Protein AF-A0A0M0JCE3-F1 (afdb_monomer)

Structure (mmCIF, N/CA/C/O backbone):
data_AF-A0A0M0JCE3-F1
#
_entry.id   AF-A0A0M0JCE3-F1
#
loop_
_atom_site.group_PDB
_atom_site.id
_atom_site.type_symbol
_atom_site.label_atom_id
_atom_site.label_alt_id
_atom_site.label_comp_id
_atom_site.label_asym_id
_atom_site.label_entity_id
_atom_site.label_seq_id
_atom_site.pdbx_PDB_ins_code
_atom_site.Cartn_x
_atom_site.Cartn_y
_atom_site.Cartn_z
_atom_site.occupancy
_atom_site.B_iso_or_equiv
_atom_site.auth_seq_id
_atom_site.auth_comp_id
_atom_site.auth_asym_id
_atom_site.auth_atom_id
_atom_site.pdbx_PDB_model_num
ATOM 1 N N . MET A 1 1 ? 21.397 -36.512 -17.623 1.00 28.77 1 MET A N 1
ATOM 2 C CA . MET A 1 1 ? 19.977 -36.115 -17.574 1.00 28.77 1 MET A CA 1
ATOM 3 C C . MET A 1 1 ? 19.980 -34.627 -17.292 1.00 28.77 1 MET A C 1
ATOM 5 O O . MET A 1 1 ? 20.543 -34.244 -16.276 1.00 28.77 1 MET A O 1
ATOM 9 N N . ALA A 1 2 ? 19.547 -33.811 -18.252 1.00 23.64 2 ALA A N 1
ATOM 10 C CA . ALA A 1 2 ? 19.568 -32.355 -18.125 1.00 23.64 2 ALA A CA 1
ATOM 11 C C . ALA A 1 2 ? 18.527 -31.911 -17.087 1.00 23.64 2 ALA A C 1
ATOM 13 O O . ALA A 1 2 ? 17.417 -32.443 -17.077 1.00 23.64 2 ALA A O 1
ATOM 14 N N . ALA A 1 3 ? 18.916 -30.991 -16.204 1.00 23.19 3 ALA A N 1
ATOM 15 C CA . ALA A 1 3 ? 18.011 -30.349 -15.260 1.00 23.19 3 ALA A CA 1
ATOM 16 C C . ALA A 1 3 ? 16.994 -29.477 -16.025 1.00 23.19 3 ALA A C 1
ATOM 18 O O . ALA A 1 3 ? 17.353 -28.925 -17.069 1.00 23.19 3 ALA A O 1
ATOM 19 N N . PRO A 1 4 ? 15.743 -29.346 -15.555 1.00 26.88 4 PRO A N 1
ATOM 20 C CA . PRO A 1 4 ? 14.784 -28.433 -16.165 1.00 26.88 4 PRO A CA 1
ATOM 21 C C . PRO A 1 4 ? 15.264 -26.989 -15.947 1.00 26.88 4 PRO A C 1
ATOM 23 O O . PRO A 1 4 ? 15.555 -26.608 -14.816 1.00 26.88 4 PRO A O 1
ATOM 26 N N . HIS A 1 5 ? 15.374 -26.202 -17.021 1.00 30.86 5 HIS A N 1
ATOM 27 C CA . HIS A 1 5 ? 15.649 -24.764 -16.952 1.00 30.86 5 HIS A CA 1
ATOM 28 C C . HIS A 1 5 ? 14.502 -24.047 -16.221 1.00 30.86 5 HIS A C 1
ATOM 30 O O . HIS A 1 5 ? 13.341 -24.229 -16.578 1.00 30.86 5 HIS A O 1
ATOM 36 N N . ALA A 1 6 ? 14.837 -23.235 -15.218 1.00 35.03 6 ALA A N 1
ATOM 37 C CA . ALA A 1 6 ? 13.895 -22.518 -14.356 1.00 35.03 6 ALA A CA 1
ATOM 38 C C . ALA A 1 6 ? 13.444 -21.138 -14.901 1.00 35.03 6 ALA A C 1
ATOM 40 O O . ALA A 1 6 ? 12.765 -20.408 -14.192 1.00 35.03 6 ALA A O 1
ATOM 41 N N . ASP A 1 7 ? 13.761 -20.780 -16.151 1.00 41.75 7 ASP A N 1
ATOM 42 C CA . ASP A 1 7 ? 13.670 -19.389 -16.647 1.00 41.75 7 ASP A CA 1
ATOM 43 C C . ASP A 1 7 ? 12.561 -19.104 -17.683 1.00 41.75 7 ASP A C 1
ATOM 45 O O . ASP A 1 7 ? 12.574 -18.077 -18.354 1.00 41.75 7 ASP A O 1
ATOM 49 N N . THR A 1 8 ? 11.536 -19.951 -17.819 1.00 34.91 8 THR A N 1
ATOM 50 C CA . THR A 1 8 ? 10.457 -19.715 -18.808 1.00 34.91 8 THR A CA 1
ATOM 51 C C . THR A 1 8 ? 9.361 -18.728 -18.357 1.00 34.91 8 THR A C 1
ATOM 53 O O . THR A 1 8 ? 8.366 -18.561 -19.063 1.00 34.91 8 THR A O 1
ATOM 56 N N . HIS A 1 9 ? 9.510 -18.069 -17.200 1.00 42.47 9 HIS A N 1
ATOM 57 C CA . HIS A 1 9 ? 8.484 -17.209 -16.577 1.00 42.47 9 HIS A CA 1
ATOM 58 C C . HIS A 1 9 ? 8.283 -15.830 -17.233 1.00 42.47 9 HIS A C 1
ATOM 60 O O . HIS A 1 9 ? 7.337 -15.124 -16.885 1.00 42.47 9 HIS A O 1
ATOM 66 N N . TRP A 1 10 ? 9.126 -15.415 -18.186 1.00 41.94 10 TRP A N 1
ATOM 67 C CA . TRP A 1 10 ? 8.944 -14.131 -18.879 1.00 41.94 10 TRP A CA 1
ATOM 68 C C . TRP A 1 10 ? 7.731 -14.127 -19.828 1.00 41.94 10 TRP A C 1
ATOM 70 O O . TRP A 1 10 ? 7.225 -13.051 -20.139 1.00 41.94 10 TRP A O 1
ATOM 80 N N . LYS A 1 11 ? 7.242 -15.304 -20.263 1.00 42.50 11 LYS A N 1
ATOM 81 C CA . LYS A 1 11 ? 6.072 -15.433 -21.159 1.00 42.50 11 LYS A CA 1
ATOM 82 C C . LYS A 1 11 ? 4.812 -14.820 -20.581 1.00 42.50 11 LYS A C 1
ATOM 84 O O . LYS A 1 11 ? 3.985 -14.324 -21.337 1.00 42.50 11 LYS A O 1
ATOM 89 N N . ASP A 1 12 ? 4.709 -14.824 -19.260 1.00 39.06 12 ASP A N 1
ATOM 90 C CA . ASP A 1 12 ? 3.643 -14.116 -18.590 1.00 39.06 12 ASP A CA 1
ATOM 91 C C . ASP A 1 12 ? 3.997 -12.613 -18.564 1.00 39.06 12 ASP A C 1
ATOM 93 O O . ASP A 1 12 ? 3.174 -11.813 -18.991 1.00 39.06 12 ASP A O 1
ATOM 97 N N . LYS A 1 13 ? 5.232 -12.220 -18.173 1.00 39.06 13 LYS A N 1
ATOM 98 C CA . LYS A 1 13 ? 5.713 -10.829 -17.908 1.00 39.06 13 LYS A CA 1
ATOM 99 C C . LYS A 1 13 ? 5.614 -9.827 -19.070 1.00 39.06 13 LYS A C 1
ATOM 101 O O . LYS A 1 13 ? 5.573 -8.623 -18.820 1.00 39.06 13 LYS A O 1
ATOM 106 N N . ALA A 1 14 ? 5.628 -10.278 -20.321 1.00 45.69 14 ALA A N 1
ATOM 107 C CA . ALA A 1 14 ? 5.734 -9.398 -21.484 1.00 45.69 14 ALA A CA 1
ATOM 108 C C . ALA A 1 14 ? 4.363 -9.074 -22.103 1.00 45.69 14 ALA A C 1
ATOM 110 O O . ALA A 1 14 ? 3.628 -9.971 -22.506 1.00 45.69 14 ALA A O 1
ATOM 111 N N . GLY A 1 15 ? 4.064 -7.787 -22.315 1.00 51.97 15 GLY A N 1
ATOM 112 C CA . GLY A 1 15 ? 2.958 -7.324 -23.174 1.00 51.97 15 GLY A CA 1
ATOM 113 C C . GLY A 1 15 ? 3.240 -7.529 -24.670 1.00 51.97 15 GLY A C 1
ATOM 114 O O . GLY A 1 15 ? 2.950 -6.651 -25.482 1.00 51.97 15 GLY A O 1
ATOM 115 N N . ALA A 1 16 ? 3.888 -8.642 -25.022 1.00 62.53 16 ALA A N 1
ATOM 116 C CA . ALA A 1 16 ? 4.363 -8.941 -26.360 1.00 62.53 16 ALA A CA 1
ATOM 117 C C . ALA A 1 16 ? 3.182 -9.197 -27.300 1.00 62.53 16 ALA A C 1
ATOM 119 O O . ALA A 1 16 ? 2.509 -10.223 -27.226 1.00 62.53 16 ALA A O 1
ATOM 120 N N . ALA A 1 17 ? 2.932 -8.254 -28.199 1.00 76.25 17 ALA A N 1
ATOM 121 C CA . ALA A 1 17 ? 1.827 -8.325 -29.143 1.00 76.25 17 ALA A CA 1
ATOM 122 C C . ALA A 1 17 ? 2.242 -7.727 -30.485 1.00 76.25 17 ALA A C 1
ATOM 124 O O . ALA A 1 17 ? 2.926 -6.705 -30.528 1.00 76.25 17 ALA A O 1
ATOM 125 N N . ALA A 1 18 ? 1.811 -8.341 -31.587 1.00 84.31 18 ALA A N 1
ATOM 126 C CA . ALA A 1 18 ? 1.958 -7.743 -32.909 1.00 84.31 18 ALA A CA 1
ATOM 127 C C . ALA A 1 18 ? 1.197 -6.409 -32.980 1.00 84.31 18 ALA A C 1
ATOM 129 O O . ALA A 1 18 ? 0.135 -6.268 -32.371 1.00 84.31 18 ALA A O 1
ATOM 130 N N . ILE A 1 19 ? 1.716 -5.446 -33.743 1.00 84.75 19 ILE A N 1
ATOM 131 C CA . ILE A 1 19 ? 1.043 -4.161 -33.963 1.00 84.75 19 ILE A CA 1
ATOM 132 C C . ILE A 1 19 ? 0.161 -4.271 -35.219 1.00 84.75 19 ILE A C 1
ATOM 134 O O . ILE A 1 19 ? 0.690 -4.467 -36.319 1.00 84.75 19 ILE A O 1
ATOM 138 N N . PRO A 1 20 ? -1.179 -4.163 -35.102 1.00 84.75 20 PRO A N 1
ATOM 139 C CA . PRO A 1 20 ? -2.066 -4.172 -36.261 1.00 84.75 20 PRO A CA 1
ATOM 140 C C . PRO A 1 20 ? -1.670 -3.091 -37.271 1.00 84.75 20 PRO A C 1
ATOM 142 O O . PRO A 1 20 ? -1.328 -1.977 -36.896 1.00 84.75 20 PRO A O 1
ATOM 145 N N . GLY A 1 21 ? -1.683 -3.423 -38.562 1.00 85.56 21 GLY A N 1
ATOM 146 C CA . GLY A 1 21 ? -1.302 -2.480 -39.619 1.00 85.56 21 GLY A CA 1
ATOM 147 C C . GLY A 1 21 ? 0.208 -2.275 -39.805 1.00 85.56 21 GLY A C 1
ATOM 148 O O . GLY A 1 21 ? 0.596 -1.674 -40.808 1.00 85.56 21 GLY A O 1
ATOM 149 N N . PHE A 1 22 ? 1.053 -2.842 -38.932 1.00 91.00 22 PHE A N 1
ATOM 150 C CA . PHE A 1 22 ? 2.510 -2.845 -39.069 1.00 91.00 22 PHE A CA 1
ATOM 151 C C . PHE A 1 22 ? 3.081 -4.277 -38.959 1.00 91.00 22 PHE A C 1
ATOM 153 O O . PHE A 1 22 ? 3.499 -4.713 -37.886 1.00 91.00 22 PHE A O 1
ATOM 160 N N . PRO A 1 23 ? 3.135 -5.035 -40.076 1.00 89.62 23 PRO A N 1
ATOM 161 C CA . PRO A 1 23 ? 3.391 -6.482 -40.057 1.00 89.62 23 PRO A CA 1
ATOM 162 C C . PRO A 1 23 ? 4.722 -6.921 -39.435 1.00 89.62 23 PRO A C 1
ATOM 164 O O . PRO A 1 23 ? 4.812 -8.030 -38.909 1.00 89.62 23 PRO A O 1
ATOM 167 N N . THR A 1 24 ? 5.744 -6.066 -39.506 1.00 92.00 24 THR A N 1
ATOM 168 C CA . THR A 1 24 ? 7.101 -6.327 -39.009 1.00 92.00 24 THR A CA 1
ATOM 169 C C . THR A 1 24 ? 7.359 -5.705 -37.634 1.00 92.00 24 THR A C 1
ATOM 171 O O . THR A 1 24 ? 8.517 -5.601 -37.236 1.00 92.00 24 THR A O 1
ATOM 174 N N . ALA A 1 25 ? 6.319 -5.291 -36.902 1.00 92.69 25 ALA A N 1
ATOM 175 C CA . ALA A 1 25 ? 6.451 -4.679 -35.585 1.00 92.69 25 ALA A CA 1
ATOM 176 C C . ALA A 1 25 ? 5.669 -5.419 -34.496 1.00 92.69 25 ALA A C 1
ATOM 178 O O . ALA A 1 25 ? 4.580 -5.957 -34.716 1.00 92.69 25 ALA A O 1
ATOM 179 N N . ASN A 1 26 ? 6.232 -5.408 -33.293 1.00 91.69 26 ASN A N 1
ATOM 180 C CA . ASN A 1 26 ? 5.601 -5.903 -32.081 1.00 91.69 26 ASN A CA 1
ATOM 181 C C . ASN A 1 26 ? 5.928 -4.988 -30.899 1.00 91.69 26 ASN A C 1
ATOM 183 O O . ASN A 1 26 ? 6.988 -4.362 -30.836 1.00 91.69 26 ASN A O 1
ATOM 187 N N . TRP A 1 27 ? 5.032 -4.973 -29.924 1.00 86.06 27 TRP A N 1
ATOM 188 C CA . TRP A 1 27 ? 5.349 -4.529 -28.580 1.00 86.06 27 TRP A CA 1
ATOM 189 C C . TRP A 1 27 ? 6.320 -5.515 -27.934 1.00 86.06 27 TRP A C 1
ATOM 191 O O . TRP A 1 27 ? 6.177 -6.729 -28.084 1.00 86.06 27 TRP A O 1
ATOM 201 N N . LEU A 1 28 ? 7.314 -4.991 -27.227 1.00 84.12 28 LEU A N 1
ATOM 202 C CA . LEU A 1 28 ? 8.063 -5.738 -26.215 1.00 84.12 28 LEU A CA 1
ATOM 203 C C . LEU A 1 28 ? 7.522 -5.423 -24.821 1.00 84.12 28 LEU A C 1
ATOM 205 O O . LEU A 1 28 ? 7.372 -6.312 -23.990 1.00 84.12 28 LEU A O 1
ATOM 209 N N . ILE A 1 29 ? 7.176 -4.152 -24.609 1.00 81.38 29 ILE A N 1
ATOM 210 C CA . ILE A 1 29 ? 6.469 -3.644 -23.435 1.00 81.38 29 ILE A CA 1
ATOM 211 C C . ILE A 1 29 ? 5.364 -2.733 -23.973 1.00 81.38 29 ILE A C 1
ATOM 213 O O . ILE A 1 29 ? 5.661 -1.732 -24.632 1.00 81.38 29 ILE A O 1
ATOM 217 N N . GLY A 1 30 ? 4.103 -3.119 -23.764 1.00 79.25 30 GLY A N 1
ATOM 218 C CA . GLY A 1 30 ? 2.940 -2.424 -24.322 1.00 79.25 30 GLY A CA 1
ATOM 219 C C . GLY A 1 30 ? 2.884 -0.959 -23.890 1.00 79.25 30 GLY A C 1
ATOM 220 O O . GLY A 1 30 ? 3.016 -0.662 -22.709 1.00 79.25 30 GLY A O 1
ATOM 221 N N . GLY A 1 31 ? 2.717 -0.045 -24.850 1.00 77.62 31 GLY A N 1
ATOM 222 C CA . GLY A 1 31 ? 2.701 1.397 -24.583 1.00 77.62 31 GLY A CA 1
ATOM 223 C C . GLY A 1 31 ? 4.067 1.995 -24.225 1.00 77.62 31 GLY A C 1
ATOM 224 O O . GLY A 1 31 ? 4.122 3.127 -23.763 1.00 77.62 31 GLY A O 1
ATOM 225 N N . THR A 1 32 ? 5.171 1.263 -24.410 1.00 81.62 32 THR A N 1
ATOM 226 C CA . THR A 1 32 ? 6.511 1.735 -24.024 1.00 81.62 32 THR A CA 1
ATOM 227 C C . THR A 1 32 ? 7.570 1.474 -25.088 1.00 81.62 32 THR A C 1
ATOM 229 O O . THR A 1 32 ? 8.239 2.408 -25.527 1.00 81.62 32 THR A O 1
ATOM 232 N N . LEU A 1 33 ? 7.737 0.219 -25.519 1.00 91.75 33 LEU A N 1
ATOM 233 C CA . LEU A 1 33 ? 8.837 -0.186 -26.397 1.00 91.75 33 LEU A CA 1
ATOM 234 C C . LEU A 1 33 ? 8.337 -1.040 -27.561 1.00 91.75 33 LEU A C 1
ATOM 236 O O . LEU A 1 33 ? 7.857 -2.161 -27.370 1.00 91.75 33 LEU A O 1
ATOM 240 N N . VAL A 1 34 ? 8.519 -0.514 -28.770 1.00 94.44 34 VAL A N 1
ATOM 241 C CA . VAL A 1 34 ? 8.221 -1.169 -30.042 1.00 94.44 34 VAL A CA 1
ATOM 242 C C . VAL A 1 34 ? 9.515 -1.667 -30.677 1.00 94.44 34 VAL A C 1
ATOM 244 O O . VAL A 1 34 ? 10.451 -0.902 -30.919 1.00 94.44 34 VAL A O 1
ATOM 247 N N . HIS A 1 35 ? 9.539 -2.955 -31.006 1.00 95.56 35 HIS A N 1
ATOM 248 C CA . HIS A 1 35 ? 10.580 -3.576 -31.817 1.00 95.56 35 HIS A CA 1
ATOM 249 C C . HIS A 1 35 ? 10.035 -3.780 -33.225 1.00 95.56 35 HIS A C 1
ATOM 251 O O . HIS A 1 35 ? 9.015 -4.448 -33.399 1.00 95.56 35 HIS A O 1
ATOM 257 N N . ALA A 1 36 ? 10.692 -3.188 -34.222 1.00 94.25 36 ALA A N 1
ATOM 258 C CA . ALA A 1 36 ? 10.169 -3.142 -35.581 1.00 94.25 36 ALA A CA 1
ATOM 259 C C . ALA A 1 36 ? 11.219 -3.423 -36.665 1.00 94.25 36 ALA A C 1
ATOM 261 O O . ALA A 1 36 ? 12.421 -3.211 -36.486 1.00 94.25 36 ALA A O 1
ATOM 262 N N . GLY A 1 37 ? 10.744 -3.885 -37.822 1.00 92.25 37 GLY A N 1
ATOM 263 C CA . GLY A 1 37 ? 11.434 -3.730 -39.102 1.00 92.25 37 GLY A CA 1
ATOM 264 C C . GLY A 1 37 ? 11.263 -2.323 -39.672 1.00 92.25 37 GLY A C 1
ATOM 265 O O . GLY A 1 37 ? 10.736 -1.431 -39.006 1.00 92.25 37 GLY A O 1
ATOM 266 N N . TYR A 1 38 ? 11.716 -2.120 -40.909 1.00 90.88 38 TYR A N 1
ATOM 267 C CA . TYR A 1 38 ? 11.704 -0.808 -41.541 1.00 90.88 38 TYR A CA 1
ATOM 268 C C . TYR A 1 38 ? 10.279 -0.231 -41.569 1.00 90.88 38 TYR A C 1
ATOM 270 O O . TYR A 1 38 ? 9.388 -0.857 -42.145 1.00 90.88 38 TYR A O 1
ATOM 278 N N . PRO A 1 39 ? 10.042 0.956 -40.982 1.00 88.19 39 PRO A N 1
ATOM 279 C CA . PRO A 1 39 ? 8.704 1.534 -40.884 1.00 88.19 39 PRO A CA 1
ATOM 280 C C . PRO A 1 39 ? 8.165 2.120 -42.196 1.00 88.19 39 PRO A C 1
ATOM 282 O O . PRO A 1 39 ? 7.158 2.812 -42.179 1.00 88.19 39 PRO A O 1
ATOM 285 N N . GLY A 1 40 ? 8.786 1.847 -43.346 1.00 83.88 40 GLY A N 1
ATOM 286 C CA . GLY A 1 40 ? 8.308 2.269 -44.665 1.00 83.88 40 GLY A CA 1
ATOM 287 C C . GLY A 1 40 ? 8.005 1.090 -45.586 1.00 83.88 40 GLY A C 1
ATOM 288 O O . GLY A 1 40 ? 8.488 -0.022 -45.386 1.00 83.88 40 GLY A O 1
ATOM 289 N N . ALA A 1 41 ? 7.232 1.338 -46.642 1.00 82.81 41 ALA A N 1
ATOM 290 C CA . ALA A 1 41 ? 6.912 0.327 -47.645 1.00 82.81 41 ALA A CA 1
ATOM 291 C C . ALA A 1 41 ? 6.888 0.924 -49.052 1.00 82.81 41 ALA A C 1
ATOM 293 O O . ALA A 1 41 ? 6.492 2.072 -49.253 1.00 82.81 41 ALA A O 1
ATOM 294 N N . SER A 1 42 ? 7.315 0.136 -50.044 1.00 81.31 42 SER A N 1
ATOM 295 C CA . SER A 1 42 ? 7.208 0.529 -51.456 1.00 81.31 42 SER A CA 1
ATOM 296 C C . SER A 1 42 ? 5.760 0.515 -51.941 1.00 81.31 42 SER A C 1
ATOM 298 O O . SER A 1 42 ? 5.422 1.267 -52.851 1.00 81.31 42 SER A O 1
ATOM 300 N N . ASP A 1 43 ? 4.916 -0.330 -51.337 1.00 82.38 43 ASP A N 1
ATOM 301 C CA . ASP A 1 43 ? 3.471 -0.285 -51.534 1.00 82.38 43 ASP A CA 1
ATOM 302 C C . ASP A 1 43 ? 2.870 0.898 -50.750 1.00 82.38 43 ASP A C 1
ATOM 304 O O . ASP A 1 43 ? 2.982 0.930 -49.520 1.00 82.38 43 ASP A O 1
ATOM 308 N N . PRO A 1 44 ? 2.218 1.868 -51.418 1.00 79.69 44 PRO A N 1
ATOM 309 C CA . PRO A 1 44 ? 1.701 3.057 -50.745 1.00 79.69 44 PRO A CA 1
ATOM 310 C C . PRO A 1 44 ? 0.607 2.765 -49.712 1.00 79.69 44 PRO A C 1
ATOM 312 O O . PRO A 1 44 ? 0.501 3.490 -48.727 1.00 79.69 44 PRO A O 1
ATOM 315 N N . SER A 1 45 ? -0.211 1.726 -49.920 1.00 79.94 45 SER A N 1
ATOM 316 C CA . SER A 1 45 ? -1.307 1.398 -49.000 1.00 79.94 45 SER A CA 1
ATOM 317 C C . SER A 1 45 ? -0.780 0.821 -47.688 1.00 79.94 45 SER A C 1
ATOM 319 O O . SER A 1 45 ? -1.191 1.252 -46.611 1.00 79.94 45 SER A O 1
ATOM 321 N N . LEU A 1 46 ? 0.215 -0.064 -47.775 1.00 82.25 46 LEU A N 1
ATOM 322 C CA . LEU A 1 46 ? 0.942 -0.570 -46.621 1.00 82.25 46 LEU A CA 1
ATOM 323 C C . LEU A 1 46 ? 1.737 0.544 -45.931 1.00 82.25 46 LEU A C 1
ATOM 325 O O . LEU A 1 46 ? 1.751 0.605 -44.708 1.00 82.25 46 LEU A O 1
ATOM 329 N N . GLY A 1 47 ? 2.347 1.459 -46.692 1.00 82.38 47 GLY A N 1
ATOM 330 C CA . GLY A 1 47 ? 3.056 2.611 -46.131 1.00 82.38 47 GLY A CA 1
ATOM 331 C C . GLY A 1 47 ? 2.152 3.517 -45.285 1.00 82.38 47 GLY A C 1
ATOM 332 O O . GLY A 1 47 ? 2.547 3.936 -44.200 1.00 82.38 47 GLY A O 1
ATOM 333 N N . LEU A 1 48 ? 0.918 3.772 -45.737 1.00 81.25 48 LEU A N 1
ATOM 334 C CA . LEU A 1 48 ? -0.082 4.514 -44.957 1.00 81.25 48 LEU A CA 1
ATOM 335 C C . LEU A 1 48 ? -0.530 3.739 -43.714 1.00 81.25 48 LEU A C 1
ATOM 337 O O . LEU A 1 48 ? -0.593 4.321 -42.638 1.00 81.25 48 LEU A O 1
ATOM 341 N N . SER A 1 49 ? -0.767 2.432 -43.848 1.00 83.19 49 SER A N 1
ATOM 342 C CA . SER A 1 49 ? -1.122 1.559 -42.722 1.00 83.19 49 SER A CA 1
ATOM 343 C C . SER A 1 49 ? -0.043 1.551 -41.633 1.00 83.19 49 SER A C 1
ATOM 345 O O . SER A 1 49 ? -0.363 1.672 -40.455 1.00 83.19 49 SER A O 1
ATOM 347 N N . ILE A 1 50 ? 1.236 1.456 -42.013 1.00 86.62 50 ILE A N 1
ATOM 348 C CA . ILE A 1 50 ? 2.352 1.492 -41.059 1.00 86.62 50 ILE A CA 1
ATOM 349 C C . ILE A 1 50 ? 2.433 2.861 -40.382 1.00 86.62 50 ILE A C 1
ATOM 351 O O . ILE A 1 50 ? 2.586 2.932 -39.165 1.00 86.62 50 ILE A O 1
ATOM 355 N N . ARG A 1 51 ? 2.297 3.952 -41.146 1.00 84.00 51 ARG A N 1
ATOM 356 C CA . ARG A 1 51 ? 2.273 5.309 -40.587 1.00 84.00 51 ARG A CA 1
ATOM 357 C C . ARG A 1 51 ? 1.170 5.450 -39.540 1.00 84.00 51 ARG A C 1
ATOM 359 O O . ARG A 1 51 ? 1.441 5.936 -38.448 1.00 84.00 51 ARG A O 1
ATOM 366 N N . ASP A 1 52 ? -0.050 5.041 -39.874 1.00 80.44 52 ASP A N 1
ATOM 367 C CA . ASP A 1 52 ? -1.200 5.175 -38.980 1.00 80.44 52 ASP A CA 1
ATOM 368 C C . ASP A 1 52 ? -1.002 4.316 -37.723 1.00 80.44 52 ASP A C 1
ATOM 370 O O . ASP A 1 52 ? -1.167 4.824 -36.619 1.00 80.44 52 ASP A O 1
ATOM 374 N N . ALA A 1 53 ? -0.480 3.093 -37.863 1.00 84.69 53 ALA A N 1
ATOM 375 C CA . ALA A 1 53 ? -0.117 2.240 -36.731 1.00 84.69 53 ALA A CA 1
ATOM 376 C C . ALA A 1 53 ? 0.951 2.865 -35.810 1.00 84.69 53 ALA A C 1
ATOM 378 O O . ALA A 1 53 ? 0.846 2.766 -34.590 1.00 84.69 53 ALA A O 1
ATOM 379 N N . VAL A 1 54 ? 1.971 3.534 -36.364 1.00 84.31 54 VAL A N 1
ATOM 380 C CA . VAL A 1 54 ? 3.000 4.243 -35.577 1.00 84.31 54 VAL A CA 1
ATOM 381 C C . VAL A 1 54 ? 2.391 5.414 -34.796 1.00 84.31 54 VAL A C 1
ATOM 383 O O . VAL A 1 54 ? 2.745 5.628 -33.635 1.00 84.31 54 VAL A O 1
ATOM 386 N N . LEU A 1 55 ? 1.460 6.155 -35.406 1.00 81.06 55 LEU A N 1
ATOM 387 C CA . LEU A 1 55 ? 0.773 7.278 -34.760 1.00 81.06 55 LEU A CA 1
ATOM 388 C C . LEU A 1 55 ? -0.215 6.812 -33.685 1.00 81.06 55 LEU A C 1
ATOM 390 O O . LEU A 1 55 ? -0.224 7.367 -32.589 1.00 81.06 55 LEU A O 1
ATOM 394 N N . GLU A 1 56 ? -1.012 5.783 -33.973 1.00 78.94 56 GLU A N 1
ATOM 395 C CA . GLU A 1 56 ? -1.968 5.185 -33.034 1.00 78.94 56 GLU A CA 1
ATOM 396 C C . GLU A 1 56 ? -1.268 4.526 -31.842 1.00 78.94 56 GLU A C 1
ATOM 398 O O . GLU A 1 56 ? -1.757 4.606 -30.717 1.00 78.94 56 GLU A O 1
ATOM 403 N N . ALA A 1 57 ? -0.085 3.942 -32.059 1.00 79.06 57 ALA A N 1
ATOM 404 C CA . ALA A 1 57 ? 0.768 3.426 -30.991 1.00 79.06 57 ALA A CA 1
ATOM 405 C C . ALA A 1 57 ? 1.369 4.531 -30.099 1.00 79.06 57 ALA A C 1
ATOM 407 O O . ALA A 1 57 ? 2.015 4.216 -29.100 1.00 79.06 57 ALA A O 1
ATOM 408 N N . GLY A 1 58 ? 1.191 5.812 -30.445 1.00 79.88 58 GLY A N 1
ATOM 409 C CA . GLY A 1 58 ? 1.697 6.941 -29.666 1.00 79.88 58 GLY A CA 1
ATOM 410 C C . GLY A 1 58 ? 3.218 7.095 -29.718 1.00 79.88 58 GLY A C 1
ATOM 411 O O . GLY A 1 58 ? 3.792 7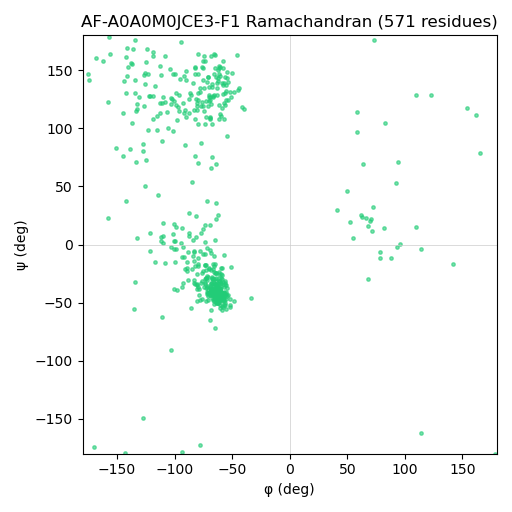.711 -28.821 1.00 79.88 58 GLY A O 1
ATOM 412 N N . VAL A 1 59 ? 3.880 6.541 -30.744 1.00 84.31 59 VAL A N 1
ATOM 413 C CA . VAL A 1 59 ? 5.342 6.609 -30.893 1.00 84.31 59 VAL A CA 1
ATOM 414 C C . VAL A 1 59 ? 5.795 8.063 -30.892 1.00 84.31 59 VAL A C 1
ATOM 416 O O . VAL A 1 59 ? 5.422 8.846 -31.762 1.00 84.31 59 VAL A O 1
ATOM 419 N N . SER A 1 60 ? 6.645 8.413 -29.931 1.00 81.19 60 SER A N 1
ATOM 420 C CA . SER A 1 60 ? 7.192 9.765 -29.790 1.00 81.19 60 SER A CA 1
ATOM 421 C C . SER A 1 60 ? 8.675 9.842 -30.157 1.00 81.19 60 SER A C 1
ATOM 423 O O . SER A 1 60 ? 9.204 10.933 -30.390 1.00 81.19 60 SER A O 1
ATOM 425 N N . HIS A 1 61 ? 9.355 8.694 -30.232 1.00 86.12 61 HIS A N 1
ATOM 426 C CA . HIS A 1 61 ? 10.792 8.600 -30.470 1.00 86.12 61 HIS A CA 1
ATOM 427 C C . HIS A 1 61 ? 11.117 7.401 -31.365 1.00 86.12 61 HIS A C 1
ATOM 429 O O . HIS A 1 61 ? 10.676 6.287 -31.091 1.00 86.12 61 HIS A O 1
ATOM 435 N N . ILE A 1 62 ? 11.910 7.616 -32.417 1.00 91.50 62 ILE A N 1
ATOM 436 C CA . ILE A 1 62 ? 12.338 6.563 -33.348 1.00 91.50 62 ILE A CA 1
ATOM 437 C C . ILE A 1 62 ? 13.860 6.460 -33.381 1.00 91.50 62 ILE A C 1
ATOM 439 O O . ILE A 1 62 ? 14.541 7.445 -33.657 1.00 91.50 62 ILE A O 1
ATOM 443 N N . VAL A 1 63 ? 14.380 5.250 -33.181 1.00 92.81 63 VAL A N 1
ATOM 444 C CA . VAL A 1 63 ? 15.799 4.910 -33.325 1.00 92.81 63 VAL A CA 1
ATOM 445 C C . VAL A 1 63 ? 15.991 4.098 -34.605 1.00 92.81 63 VAL A C 1
ATOM 447 O O . VAL A 1 63 ? 15.504 2.970 -34.720 1.00 92.81 63 VAL A O 1
ATOM 450 N N . CYS A 1 64 ? 16.713 4.677 -35.563 1.00 91.38 64 CYS A N 1
ATOM 451 C CA . CYS A 1 64 ? 17.070 4.046 -36.830 1.00 91.38 64 CYS A CA 1
ATOM 452 C C . CYS A 1 64 ? 18.491 3.481 -36.763 1.00 91.38 64 CYS A C 1
ATOM 454 O O . CYS A 1 64 ? 19.452 4.233 -36.577 1.00 91.38 64 CYS A O 1
ATOM 456 N N . LEU A 1 65 ? 18.618 2.165 -36.955 1.00 93.50 65 LEU A N 1
ATOM 457 C CA . LEU A 1 65 ? 19.893 1.449 -36.848 1.00 93.50 65 LEU A CA 1
ATOM 458 C C . LEU A 1 65 ? 20.566 1.136 -38.194 1.00 93.50 65 LEU A C 1
ATOM 460 O O . LEU A 1 65 ? 21.586 0.448 -38.232 1.00 93.50 65 LEU A O 1
ATOM 464 N N . GLN A 1 66 ? 19.994 1.584 -39.312 1.00 88.88 66 GLN A N 1
ATOM 465 C CA . GLN A 1 66 ? 20.508 1.287 -40.652 1.00 88.88 66 GLN A CA 1
ATOM 466 C C . GLN A 1 66 ? 21.581 2.298 -41.078 1.00 88.88 66 GLN A C 1
ATOM 468 O O . GLN A 1 66 ? 21.312 3.488 -41.015 1.00 88.88 66 GLN A O 1
ATOM 473 N N . PRO A 1 67 ? 22.753 1.864 -41.571 1.00 85.75 67 PRO A N 1
ATOM 474 C CA . PRO A 1 67 ? 23.758 2.719 -42.192 1.00 85.75 67 PRO A CA 1
ATOM 475 C C . PRO A 1 67 ? 23.186 3.640 -43.271 1.00 85.75 67 PRO A C 1
ATOM 477 O O . PRO A 1 67 ? 22.278 3.266 -44.017 1.00 85.75 67 PRO A O 1
ATOM 480 N N . TYR A 1 68 ? 23.772 4.832 -43.403 1.00 78.50 68 TYR A N 1
ATOM 481 C CA . TYR A 1 68 ? 23.347 5.832 -44.386 1.00 78.50 68 TYR A CA 1
ATOM 482 C C . TYR A 1 68 ? 23.412 5.335 -45.829 1.00 78.50 68 TYR A C 1
ATOM 484 O O . TYR A 1 68 ? 22.770 5.921 -46.687 1.00 78.50 68 TYR A O 1
ATOM 492 N N . GLU A 1 69 ? 24.172 4.289 -46.121 1.00 78.62 69 GLU A N 1
ATOM 493 C CA . GLU A 1 69 ? 24.271 3.681 -47.443 1.00 78.62 69 GLU A CA 1
ATOM 494 C C . GLU A 1 69 ? 23.041 2.819 -47.776 1.00 78.62 69 GLU A C 1
ATOM 496 O O . GLU A 1 69 ? 22.713 2.650 -48.950 1.00 78.62 69 GLU A O 1
ATOM 501 N N . GLU A 1 70 ? 22.329 2.315 -46.760 1.00 79.69 70 GLU A N 1
ATOM 502 C CA . GLU A 1 70 ? 21.107 1.506 -46.902 1.00 79.69 70 GLU A CA 1
ATOM 503 C C . GLU A 1 70 ? 19.840 2.369 -47.053 1.00 79.69 70 GLU A C 1
ATOM 505 O O . GLU A 1 70 ? 18.821 1.901 -47.550 1.00 79.69 70 GLU A O 1
ATOM 510 N N . LEU A 1 71 ? 19.893 3.633 -46.627 1.00 72.44 71 LEU A N 1
ATOM 511 C CA . LEU A 1 71 ? 18.749 4.546 -46.516 1.00 72.44 71 LEU A CA 1
ATOM 512 C C . LEU A 1 71 ? 18.264 5.231 -47.826 1.00 72.44 71 LEU A C 1
ATOM 514 O O . LEU A 1 71 ? 17.056 5.426 -47.973 1.00 72.44 71 LEU A O 1
ATOM 518 N N . PRO A 1 72 ? 19.117 5.641 -48.791 1.00 62.91 72 PRO A N 1
ATOM 519 C CA . PRO A 1 72 ? 18.721 6.497 -49.916 1.00 62.91 72 PRO A CA 1
ATOM 520 C C . PRO A 1 72 ? 17.749 5.850 -50.904 1.00 62.91 72 PRO A C 1
ATOM 522 O O . PRO A 1 72 ? 17.089 6.561 -51.663 1.00 62.91 72 PRO A O 1
ATOM 525 N N . SER A 1 73 ? 17.694 4.519 -50.924 1.00 66.75 73 SER A N 1
ATOM 526 C CA . SER A 1 73 ? 16.827 3.713 -51.785 1.00 66.75 73 SER A CA 1
ATOM 527 C C . SER A 1 73 ? 15.491 3.350 -51.132 1.00 66.75 73 SER A C 1
ATOM 529 O O . SER A 1 73 ? 14.664 2.715 -51.788 1.00 66.75 73 SER A O 1
ATOM 531 N N . LEU A 1 74 ? 15.267 3.740 -49.873 1.00 69.75 74 LEU A N 1
ATOM 532 C CA . LEU A 1 74 ? 14.094 3.330 -49.111 1.00 69.75 74 LEU A CA 1
ATOM 533 C C . LEU A 1 74 ? 12.986 4.401 -49.079 1.00 69.75 74 LEU A C 1
ATOM 535 O O . LEU A 1 74 ? 13.283 5.601 -49.071 1.00 69.75 74 LEU A O 1
ATOM 539 N N . PRO A 1 75 ? 11.703 3.987 -49.055 1.00 69.06 75 PRO A N 1
ATOM 540 C CA . PRO A 1 75 ? 10.570 4.906 -48.935 1.00 69.06 75 PRO A CA 1
ATOM 541 C C . PRO A 1 75 ? 10.507 5.601 -47.562 1.00 69.06 75 PRO A C 1
ATOM 543 O O . PRO A 1 75 ? 10.612 4.917 -46.548 1.00 69.06 75 PRO A O 1
ATOM 546 N N . PRO A 1 76 ? 10.255 6.921 -47.482 1.00 69.56 76 PRO A N 1
ATOM 547 C CA . PRO A 1 76 ? 10.055 7.610 -46.207 1.00 69.56 76 PRO A CA 1
ATOM 548 C C . PRO A 1 76 ? 8.785 7.122 -45.497 1.00 69.56 76 PRO A C 1
ATOM 550 O O . PRO A 1 76 ? 7.818 6.732 -46.149 1.00 69.56 76 PRO A O 1
ATOM 553 N N . TYR A 1 77 ? 8.765 7.198 -44.163 1.00 69.00 77 TYR A N 1
ATOM 554 C CA . TYR A 1 77 ? 7.718 6.559 -43.356 1.00 69.00 77 TYR A CA 1
ATOM 555 C C . TYR A 1 77 ? 6.881 7.465 -42.440 1.00 69.00 77 TYR A C 1
ATOM 557 O O . TYR A 1 77 ? 5.911 6.993 -41.857 1.00 69.00 77 TYR A O 1
ATOM 565 N N . LEU A 1 78 ? 7.187 8.765 -42.322 1.00 63.66 78 LEU A N 1
ATOM 566 C CA . LEU A 1 78 ? 6.407 9.687 -41.471 1.00 63.66 78 LEU A CA 1
ATOM 567 C C . LEU A 1 78 ? 5.788 10.906 -42.180 1.00 63.66 78 LEU A C 1
ATOM 569 O O . LEU A 1 78 ? 5.188 11.734 -41.504 1.00 63.66 78 LEU A O 1
ATOM 573 N N . GLY A 1 79 ? 5.797 10.991 -43.519 1.00 56.31 79 GLY A N 1
ATOM 574 C CA . GLY A 1 79 ? 5.088 12.069 -44.235 1.00 56.31 79 GLY A CA 1
ATOM 575 C C . GLY A 1 79 ? 4.402 11.652 -45.532 1.00 56.31 79 GLY A C 1
ATOM 576 O O . GLY A 1 79 ? 4.582 10.546 -46.033 1.00 56.31 79 GLY A O 1
ATOM 577 N N . THR A 1 80 ? 3.577 12.561 -46.062 1.00 44.72 80 THR A N 1
ATOM 578 C CA . THR A 1 80 ? 2.863 12.390 -47.336 1.00 44.72 80 THR A CA 1
ATOM 579 C C . THR A 1 80 ? 3.650 13.072 -48.452 1.00 44.72 80 THR A C 1
ATOM 581 O O . THR A 1 80 ? 3.802 14.290 -48.444 1.00 44.72 80 THR A O 1
ATOM 584 N N . LEU A 1 81 ? 4.166 12.307 -49.414 1.00 37.44 81 LEU A N 1
ATOM 585 C CA . LEU A 1 81 ? 4.671 12.863 -50.673 1.00 37.44 81 LEU A CA 1
ATOM 586 C C . LEU A 1 81 ? 3.753 12.438 -51.825 1.00 37.44 81 LEU A C 1
ATOM 588 O O . LEU A 1 81 ? 3.216 11.326 -51.794 1.00 37.44 81 LEU A O 1
ATOM 592 N N . PRO A 1 82 ? 3.558 13.291 -52.847 1.00 38.12 82 PRO A N 1
ATOM 593 C CA . PRO A 1 82 ? 2.889 12.885 -54.074 1.00 38.12 82 PRO A CA 1
ATOM 594 C C . PRO A 1 82 ? 3.629 11.705 -54.731 1.00 38.12 82 PRO A C 1
ATOM 596 O O . PRO A 1 82 ? 4.855 11.604 -54.609 1.00 38.12 82 PRO A O 1
ATOM 599 N N . PRO A 1 83 ? 2.930 10.835 -55.484 1.00 36.06 83 PRO A N 1
ATOM 600 C CA . PRO A 1 83 ? 3.577 9.787 -56.267 1.00 36.06 83 PRO A CA 1
ATOM 601 C C . PRO A 1 83 ? 4.600 10.401 -57.242 1.00 36.06 83 PRO A C 1
ATOM 603 O O . PRO A 1 83 ? 4.214 11.048 -58.212 1.00 36.06 83 PRO A O 1
ATOM 606 N N . GLY A 1 84 ? 5.901 10.227 -56.978 1.00 40.28 84 GLY A N 1
ATOM 607 C CA . GLY A 1 84 ? 6.980 10.707 -57.857 1.00 40.28 84 GLY A CA 1
ATOM 608 C C . GLY A 1 84 ? 8.229 11.271 -57.167 1.00 40.28 84 GLY A C 1
ATOM 609 O O . GLY A 1 84 ? 9.276 11.329 -57.804 1.00 40.28 84 GLY A O 1
ATOM 610 N N . GLU A 1 85 ? 8.169 11.625 -55.879 1.00 43.00 85 GLU A N 1
ATOM 611 C CA . GLU A 1 85 ? 9.276 12.297 -55.163 1.00 43.00 85 GLU A CA 1
ATOM 612 C C . GLU A 1 85 ? 9.895 11.445 -54.037 1.00 43.00 85 GLU A C 1
ATOM 614 O O . GLU A 1 85 ? 10.194 11.920 -52.950 1.00 43.00 85 GLU A O 1
ATOM 619 N N . LEU A 1 86 ? 10.115 10.150 -54.271 1.00 44.72 86 LEU A N 1
ATOM 620 C CA . LEU A 1 86 ? 10.729 9.255 -53.281 1.00 44.72 86 LEU A CA 1
ATOM 621 C C . LEU A 1 86 ? 12.248 9.457 -53.204 1.00 44.72 86 LEU A C 1
ATOM 623 O O . LEU A 1 86 ? 12.985 8.749 -53.890 1.00 44.72 86 LEU A O 1
ATOM 627 N N . ARG A 1 87 ? 12.739 10.392 -52.380 1.00 49.00 87 ARG A N 1
ATOM 628 C CA . ARG A 1 87 ? 14.149 10.411 -51.949 1.00 49.00 87 ARG A CA 1
ATOM 629 C C . ARG A 1 87 ? 14.271 10.911 -50.500 1.00 49.00 87 ARG A C 1
ATOM 631 O O . ARG A 1 87 ? 14.046 12.088 -50.260 1.00 49.00 87 ARG A O 1
ATOM 638 N N . HIS A 1 88 ? 14.697 9.998 -49.609 1.00 52.19 88 HIS A N 1
ATOM 639 C CA . HIS A 1 88 ? 15.356 10.165 -48.288 1.00 52.19 88 HIS A CA 1
ATOM 640 C C . HIS A 1 88 ? 14.618 9.511 -47.101 1.00 52.19 88 HIS A C 1
ATOM 642 O O . HIS A 1 88 ? 13.443 9.764 -46.864 1.00 52.19 88 HIS A O 1
ATOM 648 N N . ALA A 1 89 ? 15.347 8.702 -46.319 1.00 48.38 89 ALA A N 1
ATOM 649 C CA . ALA A 1 89 ? 14.855 7.975 -45.143 1.00 48.38 89 ALA A CA 1
ATOM 650 C C . ALA A 1 89 ? 14.882 8.816 -43.851 1.00 48.38 89 ALA A C 1
ATOM 652 O O . ALA A 1 89 ? 15.465 8.420 -42.843 1.00 48.38 89 ALA A O 1
ATOM 653 N N . GLN A 1 90 ? 14.270 9.997 -43.896 1.00 54.34 90 GLN A N 1
ATOM 654 C CA . GLN A 1 90 ? 14.026 10.817 -42.711 1.00 54.34 90 GLN A CA 1
ATOM 655 C C . GLN A 1 90 ? 12.522 10.899 -42.427 1.00 54.34 90 GLN A C 1
ATOM 657 O O . GLN A 1 90 ? 11.716 10.798 -43.360 1.00 54.34 90 GLN A O 1
ATOM 662 N N . PRO A 1 91 ? 12.115 11.122 -41.165 1.00 54.28 91 PRO A N 1
ATOM 663 C CA . PRO A 1 91 ? 10.761 11.555 -40.875 1.00 54.28 91 PRO A CA 1
ATOM 664 C C . PRO A 1 91 ? 10.485 12.879 -41.585 1.00 54.28 91 PRO A C 1
ATOM 666 O O . PRO A 1 91 ? 11.113 13.897 -41.303 1.00 54.28 91 PRO A O 1
ATOM 669 N N . LEU A 1 92 ? 9.531 12.882 -42.505 1.00 52.34 92 LEU A N 1
ATOM 670 C CA . LEU A 1 92 ? 8.947 14.113 -43.026 1.00 52.34 92 LEU A CA 1
ATOM 671 C C . LEU A 1 92 ? 7.908 14.551 -41.986 1.00 52.34 92 LEU A C 1
ATOM 673 O O . LEU A 1 92 ? 7.053 13.747 -41.653 1.00 52.34 92 LEU A O 1
ATOM 677 N N . GLY A 1 93 ? 8.011 15.750 -41.406 1.00 49.03 93 GLY A N 1
ATOM 678 C CA . GLY A 1 93 ? 7.197 16.159 -40.247 1.00 49.03 93 GLY A CA 1
ATOM 679 C C . GLY A 1 93 ? 5.701 15.807 -40.355 1.00 49.03 93 GLY A C 1
ATOM 680 O O . GLY A 1 93 ? 5.065 16.051 -41.381 1.00 49.03 93 GLY A O 1
ATOM 681 N N . VAL A 1 94 ? 5.136 15.237 -39.286 1.00 47.47 94 VAL A N 1
ATOM 682 C CA . VAL A 1 94 ? 3.758 14.727 -39.272 1.00 47.47 94 VAL A CA 1
ATOM 683 C C . VAL A 1 94 ? 2.768 15.890 -39.162 1.00 47.47 94 VAL A C 1
ATOM 685 O O . VAL A 1 94 ? 2.803 16.668 -38.207 1.00 47.47 94 VAL A O 1
ATOM 688 N N . SER A 1 95 ? 1.851 16.005 -40.123 1.00 44.47 95 SER A N 1
ATOM 689 C CA . SER A 1 95 ? 0.632 16.812 -40.001 1.00 44.47 95 SER A CA 1
ATOM 690 C C . SER A 1 95 ? -0.557 15.859 -40.051 1.00 44.47 95 SER A C 1
ATOM 692 O O . SER A 1 95 ? -0.808 15.235 -41.082 1.00 44.47 95 SER A O 1
ATOM 694 N N . THR A 1 96 ? -1.257 15.698 -38.928 1.00 40.78 96 THR A N 1
ATOM 695 C CA . THR A 1 96 ? -2.508 14.932 -38.891 1.00 40.78 96 THR A CA 1
ATOM 696 C C . THR A 1 96 ? -3.656 15.881 -39.229 1.00 40.78 96 THR A C 1
ATOM 698 O O . THR A 1 96 ? -3.780 16.958 -38.643 1.00 40.78 96 THR A O 1
ATOM 701 N N . ARG A 1 97 ? -4.468 15.533 -40.233 1.00 38.19 97 ARG A N 1
ATOM 702 C CA . ARG A 1 97 ? -5.668 16.298 -40.593 1.00 38.19 97 ARG A CA 1
ATOM 703 C C . ARG A 1 97 ? -6.861 15.607 -39.944 1.00 38.19 97 ARG A C 1
ATOM 705 O O . ARG A 1 97 ? -7.246 14.530 -40.387 1.00 38.19 97 ARG A O 1
ATOM 712 N N . ASN A 1 98 ? -7.412 16.210 -38.897 1.00 39.53 98 ASN A N 1
ATOM 713 C CA . ASN A 1 98 ? -8.682 15.783 -38.322 1.00 39.53 98 ASN A CA 1
ATOM 714 C C . ASN A 1 98 ? -9.818 16.302 -39.231 1.00 39.53 98 ASN A C 1
ATOM 716 O O . ASN A 1 98 ? -9.904 17.515 -39.421 1.00 39.53 98 ASN A O 1
ATOM 720 N N . PRO A 1 99 ? -10.659 15.444 -39.837 1.00 41.94 99 PRO A N 1
ATOM 721 C CA . PRO A 1 99 ? -11.749 15.906 -40.696 1.00 41.94 99 PRO A CA 1
ATOM 722 C C . PRO A 1 99 ? -12.848 16.680 -39.941 1.00 41.94 99 PRO A C 1
ATOM 724 O O . PRO A 1 99 ? -13.581 17.423 -40.590 1.00 41.94 99 PRO A O 1
ATOM 727 N N . ASP A 1 100 ? -12.913 16.577 -38.605 1.00 43.91 100 ASP A N 1
ATOM 728 C CA . ASP A 1 100 ? -13.935 17.220 -37.760 1.00 43.91 100 ASP A CA 1
ATOM 729 C C . ASP A 1 100 ? -13.403 18.374 -36.882 1.00 43.91 100 ASP A C 1
ATOM 731 O O . ASP A 1 100 ? -14.167 18.991 -36.137 1.00 43.91 100 ASP A O 1
ATOM 735 N N . ALA A 1 101 ? -12.109 18.710 -36.960 1.00 41.69 101 ALA A N 1
ATOM 736 C CA . ALA A 1 101 ? -11.524 19.831 -36.223 1.00 41.69 101 ALA A CA 1
ATOM 737 C C . ALA A 1 101 ? -10.686 20.723 -37.146 1.00 41.69 101 ALA A C 1
ATOM 739 O O . ALA A 1 101 ? -9.756 20.263 -37.802 1.00 41.69 101 ALA A O 1
ATOM 740 N N . ASP A 1 102 ? -10.974 22.024 -37.138 1.00 37.66 102 ASP A N 1
ATOM 741 C CA . ASP A 1 102 ? -10.356 23.060 -37.985 1.00 37.66 102 ASP A CA 1
ATOM 742 C C . ASP A 1 102 ? -8.868 23.354 -37.644 1.00 37.66 102 ASP A C 1
ATOM 744 O O . ASP A 1 102 ? -8.317 24.385 -38.027 1.00 37.66 102 ASP A O 1
ATOM 748 N N . ALA A 1 103 ? -8.190 22.464 -36.905 1.00 38.47 103 ALA A N 1
ATOM 749 C CA . ALA A 1 103 ? -6.810 22.626 -36.452 1.00 38.47 103 ALA A CA 1
ATOM 750 C C . ALA A 1 103 ? -5.969 21.363 -36.712 1.00 38.47 103 ALA A C 1
ATOM 752 O O . ALA A 1 103 ? -6.243 20.285 -36.189 1.00 38.47 103 ALA A O 1
ATOM 753 N N . THR A 1 104 ? -4.898 21.510 -37.494 1.00 41.34 104 THR A N 1
ATOM 754 C CA . THR A 1 104 ? -3.832 20.508 -37.642 1.00 41.34 104 THR A CA 1
ATOM 755 C C . THR A 1 104 ? -3.017 20.408 -36.353 1.00 41.34 104 THR A C 1
ATOM 757 O O . THR A 1 104 ? -2.248 21.315 -36.032 1.00 41.34 104 THR A O 1
ATOM 760 N N . THR A 1 105 ? -3.147 19.299 -35.626 1.00 38.72 105 THR A N 1
ATOM 761 C CA . THR A 1 105 ? -2.273 18.952 -34.498 1.00 38.72 105 THR A CA 1
ATOM 762 C C . THR A 1 105 ? -1.000 18.280 -35.013 1.00 38.72 105 THR A C 1
ATOM 764 O O . THR A 1 105 ? -1.037 17.200 -35.612 1.00 38.72 105 THR A O 1
ATOM 767 N N . HIS A 1 106 ? 0.143 18.930 -34.796 1.00 48.88 106 HIS A N 1
ATOM 768 C CA . HIS A 1 106 ? 1.462 18.352 -35.042 1.00 48.88 106 HIS A CA 1
ATOM 769 C C . HIS A 1 106 ? 1.913 17.607 -33.785 1.00 48.88 106 HIS A C 1
ATOM 771 O O . HIS A 1 106 ? 2.160 18.243 -32.763 1.00 48.88 106 HIS A O 1
ATOM 777 N N . VAL A 1 107 ? 2.025 16.279 -33.853 1.00 52.03 107 VAL A N 1
ATOM 778 C CA . VAL A 1 107 ? 2.696 15.492 -32.808 1.00 52.03 107 VAL A CA 1
ATOM 779 C C . VAL A 1 107 ? 4.172 15.396 -33.206 1.00 52.03 107 VAL A C 1
ATOM 781 O O . VAL A 1 107 ? 4.475 14.769 -34.224 1.00 52.03 107 VAL A O 1
ATOM 784 N N . PRO A 1 108 ? 5.103 16.062 -32.499 1.00 64.88 108 PRO A N 1
ATOM 785 C CA . PRO A 1 108 ? 6.516 15.990 -32.840 1.00 64.88 108 PRO A CA 1
ATOM 786 C C . PRO A 1 108 ? 7.073 14.614 -32.453 1.00 64.88 108 PRO A C 1
ATOM 788 O O . PRO A 1 108 ? 7.228 14.313 -31.273 1.00 64.88 108 PRO A O 1
ATOM 791 N N . ILE A 1 109 ? 7.394 13.790 -33.451 1.00 77.06 109 ILE A N 1
ATOM 792 C CA . ILE A 1 109 ? 8.140 12.539 -33.269 1.00 77.06 109 ILE A CA 1
ATOM 793 C C . ILE A 1 109 ? 9.620 12.849 -33.466 1.00 77.06 109 ILE A C 1
ATOM 795 O O . ILE A 1 109 ? 10.019 13.340 -34.525 1.00 77.06 109 ILE A O 1
ATOM 799 N N . SER A 1 110 ? 10.440 12.578 -32.455 1.00 79.31 110 SER A N 1
ATOM 800 C CA . SER A 1 110 ? 11.890 12.735 -32.573 1.00 79.31 110 SER A CA 1
ATOM 801 C C . SER A 1 110 ? 12.528 11.518 -33.245 1.00 79.31 110 SER A C 1
ATOM 803 O O . SER A 1 110 ? 12.008 10.402 -33.183 1.00 79.31 110 SER A O 1
ATOM 805 N N . TRP A 1 111 ? 13.664 11.735 -33.907 1.00 84.12 111 TRP A N 1
ATOM 806 C CA . TRP A 1 111 ? 14.363 10.694 -34.651 1.00 84.12 111 TRP A CA 1
ATOM 807 C C . TRP A 1 111 ? 15.856 10.723 -34.368 1.00 84.12 111 TRP A C 1
ATOM 809 O O . TRP A 1 111 ? 16.495 11.772 -34.462 1.00 84.12 111 TRP A O 1
ATOM 819 N N . GLN A 1 112 ? 16.393 9.554 -34.039 1.00 85.00 112 GLN A N 1
ATOM 820 C CA . GLN A 1 112 ? 17.787 9.334 -33.702 1.00 85.00 112 GLN A CA 1
ATOM 821 C C . GLN A 1 112 ? 18.384 8.297 -34.649 1.00 85.00 112 GLN A C 1
ATOM 823 O O . GLN A 1 112 ? 17.854 7.199 -34.818 1.00 85.00 112 GLN A O 1
ATOM 828 N N . HIS A 1 113 ? 19.511 8.647 -35.261 1.00 85.94 113 HIS A N 1
ATOM 829 C CA . HIS A 1 113 ? 20.255 7.756 -36.137 1.00 85.94 113 HIS A CA 1
ATOM 830 C C . HIS A 1 113 ? 21.449 7.161 -35.405 1.00 85.94 113 HIS A C 1
ATOM 832 O O . HIS A 1 113 ? 22.308 7.906 -34.932 1.00 85.94 113 HIS A O 1
ATOM 838 N N . PHE A 1 114 ? 21.525 5.836 -35.355 1.00 89.88 114 PHE A N 1
ATOM 839 C CA . PHE A 1 114 ? 22.623 5.117 -34.723 1.00 89.88 114 PHE A CA 1
ATOM 840 C C . PHE A 1 114 ? 23.011 3.909 -35.591 1.00 89.88 114 PHE A C 1
ATOM 842 O O . PHE A 1 114 ? 22.522 2.803 -35.374 1.00 89.88 114 PHE A O 1
ATOM 849 N N . PRO A 1 115 ? 23.825 4.107 -36.641 1.00 89.19 115 PRO A N 1
ATOM 850 C CA . PRO A 1 115 ? 24.031 3.091 -37.665 1.00 89.19 115 PRO A CA 1
ATOM 851 C C . PRO A 1 115 ? 24.838 1.898 -37.141 1.00 89.19 115 PRO A C 1
ATOM 853 O O . PRO A 1 115 ? 25.942 2.057 -36.622 1.00 89.19 115 PRO A O 1
ATOM 856 N N . ILE A 1 116 ? 24.314 0.690 -37.352 1.00 90.81 116 ILE A N 1
ATOM 857 C CA . ILE A 1 116 ? 24.992 -0.580 -37.072 1.00 90.81 116 ILE A CA 1
ATOM 858 C C . ILE A 1 116 ? 25.136 -1.339 -38.403 1.00 90.81 116 ILE A C 1
ATOM 860 O O . ILE A 1 116 ? 24.130 -1.509 -39.102 1.00 90.81 116 ILE A O 1
ATOM 864 N N . PRO A 1 117 ? 26.344 -1.801 -38.789 1.00 89.44 117 PRO A N 1
ATOM 865 C CA . PRO A 1 117 ? 26.528 -2.599 -40.001 1.00 89.44 117 PRO A CA 1
ATOM 866 C C . PRO A 1 117 ? 25.643 -3.847 -40.007 1.00 89.44 117 PRO A C 1
ATOM 868 O O . PRO A 1 117 ? 25.414 -4.455 -38.959 1.00 89.44 117 PRO A O 1
ATOM 871 N N . ASP A 1 118 ? 25.145 -4.238 -41.178 1.00 88.06 118 ASP A N 1
ATOM 872 C CA . ASP A 1 118 ? 24.314 -5.436 -41.308 1.00 88.06 118 ASP A CA 1
ATOM 873 C C . ASP A 1 118 ? 25.058 -6.696 -40.834 1.00 88.06 118 ASP A C 1
ATOM 875 O O . ASP A 1 118 ? 26.263 -6.826 -41.057 1.00 88.06 118 ASP A O 1
ATOM 879 N N . TYR A 1 119 ? 24.356 -7.583 -40.117 1.00 87.12 119 TYR A N 1
ATOM 880 C CA . TYR A 1 119 ? 24.927 -8.722 -39.366 1.00 87.12 119 TYR A CA 1
ATOM 881 C C . TYR A 1 119 ? 26.029 -8.370 -38.344 1.00 87.12 119 TYR A C 1
ATOM 883 O O . TYR A 1 119 ? 26.627 -9.260 -37.745 1.00 87.12 119 TYR A O 1
ATOM 891 N N . GLY A 1 120 ? 26.310 -7.086 -38.129 1.00 88.38 120 GLY A N 1
ATOM 892 C CA . GLY A 1 120 ? 27.371 -6.609 -37.256 1.00 88.38 120 GLY A CA 1
ATOM 893 C C . GLY A 1 120 ? 26.911 -6.310 -35.833 1.00 88.38 120 GLY A C 1
ATOM 894 O O . GLY A 1 120 ? 25.743 -6.459 -35.467 1.00 88.38 120 GLY A O 1
ATOM 895 N N . VAL A 1 121 ? 27.871 -5.840 -35.046 1.00 90.94 121 VAL A N 1
ATOM 896 C CA . VAL A 1 121 ? 27.723 -5.335 -33.677 1.00 90.94 121 VAL A CA 1
ATOM 897 C C . VAL A 1 121 ? 28.159 -3.875 -33.628 1.00 90.94 121 VAL A C 1
ATOM 899 O O . VAL A 1 121 ? 28.830 -3.389 -34.544 1.00 90.94 121 VAL A O 1
ATOM 902 N N . VAL A 1 122 ? 27.820 -3.168 -32.553 1.00 87.25 122 VAL A N 1
ATOM 903 C CA . VAL A 1 122 ? 28.415 -1.848 -32.306 1.00 87.25 122 VAL A CA 1
ATOM 904 C C . VAL A 1 122 ? 29.885 -2.048 -31.951 1.00 87.25 122 VAL A C 1
ATOM 906 O O . VAL A 1 122 ? 30.198 -2.854 -31.081 1.00 87.25 122 VAL A O 1
ATOM 909 N N . ALA A 1 123 ? 30.797 -1.359 -32.636 1.00 81.75 123 ALA A N 1
ATOM 910 C CA . ALA A 1 123 ? 32.234 -1.553 -32.421 1.00 81.75 123 ALA A CA 1
ATOM 911 C C . ALA A 1 123 ? 32.701 -1.075 -31.033 1.00 81.75 123 ALA A C 1
ATOM 913 O O . ALA A 1 123 ? 33.664 -1.608 -30.488 1.00 81.75 123 ALA A O 1
ATOM 914 N N . ASP A 1 124 ? 32.017 -0.072 -30.484 1.00 83.62 124 ASP A N 1
ATOM 915 C CA . ASP A 1 124 ? 32.305 0.541 -29.194 1.00 83.62 124 ASP A CA 1
ATOM 916 C C . ASP A 1 124 ? 31.101 0.370 -28.258 1.00 83.62 124 ASP A C 1
ATOM 918 O O . ASP A 1 124 ? 30.057 1.001 -28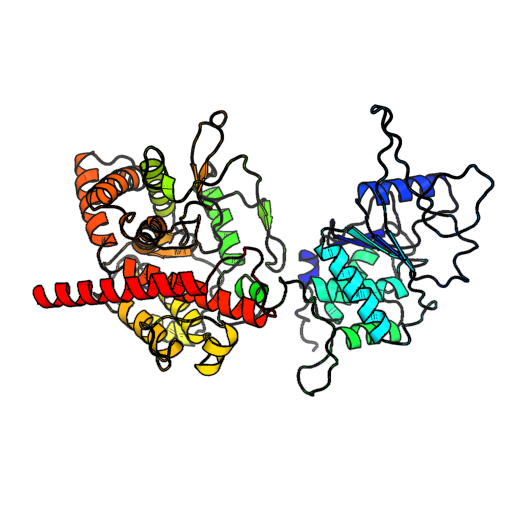.443 1.00 83.62 124 ASP A O 1
ATOM 922 N N . ASP A 1 125 ? 31.249 -0.498 -27.254 1.00 82.00 125 ASP A N 1
ATOM 923 C CA . ASP A 1 125 ? 30.200 -0.775 -26.269 1.00 82.00 125 ASP A CA 1
ATOM 924 C C . ASP A 1 125 ? 29.795 0.503 -25.497 1.00 82.00 125 ASP A C 1
ATOM 926 O O . ASP A 1 125 ? 28.651 0.602 -25.064 1.00 82.00 125 ASP A O 1
ATOM 930 N N . GLU A 1 126 ? 30.670 1.511 -25.369 1.00 77.38 126 GLU A N 1
ATOM 931 C CA . GLU A 1 126 ? 30.338 2.778 -24.700 1.00 77.38 126 GLU A CA 1
ATOM 932 C C . GLU A 1 126 ? 29.380 3.645 -25.527 1.00 77.38 126 GLU A C 1
ATOM 934 O O . GLU A 1 126 ? 28.464 4.266 -24.991 1.00 77.38 126 GLU A O 1
ATOM 939 N N . GLN A 1 127 ? 29.524 3.634 -26.854 1.00 82.38 127 GLN A N 1
ATOM 940 C CA . GLN A 1 127 ? 28.582 4.324 -27.742 1.00 82.38 127 GLN A CA 1
ATOM 941 C C . GLN A 1 127 ? 27.200 3.676 -27.687 1.00 82.38 127 GLN A C 1
ATOM 943 O O . GLN A 1 127 ? 26.186 4.375 -27.690 1.00 82.38 127 GLN A O 1
ATOM 948 N N . LEU A 1 128 ? 27.154 2.342 -27.605 1.00 85.44 128 LEU A N 1
ATOM 949 C CA . LEU A 1 128 ? 25.900 1.616 -27.434 1.00 85.44 128 LEU A CA 1
ATOM 950 C C . LEU A 1 128 ? 25.272 1.902 -26.061 1.00 85.44 128 LEU A C 1
ATOM 952 O O . LEU A 1 128 ? 24.065 2.121 -25.995 1.00 85.44 128 LEU A O 1
ATOM 956 N N . ARG A 1 129 ? 26.065 1.989 -24.982 1.00 81.69 129 ARG A N 1
ATOM 957 C CA . ARG A 1 129 ? 25.568 2.434 -23.665 1.00 81.69 129 ARG A CA 1
ATOM 958 C C . ARG A 1 129 ? 24.928 3.815 -23.732 1.00 81.69 129 ARG A C 1
ATOM 960 O O . ARG A 1 129 ? 23.795 3.957 -23.288 1.00 81.69 129 ARG A O 1
ATOM 967 N N . GLY A 1 130 ? 25.586 4.786 -24.367 1.00 77.88 130 GLY A N 1
ATOM 968 C CA . GLY A 1 130 ? 25.039 6.137 -24.521 1.00 77.88 130 GLY A CA 1
ATOM 969 C C . GLY A 1 130 ? 23.678 6.167 -25.230 1.00 77.88 130 GLY A C 1
ATOM 970 O O . GLY A 1 130 ? 22.759 6.842 -24.770 1.00 77.88 130 GLY A O 1
ATOM 971 N N . LEU A 1 131 ? 23.506 5.382 -26.305 1.00 87.44 131 LEU A N 1
ATOM 972 C CA . LEU A 1 131 ? 22.205 5.232 -26.977 1.00 87.44 131 LEU A CA 1
ATOM 973 C C . LEU A 1 131 ? 21.138 4.651 -26.038 1.00 87.44 131 LEU A C 1
ATOM 975 O O . LEU A 1 131 ? 19.988 5.100 -26.039 1.00 87.44 131 LEU A O 1
ATOM 979 N N . LEU A 1 132 ? 21.499 3.612 -25.285 1.00 87.75 132 LEU A N 1
ATOM 980 C CA . LEU A 1 132 ? 20.576 2.895 -24.409 1.00 87.75 132 LEU A CA 1
ATOM 981 C C . LEU A 1 132 ? 20.146 3.773 -23.229 1.00 87.75 132 LEU A C 1
ATOM 983 O O . LEU A 1 132 ? 18.959 3.826 -22.924 1.00 87.75 132 LEU A O 1
ATOM 987 N N . GLU A 1 133 ? 21.065 4.524 -22.627 1.00 80.62 133 GLU A N 1
ATOM 988 C CA . GLU A 1 133 ? 20.775 5.499 -21.569 1.00 80.62 133 GLU A CA 1
ATOM 989 C C . GLU A 1 133 ? 19.830 6.606 -22.047 1.00 80.62 133 GLU A C 1
ATOM 991 O O . GLU A 1 133 ? 18.844 6.913 -21.376 1.00 80.62 133 GLU A O 1
ATOM 996 N N . GLU A 1 134 ? 20.072 7.167 -23.235 1.00 79.50 134 GLU A N 1
ATOM 997 C CA . GLU A 1 134 ? 19.188 8.176 -23.823 1.00 79.50 134 GLU A CA 1
ATOM 998 C C . GLU A 1 134 ? 17.790 7.606 -24.113 1.00 79.50 134 GLU A C 1
ATOM 1000 O O . GLU A 1 134 ? 16.771 8.242 -23.829 1.00 79.50 134 GLU A O 1
ATOM 1005 N N . SER A 1 135 ? 17.734 6.382 -24.640 1.00 85.19 135 SER A N 1
ATOM 1006 C CA . SER A 1 135 ? 16.489 5.657 -24.912 1.00 85.19 135 SER A CA 1
ATOM 1007 C C . SER A 1 135 ? 15.685 5.404 -23.632 1.00 85.19 135 SER A C 1
ATOM 1009 O O . SER A 1 135 ? 14.479 5.655 -23.597 1.00 85.19 135 SER A O 1
ATOM 1011 N N . LEU A 1 136 ? 16.352 4.969 -22.560 1.00 80.62 136 LEU A N 1
ATOM 1012 C CA . LEU A 1 136 ? 15.749 4.757 -21.243 1.00 80.62 136 LEU A CA 1
ATOM 1013 C C . LEU A 1 136 ? 15.254 6.070 -20.628 1.00 80.62 136 LEU A C 1
ATOM 1015 O O . LEU A 1 136 ? 14.152 6.102 -20.088 1.00 80.62 136 LEU A O 1
ATOM 1019 N N . ALA A 1 137 ? 16.009 7.166 -20.752 1.00 73.69 137 ALA A N 1
ATOM 1020 C CA . ALA A 1 137 ? 15.586 8.480 -20.267 1.00 73.69 137 ALA A CA 1
ATOM 1021 C C . ALA A 1 137 ? 14.314 8.980 -20.978 1.00 73.69 137 ALA A C 1
ATOM 1023 O O . ALA A 1 137 ? 13.424 9.548 -20.346 1.00 73.69 137 ALA A O 1
ATOM 1024 N N . ARG A 1 138 ? 14.195 8.729 -22.288 1.00 78.56 138 ARG A N 1
ATOM 1025 C CA . ARG A 1 138 ? 13.003 9.071 -23.083 1.00 78.56 138 ARG A CA 1
ATOM 1026 C C . ARG A 1 138 ? 11.786 8.239 -22.682 1.00 78.56 138 ARG A C 1
ATOM 1028 O O . ARG A 1 138 ? 10.694 8.788 -22.573 1.00 78.56 138 ARG A O 1
ATOM 1035 N N . ILE A 1 139 ? 11.985 6.948 -22.416 1.00 80.19 139 ILE A N 1
ATOM 1036 C CA . ILE A 1 139 ? 10.948 6.063 -21.869 1.00 80.19 139 ILE A CA 1
ATOM 1037 C C . ILE A 1 139 ? 10.509 6.536 -20.476 1.00 80.19 139 ILE A C 1
ATOM 1039 O O . ILE A 1 139 ? 9.315 6.671 -20.225 1.00 80.19 139 ILE A O 1
ATOM 1043 N N . ALA A 1 140 ? 11.457 6.864 -19.594 1.00 65.62 140 ALA A N 1
ATOM 1044 C CA . ALA A 1 140 ? 11.174 7.350 -18.243 1.00 65.62 140 ALA A CA 1
ATOM 1045 C C . ALA A 1 140 ? 10.388 8.674 -18.233 1.00 65.62 140 ALA A C 1
ATOM 1047 O O . ALA A 1 140 ? 9.604 8.918 -17.324 1.00 65.62 140 ALA A O 1
ATOM 1048 N N . ALA A 1 141 ? 10.544 9.506 -19.266 1.00 67.38 141 ALA A N 1
ATOM 1049 C CA . ALA A 1 141 ? 9.743 10.713 -19.470 1.00 67.38 141 ALA A CA 1
ATOM 1050 C C . ALA A 1 141 ? 8.318 10.438 -20.010 1.00 67.38 141 ALA A C 1
ATOM 1052 O O . ALA A 1 141 ? 7.630 11.374 -20.420 1.00 67.38 141 ALA A O 1
ATOM 1053 N N . GLY A 1 142 ? 7.879 9.174 -20.054 1.00 67.56 142 GLY A N 1
ATOM 1054 C CA . GLY A 1 142 ? 6.580 8.752 -20.589 1.00 67.56 142 GLY A CA 1
ATOM 1055 C C . GLY A 1 142 ? 6.549 8.605 -22.114 1.00 67.56 142 GLY A C 1
ATOM 1056 O O . GLY A 1 142 ? 5.474 8.567 -22.710 1.00 67.56 142 GLY A O 1
ATOM 1057 N N . GLY A 1 143 ? 7.711 8.570 -22.772 1.00 76.38 143 GLY A N 1
ATOM 1058 C CA . GLY A 1 143 ? 7.812 8.418 -24.220 1.00 76.38 143 GLY A CA 1
ATOM 1059 C C . GLY A 1 143 ? 7.644 6.972 -24.692 1.00 76.38 143 GLY A C 1
ATOM 1060 O O . GLY A 1 143 ? 8.108 6.035 -24.048 1.00 76.38 143 GLY A O 1
ATOM 1061 N N . VAL A 1 144 ? 7.049 6.801 -25.875 1.00 83.56 144 VAL A N 1
ATOM 1062 C CA . VAL A 1 144 ? 6.976 5.513 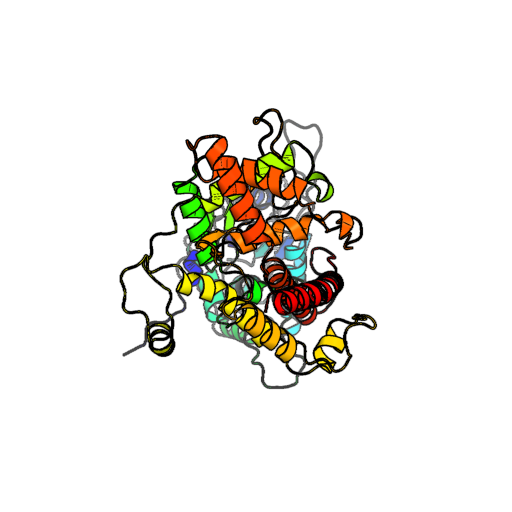-26.573 1.00 83.56 144 VAL A CA 1
ATOM 1063 C C . VAL A 1 144 ? 8.105 5.444 -27.597 1.00 83.56 144 VAL A C 1
ATOM 1065 O O . VAL A 1 144 ? 8.167 6.258 -28.528 1.00 83.56 144 VAL A O 1
ATOM 1068 N N . LEU A 1 145 ? 8.995 4.470 -27.421 1.00 93.69 145 LEU A N 1
ATOM 1069 C CA . LEU A 1 145 ? 10.182 4.277 -28.246 1.00 93.69 145 LEU A CA 1
ATOM 1070 C C . LEU A 1 145 ? 9.948 3.200 -29.306 1.00 93.69 145 LEU A C 1
ATOM 1072 O O . LEU A 1 145 ? 9.546 2.084 -28.985 1.00 93.69 145 LEU A O 1
ATOM 1076 N N . LEU A 1 146 ? 10.281 3.502 -30.558 1.00 94.62 146 LEU A N 1
ATOM 1077 C CA . LEU A 1 146 ? 10.340 2.536 -31.650 1.00 94.62 146 LEU A CA 1
ATOM 1078 C C . LEU A 1 146 ? 11.785 2.355 -32.104 1.00 94.62 146 LEU A C 1
ATOM 1080 O O . LEU A 1 146 ? 12.428 3.303 -32.550 1.00 94.62 146 LEU A O 1
ATOM 1084 N N . VAL A 1 147 ? 12.282 1.123 -32.037 1.00 96.88 147 VAL A N 1
ATOM 1085 C CA . VAL A 1 147 ? 13.626 0.757 -32.497 1.00 96.88 147 VAL A CA 1
ATOM 1086 C C . VAL A 1 147 ? 13.508 -0.103 -33.748 1.00 96.88 147 VAL A C 1
ATOM 1088 O O . VAL A 1 147 ? 12.823 -1.131 -33.727 1.00 96.88 147 VAL A O 1
ATOM 1091 N N . HIS A 1 148 ? 14.193 0.285 -34.829 1.00 94.44 148 HIS A N 1
ATOM 1092 C CA . HIS A 1 148 ? 14.155 -0.478 -36.075 1.00 94.44 148 HIS A CA 1
ATOM 1093 C C . HIS A 1 148 ? 15.502 -0.629 -36.786 1.00 94.44 148 HIS A C 1
ATOM 1095 O O . HIS A 1 148 ? 16.418 0.185 -36.665 1.00 94.44 148 HIS A O 1
ATOM 1101 N N . CYS A 1 149 ? 15.584 -1.683 -37.598 1.00 92.12 149 CYS A N 1
ATOM 1102 C CA . CYS A 1 149 ? 16.554 -1.819 -38.685 1.00 92.12 149 CYS A CA 1
ATOM 1103 C C . CYS A 1 149 ? 15.807 -2.152 -39.994 1.00 92.12 149 CYS A C 1
ATOM 1105 O O . CYS A 1 149 ? 14.667 -1.721 -40.148 1.00 92.12 149 CYS A O 1
ATOM 1107 N N . MET A 1 150 ? 16.409 -2.898 -40.931 1.00 88.56 150 MET A N 1
ATOM 1108 C CA . MET A 1 150 ? 15.731 -3.295 -42.175 1.00 88.56 150 MET A CA 1
ATOM 1109 C C . MET A 1 150 ? 14.607 -4.319 -41.926 1.00 88.56 150 MET A C 1
ATOM 1111 O O . MET A 1 150 ? 13.437 -4.016 -42.127 1.00 88.56 150 MET A O 1
ATOM 1115 N N . GLY A 1 151 ? 14.945 -5.528 -41.468 1.00 86.69 151 GLY A N 1
ATOM 1116 C CA . GLY A 1 151 ? 13.957 -6.582 -41.172 1.00 86.69 151 GLY A CA 1
ATOM 1117 C C . GLY A 1 151 ? 13.496 -6.615 -39.711 1.00 86.69 151 GLY A C 1
ATOM 1118 O O . GLY A 1 151 ? 12.528 -7.281 -39.360 1.00 86.69 151 GLY A O 1
ATOM 1119 N N . GLY A 1 152 ? 14.174 -5.876 -38.831 1.00 88.94 152 GLY A N 1
ATOM 1120 C CA . GLY A 1 152 ? 13.864 -5.888 -37.405 1.00 88.94 152 GLY A CA 1
ATOM 1121 C C . GLY A 1 152 ? 14.296 -7.182 -36.711 1.00 88.94 152 GLY A C 1
ATOM 1122 O O . GLY A 1 152 ? 13.606 -7.605 -35.787 1.00 88.94 152 GLY A O 1
ATOM 1123 N N . HIS A 1 153 ? 15.385 -7.813 -37.167 1.00 89.81 153 HIS A N 1
ATOM 1124 C CA . HIS A 1 153 ? 15.954 -9.055 -36.619 1.00 89.81 153 HIS A CA 1
ATOM 1125 C C . HIS A 1 153 ? 17.208 -8.748 -35.778 1.00 89.81 153 HIS A C 1
ATOM 1127 O O . HIS A 1 153 ? 17.095 -8.417 -34.602 1.00 89.81 153 HIS A O 1
ATOM 1133 N N . GLY A 1 154 ? 18.404 -8.752 -36.385 1.00 88.44 154 GLY A N 1
ATOM 1134 C CA . GLY A 1 154 ? 19.679 -8.661 -35.666 1.00 88.44 154 GLY A CA 1
ATOM 1135 C C . GLY A 1 154 ? 19.933 -7.354 -34.916 1.00 88.44 154 GLY A C 1
ATOM 1136 O O . GLY A 1 154 ? 19.886 -7.314 -33.691 1.00 88.44 154 GLY A O 1
ATOM 1137 N N . ARG A 1 155 ? 20.195 -6.264 -35.647 1.00 93.69 155 ARG A N 1
ATOM 1138 C CA . ARG A 1 155 ? 20.646 -4.972 -35.080 1.00 93.69 155 ARG A CA 1
ATOM 1139 C C . ARG A 1 155 ? 19.661 -4.382 -34.068 1.00 93.69 155 ARG A C 1
ATOM 1141 O O . ARG A 1 155 ? 20.050 -3.980 -32.976 1.00 93.69 155 ARG A O 1
ATOM 1148 N N . SER A 1 156 ? 18.376 -4.382 -34.419 1.00 94.06 156 SER A N 1
ATOM 1149 C CA . SER A 1 156 ? 17.293 -3.985 -33.515 1.00 94.06 156 SER A CA 1
ATOM 1150 C C . SER A 1 156 ? 17.170 -4.926 -32.324 1.00 94.06 156 SER A C 1
ATOM 1152 O O . SER A 1 156 ? 16.921 -4.455 -31.224 1.00 94.06 156 SER A O 1
ATOM 1154 N N . GLY A 1 157 ? 17.397 -6.230 -32.521 1.00 95.00 157 GLY A N 1
ATOM 1155 C CA . GLY A 1 157 ? 17.367 -7.223 -31.455 1.00 95.00 157 GLY A CA 1
ATOM 1156 C C . GLY A 1 157 ? 18.405 -6.946 -30.369 1.00 95.00 157 GLY A C 1
ATOM 1157 O O . GLY A 1 157 ? 18.077 -7.091 -29.200 1.00 95.00 157 GLY A O 1
ATOM 1158 N N . ILE A 1 158 ? 19.611 -6.477 -30.723 1.00 95.56 158 ILE A N 1
ATOM 1159 C CA . ILE A 1 158 ? 20.650 -6.090 -29.745 1.00 95.56 158 ILE A CA 1
ATOM 1160 C C . ILE A 1 158 ? 20.123 -4.993 -28.818 1.00 95.56 158 ILE A C 1
ATOM 1162 O O . ILE A 1 158 ? 20.116 -5.147 -27.597 1.00 95.56 158 ILE A O 1
ATOM 1166 N N . VAL A 1 159 ? 19.675 -3.884 -29.413 1.00 96.25 159 VAL A N 1
ATOM 1167 C CA . VAL A 1 159 ? 19.213 -2.701 -28.679 1.00 96.25 159 VAL A CA 1
ATOM 1168 C C . VAL A 1 159 ? 17.981 -3.052 -27.852 1.00 96.25 159 VAL A C 1
ATOM 1170 O O . VAL A 1 159 ? 17.944 -2.782 -26.657 1.00 96.25 159 VAL A O 1
ATOM 1173 N N . CYS A 1 160 ? 17.003 -3.726 -28.458 1.00 96.31 160 CYS A N 1
ATOM 1174 C CA . CYS A 1 160 ? 15.788 -4.162 -27.787 1.00 96.31 160 CYS A CA 1
ATOM 1175 C C . CYS A 1 160 ? 16.060 -5.121 -26.624 1.00 96.31 160 CYS A C 1
ATOM 1177 O O . CYS A 1 160 ? 15.471 -4.926 -25.567 1.00 96.31 160 CYS A O 1
ATOM 1179 N N . ALA A 1 161 ? 16.960 -6.100 -26.779 1.00 93.81 161 ALA A N 1
ATOM 1180 C CA . ALA A 1 161 ? 17.317 -7.037 -25.713 1.00 93.81 161 ALA A CA 1
ATOM 1181 C C . ALA A 1 161 ? 18.004 -6.318 -24.546 1.00 93.81 161 ALA A C 1
ATOM 1183 O O . ALA A 1 161 ? 17.667 -6.561 -23.391 1.00 93.81 161 ALA A O 1
ATOM 1184 N N . CYS A 1 162 ? 18.903 -5.371 -24.828 1.00 92.00 162 CYS A N 1
ATOM 1185 C CA . CYS A 1 162 ? 19.519 -4.564 -23.776 1.00 92.00 162 CYS A CA 1
ATOM 1186 C C . CYS A 1 162 ? 18.489 -3.680 -23.053 1.00 92.00 162 CYS A C 1
ATOM 1188 O O . CYS A 1 162 ? 18.521 -3.588 -21.828 1.00 92.00 162 CYS A O 1
ATOM 1190 N N . LEU A 1 163 ? 17.556 -3.059 -23.788 1.00 88.81 163 LEU A N 1
ATOM 1191 C CA . LEU A 1 163 ? 16.509 -2.214 -23.205 1.00 88.81 163 LEU A CA 1
ATOM 1192 C C . LEU A 1 163 ? 15.535 -3.014 -22.337 1.00 88.81 163 LEU A C 1
ATOM 1194 O O . LEU A 1 163 ? 15.284 -2.607 -21.209 1.00 88.81 163 LEU A O 1
ATOM 1198 N N . VAL A 1 164 ? 15.005 -4.149 -22.808 1.00 82.38 164 VAL A N 1
ATOM 1199 C CA . VAL A 1 164 ? 14.104 -4.975 -21.978 1.00 82.38 164 VAL A CA 1
ATOM 1200 C C . VAL A 1 164 ? 14.843 -5.629 -20.819 1.00 82.38 164 VAL A C 1
ATOM 1202 O O . VAL A 1 164 ? 14.277 -5.727 -19.738 1.00 82.38 164 VAL A O 1
ATOM 1205 N N . GLY A 1 165 ? 16.112 -6.010 -21.009 1.00 79.31 165 GLY A N 1
ATOM 1206 C CA . GLY A 1 165 ? 16.977 -6.478 -19.929 1.00 79.31 165 GLY A CA 1
ATOM 1207 C C . GLY A 1 165 ? 17.104 -5.443 -18.818 1.00 79.31 165 GLY A C 1
ATOM 1208 O O . GLY A 1 165 ? 16.908 -5.766 -17.653 1.00 79.31 165 GLY A O 1
ATOM 1209 N N . ALA A 1 166 ? 17.337 -4.182 -19.187 1.00 75.94 166 ALA A N 1
ATOM 1210 C CA . ALA A 1 166 ? 17.430 -3.078 -18.238 1.00 75.94 166 ALA A CA 1
ATOM 1211 C C . ALA A 1 166 ? 16.078 -2.687 -17.610 1.00 75.94 166 ALA A C 1
ATOM 1213 O O . ALA A 1 166 ? 16.037 -2.366 -16.426 1.00 75.94 166 ALA A O 1
ATOM 1214 N N . LEU A 1 167 ? 14.982 -2.691 -18.378 1.00 72.06 167 LEU A N 1
ATOM 1215 C CA . LEU A 1 167 ? 13.651 -2.267 -17.914 1.00 72.06 167 LEU A CA 1
ATOM 1216 C C . LEU A 1 167 ? 12.953 -3.313 -17.038 1.00 72.06 167 LEU A C 1
ATOM 1218 O O . LEU A 1 167 ? 12.184 -2.946 -16.156 1.00 72.06 167 LEU A O 1
ATOM 1222 N N . LEU A 1 168 ? 13.190 -4.599 -17.302 1.00 68.44 168 LEU A N 1
ATOM 1223 C CA . LEU A 1 168 ? 12.516 -5.723 -16.642 1.00 68.44 168 LEU A CA 1
ATOM 1224 C C . LEU A 1 168 ? 13.449 -6.518 -15.709 1.00 68.44 168 LEU A C 1
ATOM 1226 O O . LEU A 1 168 ? 13.054 -7.575 -15.222 1.00 68.44 168 LEU A O 1
ATOM 1230 N N . ASP A 1 169 ? 14.675 -6.027 -15.493 1.00 64.62 169 ASP A N 1
ATOM 1231 C CA . ASP A 1 169 ? 15.742 -6.678 -14.713 1.00 64.62 169 ASP A CA 1
ATOM 1232 C C . ASP A 1 169 ? 15.976 -8.144 -15.128 1.00 64.62 169 ASP A C 1
ATOM 1234 O O . ASP A 1 169 ? 16.044 -9.064 -14.312 1.00 64.62 169 ASP A O 1
ATOM 1238 N N . LEU A 1 170 ? 16.044 -8.381 -16.441 1.00 70.12 170 LEU A N 1
ATOM 1239 C CA . LEU A 1 170 ? 16.237 -9.719 -16.997 1.00 70.12 170 LEU A CA 1
ATOM 1240 C C . LEU A 1 170 ? 17.719 -10.016 -17.211 1.00 70.12 170 LEU A C 1
ATOM 1242 O O . LEU A 1 170 ? 18.501 -9.161 -17.636 1.00 70.12 170 LEU A O 1
ATOM 1246 N N . SER A 1 171 ? 18.086 -11.283 -17.006 1.00 78.50 171 SER A N 1
ATOM 1247 C CA . SER A 1 171 ? 19.357 -11.805 -17.501 1.00 78.50 171 SER A CA 1
ATOM 1248 C C . SER A 1 171 ? 19.436 -11.645 -19.023 1.00 78.50 171 SER A C 1
ATOM 1250 O O . SER A 1 171 ? 18.416 -11.564 -19.712 1.00 78.50 171 SER A O 1
ATOM 1252 N N . ALA A 1 172 ? 20.654 -11.634 -19.567 1.00 81.31 172 ALA A N 1
ATOM 1253 C CA . ALA A 1 172 ? 20.848 -11.541 -21.012 1.00 81.31 172 ALA A CA 1
ATOM 1254 C C . ALA A 1 172 ? 20.094 -12.639 -21.776 1.00 81.31 172 ALA A C 1
ATOM 1256 O O . ALA A 1 172 ? 19.437 -12.347 -22.772 1.00 81.31 172 ALA A O 1
ATOM 1257 N N . ASP A 1 173 ? 20.131 -13.873 -21.270 1.00 81.88 173 ASP A N 1
ATOM 1258 C CA . ASP A 1 173 ? 19.455 -15.011 -21.891 1.00 81.88 173 ASP A CA 1
ATOM 1259 C C . ASP A 1 173 ? 17.930 -14.836 -21.877 1.00 81.88 173 ASP A C 1
ATOM 1261 O O . ASP A 1 173 ? 17.284 -15.018 -22.908 1.00 81.88 173 ASP A O 1
ATOM 1265 N N . ALA A 1 174 ? 17.355 -14.398 -20.751 1.00 74.38 174 ALA A N 1
ATOM 1266 C CA . ALA A 1 174 ? 15.917 -14.155 -20.638 1.00 74.38 174 ALA A CA 1
ATOM 1267 C C . ALA A 1 174 ? 15.455 -12.961 -21.493 1.00 74.38 174 ALA A C 1
ATOM 1269 O O . ALA A 1 174 ? 14.393 -13.011 -22.115 1.00 74.38 174 ALA A O 1
ATOM 1270 N N . ALA A 1 175 ? 16.258 -11.897 -21.572 1.00 80.81 175 ALA A N 1
ATOM 1271 C CA . ALA A 1 175 ? 15.980 -10.745 -22.424 1.00 80.81 175 ALA A CA 1
ATOM 1272 C C . ALA A 1 175 ? 15.989 -11.120 -23.915 1.00 80.81 175 ALA A C 1
ATOM 1274 O O . ALA A 1 175 ? 15.103 -10.710 -24.668 1.00 80.81 175 ALA A O 1
ATOM 1275 N N . ILE A 1 176 ? 16.965 -11.930 -24.336 1.00 89.00 176 ILE A N 1
ATOM 1276 C CA . ILE A 1 176 ? 17.045 -12.465 -25.700 1.00 89.00 176 ILE A CA 1
ATOM 1277 C C . ILE A 1 176 ? 15.852 -13.383 -25.985 1.00 89.00 176 ILE A C 1
ATOM 1279 O O . ILE A 1 176 ? 15.255 -13.271 -27.053 1.00 89.00 176 ILE A O 1
ATOM 1283 N N . GLU A 1 177 ? 15.468 -14.256 -25.050 1.00 86.00 177 GLU A N 1
ATOM 1284 C CA . GLU A 1 177 ? 14.323 -15.155 -25.236 1.00 86.00 177 GLU A CA 1
ATOM 1285 C C . GLU A 1 177 ? 13.002 -14.382 -25.393 1.00 86.00 177 GLU A C 1
ATOM 1287 O O . GLU A 1 177 ? 12.209 -14.696 -26.282 1.00 86.00 177 GLU A O 1
ATOM 1292 N N . LEU A 1 178 ? 12.797 -13.324 -24.600 1.00 82.56 178 LEU A N 1
ATOM 1293 C CA . LEU A 1 178 ? 11.632 -12.441 -24.710 1.00 82.56 178 LEU A CA 1
ATOM 1294 C C . LEU A 1 178 ? 11.589 -11.745 -26.070 1.00 82.56 178 LEU A C 1
ATOM 1296 O O . LEU A 1 178 ? 10.559 -11.774 -26.750 1.00 82.56 178 LEU A O 1
ATOM 1300 N N . VAL A 1 179 ? 12.704 -11.135 -26.485 1.00 91.00 179 VAL A N 1
ATOM 1301 C CA . VAL A 1 179 ? 12.803 -10.475 -27.793 1.00 91.00 179 VAL A CA 1
ATOM 1302 C C . VAL A 1 179 ? 12.537 -11.470 -28.918 1.00 91.00 179 VAL A C 1
ATOM 1304 O O . VAL A 1 179 ? 11.765 -11.155 -29.822 1.00 91.00 179 VAL A O 1
ATOM 1307 N N . GLN A 1 180 ? 13.120 -12.669 -28.848 1.00 90.81 180 GLN A N 1
ATOM 1308 C CA . GLN A 1 180 ? 12.902 -13.727 -29.830 1.00 90.81 180 GLN A CA 1
ATOM 1309 C C . GLN A 1 180 ? 11.427 -14.118 -29.912 1.00 90.81 180 GLN A C 1
ATOM 1311 O O . GLN A 1 180 ? 10.860 -14.183 -30.998 1.00 90.81 180 GLN A O 1
ATOM 1316 N N . HIS A 1 181 ? 10.779 -14.344 -28.775 1.00 85.00 181 HIS A N 1
ATOM 1317 C CA . HIS A 1 181 ? 9.380 -14.734 -28.776 1.00 85.00 181 HIS A CA 1
ATOM 1318 C C . HIS A 1 181 ? 8.468 -13.650 -29.333 1.00 85.00 181 HIS A C 1
ATOM 1320 O O . HIS A 1 181 ? 7.611 -13.933 -30.164 1.00 85.00 181 HIS A O 1
ATOM 1326 N N . ALA A 1 182 ? 8.645 -12.408 -28.889 1.00 85.00 182 ALA A N 1
ATOM 1327 C CA . ALA A 1 182 ? 7.829 -11.300 -29.358 1.00 85.00 182 ALA A CA 1
ATOM 1328 C C . ALA A 1 182 ? 8.031 -11.051 -30.864 1.00 85.00 182 ALA A C 1
ATOM 1330 O O . ALA A 1 182 ? 7.082 -10.728 -31.582 1.00 85.00 182 ALA A O 1
ATOM 1331 N N . HIS A 1 183 ? 9.255 -11.268 -31.348 1.00 88.75 183 HIS A N 1
ATOM 1332 C CA . HIS A 1 183 ? 9.601 -11.254 -32.764 1.00 88.75 183 HIS A CA 1
ATOM 1333 C C . HIS A 1 183 ? 8.879 -12.361 -33.556 1.00 88.75 183 HIS A C 1
ATOM 1335 O O . HIS A 1 183 ? 8.260 -12.066 -34.580 1.00 88.75 183 HIS A O 1
ATOM 1341 N N . ASP A 1 184 ? 8.846 -13.594 -33.042 1.00 85.25 184 ASP A N 1
ATOM 1342 C CA . ASP A 1 184 ? 8.178 -14.746 -33.675 1.00 85.25 184 ASP A CA 1
ATOM 1343 C C . ASP A 1 184 ? 6.642 -14.607 -33.758 1.00 85.25 184 ASP A C 1
ATOM 1345 O O . ASP A 1 184 ? 5.983 -15.292 -34.553 1.00 85.25 184 ASP A O 1
ATOM 1349 N N . MET A 1 185 ? 6.060 -13.710 -32.956 1.00 81.19 185 MET A N 1
ATOM 1350 C CA . MET A 1 185 ? 4.623 -13.414 -32.929 1.00 81.19 185 MET A CA 1
ATOM 1351 C C . MET A 1 185 ? 4.174 -12.420 -34.013 1.00 81.19 185 MET A C 1
ATOM 1353 O O . MET A 1 185 ? 2.972 -12.187 -34.167 1.00 81.19 185 MET A O 1
ATOM 1357 N N . ARG A 1 186 ? 5.106 -11.833 -34.776 1.00 84.62 186 ARG A N 1
ATOM 1358 C CA . ARG A 1 186 ? 4.791 -10.902 -35.871 1.00 84.62 186 ARG A CA 1
ATOM 1359 C C . ARG A 1 186 ? 3.961 -11.566 -36.973 1.00 84.62 186 ARG A C 1
ATOM 1361 O O . ARG A 1 186 ? 4.023 -12.773 -37.207 1.00 84.62 186 ARG A O 1
ATOM 1368 N N . ALA A 1 187 ? 3.189 -10.745 -37.686 1.00 77.19 187 ALA A N 1
ATOM 1369 C CA . ALA A 1 187 ? 2.399 -11.188 -38.838 1.00 77.19 187 ALA A CA 1
ATOM 1370 C C . ALA A 1 187 ? 3.266 -11.469 -40.081 1.00 77.19 187 ALA A C 1
ATOM 1372 O O . ALA A 1 187 ? 2.818 -12.133 -41.016 1.00 77.19 187 ALA A O 1
ATOM 1373 N N . ASP A 1 188 ? 4.498 -10.960 -40.090 1.00 75.12 188 ASP A N 1
ATOM 1374 C CA . ASP A 1 188 ? 5.509 -11.220 -41.106 1.00 75.12 188 ASP A CA 1
ATOM 1375 C C . ASP A 1 188 ? 5.888 -12.715 -41.193 1.00 75.12 188 ASP A C 1
ATOM 1377 O O . ASP A 1 188 ? 6.406 -13.317 -40.253 1.00 75.12 188 ASP A O 1
ATOM 1381 N N . VAL A 1 189 ? 5.675 -13.308 -42.370 1.00 58.81 189 VAL A N 1
ATOM 1382 C CA . VAL A 1 189 ? 6.061 -14.690 -42.698 1.00 58.81 189 VAL A CA 1
ATOM 1383 C C . VAL A 1 189 ? 7.574 -14.926 -42.685 1.00 58.81 189 VAL A C 1
ATOM 1385 O O . VAL A 1 189 ? 7.988 -16.063 -42.476 1.00 58.81 189 VAL A O 1
ATOM 1388 N N . PHE A 1 190 ? 8.388 -13.888 -42.885 1.00 62.34 190 PHE A N 1
ATOM 1389 C CA . PHE A 1 190 ? 9.850 -13.949 -42.836 1.00 62.34 190 PHE A CA 1
ATOM 1390 C C . PHE A 1 190 ? 10.405 -13.852 -41.410 1.00 62.34 190 PHE A C 1
ATOM 1392 O O . PHE A 1 190 ? 11.560 -14.202 -41.194 1.00 62.34 190 PHE A O 1
ATOM 1399 N N . ALA A 1 191 ? 9.602 -13.450 -40.417 1.00 61.84 191 ALA A N 1
ATOM 1400 C CA . ALA A 1 191 ? 10.037 -13.449 -39.022 1.00 61.84 191 ALA A CA 1
ATOM 1401 C C . ALA A 1 191 ? 10.264 -14.876 -38.495 1.00 61.84 191 ALA A C 1
ATOM 1403 O O . ALA A 1 191 ? 11.266 -15.147 -37.833 1.00 61.84 191 ALA A O 1
ATOM 1404 N N . ARG A 1 192 ? 9.377 -15.814 -38.859 1.00 63.97 192 ARG A N 1
ATOM 1405 C CA . ARG A 1 192 ? 9.413 -17.204 -38.384 1.00 63.97 192 ARG A CA 1
ATOM 1406 C C . ARG A 1 192 ? 10.635 -17.944 -38.929 1.00 63.97 192 ARG A C 1
ATOM 1408 O O . ARG A 1 192 ? 10.642 -18.392 -40.073 1.00 63.97 192 ARG A O 1
ATOM 1415 N N . GLY A 1 193 ? 11.642 -18.123 -38.077 1.00 68.00 193 GLY A N 1
ATOM 1416 C CA . GLY A 1 193 ? 12.877 -18.849 -38.394 1.00 68.00 193 GLY A CA 1
ATOM 1417 C C . GLY A 1 193 ? 14.142 -17.990 -38.410 1.00 68.00 193 GLY A C 1
ATOM 1418 O O . GLY A 1 193 ? 15.230 -18.548 -38.559 1.00 68.00 193 GLY A O 1
ATOM 1419 N N . HIS A 1 194 ? 14.024 -16.674 -38.213 1.00 83.38 194 HIS A N 1
ATOM 1420 C CA . HIS A 1 194 ? 15.164 -15.786 -37.980 1.00 83.38 194 HIS A CA 1
ATOM 1421 C C . HIS A 1 194 ? 15.384 -15.569 -36.482 1.00 83.38 194 HIS A C 1
ATOM 1423 O O . HIS A 1 194 ? 14.434 -15.448 -35.710 1.00 83.38 194 HIS A O 1
ATOM 1429 N N . LYS A 1 195 ? 16.654 -15.505 -36.071 1.00 89.69 195 LYS A N 1
ATOM 1430 C CA . LYS A 1 195 ? 17.001 -15.172 -34.689 1.00 89.69 195 LYS A CA 1
ATOM 1431 C C . LYS A 1 195 ? 16.987 -13.657 -34.475 1.00 89.69 195 LYS A C 1
ATOM 1433 O O . LYS A 1 195 ? 17.356 -12.899 -35.372 1.00 89.69 195 LYS A O 1
ATOM 1438 N N . SER A 1 196 ? 16.612 -13.221 -33.279 1.00 91.06 196 SER A N 1
ATOM 1439 C CA . SER A 1 196 ? 16.673 -11.827 -32.846 1.00 91.06 196 SER A CA 1
ATOM 1440 C C . SER A 1 196 ? 17.220 -11.743 -31.411 1.00 91.06 196 SER A C 1
ATOM 1442 O O . SER A 1 196 ? 16.477 -12.043 -30.480 1.00 91.06 196 SER A O 1
ATOM 1444 N N . PRO A 1 197 ? 18.487 -11.325 -31.196 1.00 94.06 197 PRO A N 1
ATOM 1445 C CA . PRO A 1 197 ? 19.477 -10.928 -32.204 1.00 94.06 197 PRO A CA 1
ATOM 1446 C C . PRO A 1 197 ? 19.898 -12.087 -33.128 1.00 94.06 197 PRO A C 1
ATOM 1448 O O . PRO A 1 197 ? 19.673 -13.254 -32.818 1.00 94.06 197 PRO A O 1
ATOM 1451 N N . GLU A 1 198 ? 20.502 -11.782 -34.273 1.00 92.00 198 GLU A N 1
ATOM 1452 C CA . GLU A 1 198 ? 20.627 -12.705 -35.409 1.00 92.00 198 GLU A CA 1
ATOM 1453 C C . GLU A 1 198 ? 21.934 -13.510 -35.412 1.00 92.00 198 GLU A C 1
ATOM 1455 O O . GLU A 1 198 ? 21.917 -14.697 -35.748 1.00 92.00 198 GLU A O 1
ATOM 1460 N N . THR A 1 199 ? 23.056 -12.911 -34.995 1.00 93.19 199 THR A N 1
ATOM 1461 C CA . THR A 1 199 ? 24.374 -13.579 -34.969 1.00 93.19 199 THR A CA 1
ATOM 1462 C C . THR A 1 199 ? 24.855 -13.901 -33.553 1.00 93.19 199 THR A C 1
ATOM 1464 O O . THR A 1 199 ? 24.380 -13.333 -32.569 1.00 93.19 199 THR A O 1
ATOM 1467 N N . ALA A 1 200 ? 25.827 -14.811 -33.436 1.00 92.19 200 ALA A N 1
ATOM 1468 C CA . ALA A 1 200 ? 26.425 -15.158 -32.146 1.00 92.19 200 ALA A CA 1
ATOM 1469 C C . ALA A 1 200 ? 27.158 -13.961 -31.516 1.00 92.19 200 ALA A C 1
ATOM 1471 O O . ALA A 1 200 ? 27.027 -13.722 -30.321 1.00 92.19 200 ALA A O 1
ATOM 1472 N N . GLU A 1 201 ? 27.848 -13.153 -32.322 1.00 92.75 201 GLU A N 1
ATOM 1473 C CA . GLU A 1 201 ? 28.551 -11.949 -31.867 1.00 92.75 201 GLU A CA 1
ATOM 1474 C C . GLU A 1 201 ? 27.578 -10.910 -31.288 1.00 92.75 201 GLU A C 1
ATOM 1476 O O . GLU A 1 201 ? 27.902 -10.215 -30.323 1.00 92.75 201 GLU A O 1
ATOM 1481 N N . GLN A 1 202 ? 26.367 -10.823 -31.847 1.00 94.00 202 GLN A N 1
ATOM 1482 C CA . GLN A 1 202 ? 25.298 -9.966 -31.334 1.00 94.00 202 GLN A CA 1
ATOM 1483 C C . GLN A 1 202 ? 24.764 -10.463 -29.987 1.00 94.00 202 GLN A C 1
ATOM 1485 O O . GLN A 1 202 ? 24.569 -9.656 -29.079 1.00 94.00 202 GLN A O 1
ATOM 1490 N N . HIS A 1 203 ? 24.580 -11.779 -29.828 1.00 92.69 203 HIS A N 1
ATOM 1491 C CA . HIS A 1 203 ? 24.222 -12.386 -28.536 1.00 92.69 203 HIS A CA 1
ATOM 1492 C C . HIS A 1 203 ? 25.304 -12.103 -27.493 1.00 92.69 203 HIS A C 1
ATOM 1494 O O . HIS A 1 203 ? 25.002 -11.632 -26.400 1.00 92.69 203 HIS A O 1
ATOM 1500 N N . GLU A 1 204 ? 26.574 -12.297 -27.851 1.00 90.31 204 GLU A N 1
ATOM 1501 C CA . GLU A 1 204 ? 27.706 -11.990 -26.976 1.00 90.31 204 GLU A CA 1
ATOM 1502 C C . GLU A 1 204 ? 27.757 -10.508 -26.587 1.00 90.31 204 GLU A C 1
ATOM 1504 O O . GLU A 1 204 ? 28.080 -10.199 -25.442 1.00 90.31 204 GLU A O 1
ATOM 1509 N N . GLN A 1 205 ? 27.428 -9.580 -27.493 1.00 90.00 205 GLN A N 1
ATOM 1510 C CA . GLN A 1 205 ? 27.357 -8.153 -27.163 1.00 90.00 205 GLN A CA 1
ATOM 1511 C C . GLN A 1 205 ? 26.261 -7.856 -26.130 1.00 90.00 205 GLN A C 1
ATOM 1513 O O . GLN A 1 205 ? 26.526 -7.128 -25.174 1.00 90.00 205 GLN A O 1
ATOM 1518 N N . VAL A 1 206 ? 25.077 -8.463 -26.259 1.00 90.94 206 VAL A N 1
ATOM 1519 C CA . VAL A 1 206 ? 24.003 -8.343 -25.255 1.00 90.94 206 VAL A CA 1
ATOM 1520 C C . VAL A 1 206 ? 24.454 -8.916 -23.907 1.00 90.94 206 VAL A C 1
ATOM 1522 O O . VAL A 1 206 ? 24.319 -8.253 -22.878 1.00 90.94 206 VAL A O 1
ATOM 1525 N N . VAL A 1 207 ? 25.068 -10.104 -23.904 1.00 86.88 207 VAL A N 1
ATOM 1526 C CA . VAL A 1 207 ? 25.598 -10.742 -22.687 1.00 86.88 207 VAL A CA 1
ATOM 1527 C C . VAL A 1 207 ? 26.681 -9.891 -22.028 1.00 86.88 207 VAL A C 1
ATOM 1529 O O . VAL A 1 207 ? 26.664 -9.734 -20.812 1.00 86.88 207 VAL A O 1
ATOM 1532 N N . ARG A 1 208 ? 27.613 -9.299 -22.786 1.00 85.62 208 ARG A N 1
ATOM 1533 C CA . ARG A 1 208 ? 28.643 -8.408 -22.222 1.00 85.62 208 ARG A CA 1
ATOM 1534 C C . ARG A 1 208 ? 28.048 -7.146 -21.604 1.00 85.62 208 ARG A C 1
ATOM 1536 O O . ARG A 1 208 ? 28.533 -6.705 -20.565 1.00 85.62 208 ARG A O 1
ATOM 1543 N N . LEU A 1 209 ? 27.033 -6.562 -22.239 1.00 81.56 209 LEU A N 1
ATOM 1544 C CA . LEU A 1 209 ? 26.402 -5.329 -21.767 1.00 81.56 209 LEU A CA 1
ATOM 1545 C C . LEU A 1 209 ? 25.543 -5.560 -20.521 1.00 81.56 209 LEU A C 1
ATOM 1547 O O . LEU A 1 209 ? 25.580 -4.730 -19.617 1.00 81.56 209 LEU A O 1
ATOM 1551 N N . LEU A 1 210 ? 24.843 -6.694 -20.433 1.00 77.31 210 LEU A N 1
ATOM 1552 C CA . LEU A 1 210 ? 23.999 -7.039 -19.282 1.00 77.31 210 LEU A CA 1
ATOM 1553 C C . LEU A 1 210 ? 24.739 -7.832 -18.178 1.00 77.31 210 LEU A C 1
ATOM 1555 O O . LEU A 1 210 ? 24.306 -7.837 -17.031 1.00 77.31 210 LEU A O 1
ATOM 1559 N N . GLY A 1 211 ? 25.860 -8.494 -18.486 1.00 55.44 211 GLY A N 1
ATOM 1560 C CA . GLY A 1 211 ? 26.526 -9.496 -17.634 1.00 55.44 211 GLY A CA 1
ATOM 1561 C C . GLY A 1 211 ? 27.748 -9.040 -16.819 1.00 55.44 211 GLY A C 1
ATOM 1562 O O . GLY A 1 211 ? 28.528 -9.885 -16.374 1.00 55.44 211 GLY A O 1
ATOM 1563 N N . GLY A 1 212 ? 27.975 -7.740 -16.605 1.00 48.25 212 GLY A N 1
ATOM 1564 C CA . GLY A 1 212 ? 29.090 -7.258 -15.771 1.00 48.25 212 GLY A CA 1
ATOM 1565 C C . GLY A 1 212 ? 29.005 -7.742 -14.308 1.00 48.25 212 GLY A C 1
ATOM 1566 O O . GLY A 1 212 ? 28.169 -7.269 -13.546 1.00 48.25 212 GLY A O 1
ATOM 1567 N N . SER A 1 213 ? 29.878 -8.674 -13.898 1.00 32.12 213 SER A N 1
ATOM 1568 C CA . SER A 1 213 ? 29.887 -9.310 -12.562 1.00 32.12 213 SER A CA 1
ATOM 1569 C C . SER A 1 213 ? 30.436 -8.402 -11.425 1.00 32.12 213 SER A C 1
ATOM 1571 O O . SER A 1 213 ? 31.340 -7.604 -11.682 1.00 32.12 213 SER A O 1
ATOM 1573 N N . PRO A 1 214 ? 30.013 -8.557 -10.144 1.00 33.41 214 PRO A N 1
ATOM 1574 C CA . PRO A 1 214 ? 30.323 -7.661 -9.006 1.00 33.41 214 PRO A CA 1
ATOM 1575 C C . PRO A 1 214 ? 31.757 -7.721 -8.438 1.00 33.41 214 PRO A C 1
ATOM 1577 O O . PRO A 1 214 ? 31.999 -7.305 -7.305 1.00 33.41 214 PRO A O 1
ATOM 1580 N N . ARG A 1 215 ? 32.731 -8.290 -9.154 1.00 30.23 215 ARG A N 1
ATOM 1581 C CA . ARG A 1 215 ? 34.081 -8.545 -8.619 1.00 30.23 215 ARG A CA 1
ATOM 1582 C C . ARG A 1 215 ? 35.162 -7.964 -9.522 1.00 30.23 215 ARG A C 1
ATOM 1584 O O . ARG A 1 215 ? 35.807 -8.678 -10.280 1.00 30.23 215 ARG A O 1
ATOM 1591 N N . GLY A 1 216 ? 35.391 -6.662 -9.396 1.00 25.73 216 GLY A N 1
ATOM 1592 C CA . GLY A 1 216 ? 36.537 -5.984 -9.997 1.00 25.73 216 GLY A CA 1
ATOM 1593 C C . GLY A 1 216 ? 36.304 -4.483 -10.066 1.00 25.73 216 GLY A C 1
ATOM 1594 O O . GLY A 1 216 ? 35.439 -4.037 -10.806 1.00 25.73 216 GLY A O 1
ATOM 1595 N N . GLY A 1 217 ? 37.057 -3.709 -9.282 1.00 28.83 217 GLY A N 1
ATOM 1596 C CA . GLY A 1 217 ? 36.929 -2.252 -9.153 1.00 28.83 217 GLY A CA 1
ATOM 1597 C C . GLY A 1 217 ? 37.329 -1.456 -10.401 1.00 28.83 217 GLY A C 1
ATOM 1598 O O . GLY A 1 217 ? 38.296 -0.700 -10.365 1.00 28.83 217 GLY A O 1
ATOM 1599 N N . GLY A 1 218 ? 36.582 -1.602 -11.493 1.00 25.81 218 GLY A N 1
ATOM 1600 C CA . GLY A 1 218 ? 36.688 -0.795 -12.706 1.00 25.81 218 GLY A CA 1
ATOM 1601 C C . GLY A 1 218 ? 35.332 -0.194 -13.072 1.00 25.81 218 GLY A C 1
ATOM 1602 O O . GLY A 1 218 ? 34.311 -0.865 -12.975 1.00 25.81 218 GLY A O 1
ATOM 1603 N N . LYS A 1 219 ? 35.331 1.078 -13.483 1.00 29.67 219 LYS A N 1
ATOM 1604 C CA . LYS A 1 219 ? 34.170 1.882 -13.906 1.00 29.67 219 LYS A CA 1
ATOM 1605 C C . LYS A 1 219 ? 33.501 1.321 -15.178 1.00 29.67 219 LYS A C 1
ATOM 1607 O O . LYS A 1 219 ? 33.642 1.902 -16.245 1.00 29.67 219 LYS A O 1
ATOM 1612 N N . GLY A 1 220 ? 32.847 0.167 -15.084 1.00 28.45 220 GLY A N 1
ATOM 1613 C CA . GLY A 1 220 ? 32.298 -0.565 -16.230 1.00 28.45 220 GLY A CA 1
ATOM 1614 C C . GLY A 1 220 ? 30.957 -1.226 -15.933 1.00 28.45 220 GLY A C 1
ATOM 1615 O O . GLY A 1 220 ? 30.717 -2.346 -16.374 1.00 28.45 220 GLY A O 1
ATOM 1616 N N . HIS A 1 221 ? 30.102 -0.570 -15.150 1.00 36.31 221 HIS A N 1
ATOM 1617 C CA . HIS A 1 221 ? 28.700 -0.959 -15.065 1.00 36.31 221 HIS A CA 1
ATOM 1618 C C . HIS A 1 221 ? 27.952 -0.267 -16.198 1.00 36.31 221 HIS A C 1
ATOM 1620 O O . HIS A 1 221 ? 28.071 0.942 -16.368 1.00 36.31 221 HIS A O 1
ATOM 1626 N N . PHE A 1 222 ? 27.190 -1.045 -16.968 1.00 32.09 222 PHE A N 1
ATOM 1627 C CA . PHE A 1 222 ? 26.042 -0.504 -17.680 1.00 32.09 222 PHE A CA 1
ATOM 1628 C C . PHE A 1 222 ? 25.254 0.312 -16.656 1.00 32.09 222 PHE A C 1
ATOM 1630 O O . PHE A 1 222 ? 25.044 -0.184 -15.542 1.00 32.09 222 PHE A O 1
ATOM 1637 N N . CYS A 1 223 ? 24.878 1.548 -16.981 1.00 34.72 223 CYS A N 1
ATOM 1638 C CA . CYS A 1 223 ? 23.869 2.253 -16.216 1.00 34.72 223 CYS A CA 1
ATOM 1639 C C . CYS A 1 223 ? 22.632 1.348 -16.175 1.00 34.72 223 CYS A C 1
ATOM 1641 O O . CYS A 1 223 ? 21.780 1.391 -17.060 1.00 34.72 223 CYS A O 1
ATOM 1643 N N . ARG A 1 224 ? 22.519 0.525 -15.115 1.00 33.47 224 ARG A N 1
ATOM 1644 C CA . ARG A 1 224 ? 21.233 0.264 -14.471 1.00 33.47 224 ARG A CA 1
ATOM 1645 C C . ARG A 1 224 ? 20.593 1.619 -14.480 1.00 33.47 224 ARG A C 1
ATOM 1647 O O . ARG A 1 224 ? 21.235 2.540 -13.968 1.00 33.47 224 ARG A O 1
ATOM 1654 N N . ALA A 1 225 ? 19.475 1.756 -15.184 1.00 29.41 225 ALA A N 1
ATOM 1655 C CA . ALA A 1 225 ? 18.851 3.043 -15.334 1.00 29.41 225 ALA A CA 1
ATOM 1656 C C . ALA A 1 225 ? 18.928 3.718 -13.969 1.00 29.41 225 ALA A C 1
ATOM 1658 O O . ALA A 1 225 ? 18.308 3.247 -13.016 1.00 29.41 225 ALA A O 1
ATOM 1659 N N . SER A 1 226 ? 19.625 4.849 -13.897 1.00 32.97 226 SER A N 1
ATOM 1660 C CA . SER A 1 226 ? 19.336 5.870 -12.903 1.00 32.97 226 SER A CA 1
ATOM 1661 C C . SER A 1 226 ? 17.927 6.431 -13.171 1.00 32.97 226 SER A C 1
ATOM 1663 O O . SER A 1 226 ? 17.682 7.621 -13.028 1.00 32.97 226 SER A O 1
ATOM 1665 N N . SER A 1 227 ? 16.977 5.589 -13.607 1.00 31.77 227 SER A N 1
ATOM 1666 C CA . SER A 1 227 ? 15.616 5.670 -13.148 1.00 31.77 227 SER A CA 1
ATOM 1667 C C . SER A 1 227 ? 15.710 5.625 -11.635 1.00 31.77 227 SER A C 1
ATOM 1669 O O . SER A 1 227 ? 16.277 4.702 -11.046 1.00 31.77 227 SER A O 1
ATOM 1671 N N . ARG A 1 228 ? 15.138 6.636 -11.010 1.00 35.28 228 ARG A N 1
ATOM 1672 C CA . ARG A 1 228 ? 14.912 6.733 -9.574 1.00 35.28 228 ARG A CA 1
ATOM 1673 C C . ARG A 1 228 ? 13.975 5.621 -9.046 1.00 35.28 228 ARG A C 1
ATOM 1675 O O . ARG A 1 228 ? 13.281 5.835 -8.070 1.00 35.28 228 ARG A O 1
ATOM 1682 N N . ILE A 1 229 ? 13.885 4.467 -9.720 1.00 34.44 229 ILE A N 1
ATOM 1683 C CA . ILE A 1 229 ? 12.814 3.476 -9.557 1.00 34.44 229 ILE A CA 1
ATOM 1684 C C . ILE A 1 229 ? 13.348 2.029 -9.454 1.00 34.44 229 ILE A C 1
ATOM 1686 O O . ILE A 1 229 ? 12.788 1.232 -8.712 1.00 34.44 229 ILE A O 1
ATOM 1690 N N . ALA A 1 230 ? 14.452 1.641 -10.105 1.00 32.25 230 ALA A N 1
ATOM 1691 C CA . ALA A 1 230 ? 14.669 0.207 -10.378 1.00 32.25 230 ALA A CA 1
ATOM 1692 C C . ALA A 1 230 ? 15.625 -0.601 -9.462 1.00 32.25 230 ALA A C 1
ATOM 1694 O O . ALA A 1 230 ? 15.839 -1.777 -9.729 1.00 32.25 230 ALA A O 1
ATOM 1695 N N . GLY A 1 231 ? 16.215 -0.051 -8.395 1.00 33.97 231 GLY A N 1
ATOM 1696 C CA . GLY A 1 231 ? 17.247 -0.781 -7.622 1.00 33.97 231 GLY A CA 1
ATOM 1697 C C . GLY A 1 231 ? 16.846 -1.223 -6.213 1.00 33.97 231 GLY A C 1
ATOM 1698 O O . GLY A 1 231 ? 16.862 -2.410 -5.884 1.00 33.97 231 GLY A O 1
ATOM 1699 N N . GLY A 1 232 ? 16.540 -0.248 -5.358 1.00 38.50 232 GLY A N 1
ATOM 1700 C CA . GLY A 1 232 ? 16.189 -0.486 -3.956 1.00 38.50 232 GLY A CA 1
ATOM 1701 C C . GLY A 1 232 ? 14.704 -0.789 -3.789 1.00 38.50 232 GLY A C 1
ATOM 1702 O O . GLY A 1 232 ? 14.338 -1.844 -3.277 1.00 38.50 232 GLY A O 1
ATOM 1703 N N . LEU A 1 233 ? 13.856 0.109 -4.296 1.00 42.94 233 LEU A N 1
ATOM 1704 C CA . LEU A 1 233 ? 12.406 0.071 -4.098 1.00 42.94 233 LEU A CA 1
ATOM 1705 C C . LEU A 1 233 ? 11.757 -1.169 -4.731 1.00 42.94 233 LEU A C 1
ATOM 1707 O O . LEU A 1 233 ? 11.017 -1.866 -4.049 1.00 42.94 233 LEU A O 1
ATOM 1711 N N . ASN A 1 234 ? 12.109 -1.553 -5.962 1.00 44.06 234 ASN A N 1
ATOM 1712 C CA . ASN A 1 234 ? 11.583 -2.792 -6.560 1.00 44.06 234 ASN A CA 1
ATOM 1713 C C . ASN A 1 234 ? 11.940 -4.053 -5.746 1.00 44.06 234 ASN A C 1
ATOM 1715 O O . ASN A 1 234 ? 11.142 -4.976 -5.649 1.00 44.06 234 ASN A O 1
ATOM 1719 N N . ASN A 1 235 ? 13.102 -4.113 -5.088 1.00 47.88 235 ASN A N 1
ATOM 1720 C CA . ASN A 1 235 ? 13.420 -5.250 -4.215 1.00 47.88 235 ASN A CA 1
ATOM 1721 C C . ASN A 1 235 ? 12.603 -5.248 -2.914 1.00 47.88 235 ASN A C 1
ATOM 1723 O O . ASN A 1 235 ? 12.328 -6.320 -2.376 1.00 47.88 235 ASN A O 1
ATOM 1727 N N . LEU A 1 236 ? 12.177 -4.074 -2.444 1.00 50.81 236 LEU A N 1
ATOM 1728 C CA . LEU A 1 236 ? 11.332 -3.913 -1.258 1.00 50.81 236 LEU A CA 1
ATOM 1729 C C . LEU A 1 236 ? 9.857 -4.163 -1.542 1.00 50.81 236 LEU A C 1
ATOM 1731 O O . LEU A 1 236 ? 9.188 -4.784 -0.724 1.00 50.81 236 LEU A O 1
ATOM 1735 N N . TYR A 1 237 ? 9.370 -3.740 -2.703 1.00 52.38 237 TYR A N 1
ATOM 1736 C CA . TYR A 1 237 ? 7.962 -3.826 -3.084 1.00 52.38 237 TYR A CA 1
ATOM 1737 C C . TYR A 1 237 ? 7.658 -5.012 -4.045 1.00 52.38 237 TYR A C 1
ATOM 1739 O O . TYR A 1 237 ? 6.544 -5.123 -4.556 1.00 52.38 237 TYR A O 1
ATOM 1747 N N . GLY A 1 238 ? 8.632 -5.923 -4.265 1.00 47.34 238 GLY A N 1
ATOM 1748 C CA . GLY A 1 238 ? 8.555 -7.183 -5.048 1.00 47.34 238 GLY A CA 1
ATOM 1749 C C . GLY A 1 238 ? 9.340 -7.139 -6.381 1.00 47.34 238 GLY A C 1
ATOM 1750 O O . GLY A 1 238 ? 9.154 -6.219 -7.161 1.00 47.34 238 GLY A O 1
ATOM 1751 N N . THR A 1 239 ? 10.241 -8.073 -6.752 1.00 40.44 239 THR A N 1
ATOM 1752 C CA . THR A 1 239 ? 10.083 -9.544 -6.893 1.00 40.44 239 THR A CA 1
ATOM 1753 C C . THR A 1 239 ? 11.378 -10.375 -6.808 1.00 40.44 239 THR A C 1
ATOM 1755 O O . THR A 1 239 ? 11.418 -11.502 -7.296 1.00 40.44 239 THR A O 1
ATOM 1758 N N . GLY A 1 240 ? 12.438 -9.868 -6.179 1.00 39.31 240 GLY A N 1
ATOM 1759 C CA . GLY A 1 240 ? 13.690 -10.625 -5.988 1.00 39.31 240 GLY A CA 1
ATOM 1760 C C . GLY A 1 240 ? 13.609 -11.727 -4.916 1.00 39.31 240 GLY A C 1
ATOM 1761 O O . GLY A 1 240 ? 12.720 -11.707 -4.063 1.00 39.31 240 GLY A O 1
ATOM 1762 N N . GLU A 1 241 ? 14.536 -12.688 -4.916 1.00 33.59 241 GLU A N 1
ATOM 1763 C CA . GLU A 1 241 ? 14.790 -13.539 -3.742 1.00 33.59 241 GLU A CA 1
ATOM 1764 C C . GLU A 1 241 ? 15.555 -12.716 -2.690 1.00 33.59 241 GLU A C 1
ATOM 1766 O O . GLU A 1 241 ? 16.678 -12.273 -2.927 1.00 33.59 241 GLU A O 1
ATOM 1771 N N . GLY A 1 242 ? 14.937 -12.470 -1.532 1.00 38.78 242 GLY A N 1
ATOM 1772 C CA . GLY A 1 242 ? 15.522 -11.688 -0.442 1.00 38.78 242 GLY A CA 1
ATOM 1773 C C . GLY A 1 242 ? 14.629 -11.685 0.802 1.00 38.78 242 GLY A C 1
ATOM 1774 O O . GLY A 1 242 ? 13.406 -11.720 0.690 1.00 38.78 242 GLY A O 1
ATOM 1775 N N . ASN A 1 243 ? 15.243 -11.652 1.988 1.00 37.53 243 ASN A N 1
ATOM 1776 C CA . ASN A 1 243 ? 14.574 -11.893 3.277 1.00 37.53 243 ASN A CA 1
ATOM 1777 C C . ASN A 1 243 ? 13.856 -10.673 3.899 1.00 37.53 243 ASN A C 1
ATOM 1779 O O . ASN A 1 243 ? 13.348 -10.796 5.008 1.00 37.53 243 ASN A O 1
ATOM 1783 N N . ALA A 1 244 ? 13.796 -9.509 3.240 1.00 50.53 244 ALA A N 1
ATOM 1784 C CA . ALA A 1 244 ? 13.151 -8.310 3.796 1.00 50.53 244 ALA A CA 1
ATOM 1785 C C . ALA A 1 244 ? 12.449 -7.476 2.715 1.00 50.53 244 ALA A C 1
ATOM 1787 O O . ALA A 1 244 ? 12.957 -6.447 2.275 1.00 50.53 244 ALA A O 1
ATOM 1788 N N . LYS A 1 245 ? 11.282 -7.948 2.272 1.00 65.00 245 LYS A N 1
ATOM 1789 C CA . LYS A 1 245 ? 10.365 -7.157 1.441 1.00 65.00 245 LYS A CA 1
ATOM 1790 C C . LYS A 1 245 ? 9.401 -6.387 2.343 1.00 65.00 245 LYS A C 1
ATOM 1792 O O . LYS A 1 245 ? 8.965 -6.930 3.358 1.00 65.00 245 LYS A O 1
ATOM 1797 N N . LEU A 1 246 ? 9.076 -5.152 1.973 1.00 70.44 246 LEU A N 1
ATOM 1798 C CA . LEU A 1 246 ? 8.002 -4.365 2.580 1.00 70.44 246 LEU A CA 1
ATOM 1799 C C . LEU A 1 246 ? 6.632 -4.920 2.183 1.00 70.44 246 LEU A C 1
ATOM 1801 O O . LEU A 1 246 ? 5.754 -5.053 3.030 1.00 70.44 246 LEU A O 1
ATOM 1805 N N . THR A 1 247 ? 6.465 -5.319 0.918 1.00 71.00 247 THR A N 1
ATOM 1806 C CA . THR A 1 247 ? 5.193 -5.864 0.423 1.00 71.00 247 THR A CA 1
ATOM 1807 C C . THR A 1 247 ? 5.359 -7.237 -0.221 1.00 71.00 247 THR A C 1
ATOM 1809 O O . THR A 1 247 ? 6.438 -7.654 -0.655 1.00 71.00 247 THR A O 1
ATOM 1812 N N . ASN A 1 248 ? 4.258 -7.989 -0.252 1.00 76.56 248 ASN A N 1
ATOM 1813 C CA . ASN A 1 248 ? 4.180 -9.293 -0.898 1.00 76.56 248 ASN A CA 1
ATOM 1814 C C . ASN A 1 248 ? 3.054 -9.264 -1.933 1.00 76.56 248 ASN A C 1
ATOM 1816 O O . ASN A 1 248 ? 1.889 -9.453 -1.592 1.00 76.56 248 ASN A O 1
ATOM 1820 N N . ARG A 1 249 ? 3.424 -9.066 -3.202 1.00 74.06 249 ARG A N 1
ATOM 1821 C CA . ARG A 1 249 ? 2.478 -8.898 -4.316 1.00 74.06 249 ARG A CA 1
ATOM 1822 C C . ARG A 1 249 ? 1.576 -10.110 -4.560 1.00 74.06 249 ARG A C 1
ATOM 1824 O O . ARG A 1 249 ? 0.430 -9.945 -4.955 1.00 74.06 249 ARG A O 1
ATOM 1831 N N . GLU A 1 250 ? 2.040 -11.331 -4.286 1.00 74.69 250 GLU A N 1
ATOM 1832 C CA . GLU A 1 250 ? 1.184 -12.523 -4.414 1.00 74.69 250 GLU A CA 1
ATOM 1833 C C . GLU A 1 250 ? 0.171 -12.617 -3.266 1.00 74.69 250 GLU A C 1
ATOM 1835 O O . GLU A 1 250 ? -0.979 -13.004 -3.482 1.00 74.69 250 GLU A O 1
ATOM 1840 N N . ARG A 1 251 ? 0.570 -12.229 -2.048 1.00 78.31 251 ARG A N 1
ATOM 1841 C CA . ARG A 1 251 ? -0.356 -12.117 -0.914 1.00 78.31 251 ARG A CA 1
ATOM 1842 C C . ARG A 1 251 ? -1.407 -11.043 -1.179 1.00 78.31 251 ARG A C 1
ATOM 1844 O O . ARG A 1 251 ? -2.590 -11.332 -1.035 1.00 78.31 251 ARG A O 1
ATOM 1851 N N . GLU A 1 252 ? -0.972 -9.850 -1.579 1.00 81.38 252 GLU A N 1
ATOM 1852 C CA . GLU A 1 252 ? -1.840 -8.731 -1.956 1.00 81.38 252 GLU A CA 1
ATOM 1853 C C . GLU A 1 252 ? -2.866 -9.182 -3.000 1.00 81.38 252 GLU A C 1
ATOM 1855 O O . GLU A 1 252 ? -4.065 -9.112 -2.748 1.00 81.38 252 GLU A O 1
ATOM 1860 N N . ARG A 1 253 ? -2.411 -9.777 -4.111 1.00 82.06 253 ARG A N 1
ATOM 1861 C CA . ARG A 1 253 ? -3.276 -10.307 -5.173 1.00 82.06 253 ARG A CA 1
ATOM 1862 C C . ARG A 1 253 ? -4.359 -11.249 -4.638 1.00 82.06 253 ARG A C 1
ATOM 1864 O O . ARG A 1 253 ? -5.539 -11.070 -4.930 1.00 82.06 253 ARG A O 1
ATOM 1871 N N . ARG A 1 254 ? -3.968 -12.255 -3.844 1.00 81.75 254 ARG A N 1
ATOM 1872 C CA . ARG A 1 254 ? -4.903 -13.230 -3.251 1.00 81.75 254 ARG A CA 1
ATOM 1873 C C . ARG A 1 254 ? -5.909 -12.558 -2.320 1.00 81.75 254 ARG A C 1
ATOM 1875 O O . ARG A 1 254 ? -7.075 -12.948 -2.295 1.00 81.75 254 ARG A O 1
ATOM 1882 N N . LEU A 1 255 ? -5.461 -11.573 -1.549 1.00 85.81 255 LEU A N 1
ATOM 1883 C CA . LEU A 1 255 ? -6.299 -10.843 -0.611 1.00 85.81 255 LEU A CA 1
ATOM 1884 C C . LEU A 1 255 ? -7.291 -9.926 -1.338 1.00 85.81 255 LEU A C 1
ATOM 1886 O O . LEU A 1 255 ? -8.466 -9.929 -0.980 1.00 85.81 255 LEU A O 1
ATOM 1890 N N . MET A 1 256 ? -6.869 -9.235 -2.400 1.00 88.50 256 MET A N 1
ATOM 1891 C CA . MET A 1 256 ? -7.760 -8.457 -3.269 1.00 88.50 256 MET A CA 1
ATOM 1892 C C . MET A 1 256 ? -8.836 -9.346 -3.912 1.00 88.50 256 MET A C 1
ATOM 1894 O O . MET A 1 256 ? -10.020 -9.011 -3.853 1.00 88.50 256 MET A O 1
ATOM 1898 N N . ASP A 1 257 ? -8.453 -10.505 -4.465 1.00 87.12 257 ASP A N 1
ATOM 1899 C CA . ASP A 1 257 ? -9.393 -11.476 -5.051 1.00 87.12 257 ASP A CA 1
ATOM 1900 C C . ASP A 1 257 ? -10.409 -11.979 -4.012 1.00 87.12 257 ASP A C 1
ATOM 1902 O O . ASP A 1 257 ? -11.610 -12.084 -4.280 1.00 87.12 257 ASP A O 1
ATOM 1906 N N . HIS A 1 258 ? -9.937 -12.270 -2.798 1.00 88.56 258 HIS A N 1
ATOM 1907 C CA . HIS A 1 258 ? -10.784 -12.731 -1.702 1.00 88.56 258 HIS A CA 1
ATOM 1908 C C . HIS A 1 258 ? -11.747 -11.648 -1.219 1.00 88.56 258 HIS A C 1
ATOM 1910 O O . HIS A 1 258 ? -12.941 -11.920 -1.085 1.00 88.56 258 HIS A O 1
ATOM 1916 N N . LEU A 1 259 ? -11.272 -10.415 -1.018 1.00 91.12 259 LEU A N 1
ATOM 1917 C CA . LEU A 1 259 ? -12.118 -9.280 -0.642 1.00 91.12 259 LEU A CA 1
ATOM 1918 C C . LEU A 1 259 ? -13.175 -8.990 -1.710 1.00 91.12 259 LEU A C 1
ATOM 1920 O O . LEU A 1 259 ? -14.332 -8.764 -1.363 1.00 91.12 259 LEU A O 1
ATOM 1924 N N . ALA A 1 260 ? -12.831 -9.092 -2.996 1.00 89.69 260 ALA A N 1
ATOM 1925 C CA . ALA A 1 260 ? -13.801 -8.969 -4.081 1.00 89.69 260 ALA A CA 1
ATOM 1926 C C . ALA A 1 260 ? -14.895 -10.056 -4.026 1.00 89.69 260 ALA A C 1
ATOM 1928 O O . ALA A 1 260 ? -16.038 -9.800 -4.411 1.00 89.69 260 ALA A O 1
ATOM 1929 N N . ALA A 1 261 ? -14.574 -11.255 -3.527 1.00 89.56 261 ALA A N 1
ATOM 1930 C CA . ALA A 1 261 ? -15.530 -12.349 -3.377 1.00 89.56 261 ALA A CA 1
ATOM 1931 C C . ALA A 1 261 ? -16.431 -12.201 -2.137 1.00 89.56 261 ALA A C 1
ATOM 1933 O O . ALA A 1 261 ? -17.638 -12.437 -2.228 1.00 89.56 261 ALA A O 1
ATOM 1934 N N . VAL A 1 262 ? -15.870 -11.824 -0.981 1.00 88.81 262 VAL A N 1
ATOM 1935 C CA . VAL A 1 262 ? -16.619 -11.748 0.292 1.00 88.81 262 VAL A CA 1
ATOM 1936 C C . VAL A 1 262 ? -17.275 -10.386 0.540 1.00 88.81 262 VAL A C 1
ATOM 1938 O O . VAL A 1 262 ? -18.241 -10.304 1.298 1.00 88.81 262 VAL A O 1
ATOM 1941 N N . ALA A 1 263 ? -16.802 -9.330 -0.124 1.00 89.62 263 ALA A N 1
ATOM 1942 C CA . ALA A 1 263 ? -17.332 -7.969 -0.064 1.00 89.62 263 ALA A CA 1
ATOM 1943 C C . ALA A 1 263 ? -17.477 -7.369 -1.484 1.00 89.62 263 ALA A C 1
ATOM 1945 O O . ALA A 1 263 ? -16.753 -6.446 -1.866 1.00 89.62 263 ALA A O 1
ATOM 1946 N N . PRO A 1 264 ? -18.442 -7.862 -2.285 1.00 86.88 264 PRO A N 1
ATOM 1947 C CA . PRO A 1 264 ? -18.557 -7.534 -3.710 1.00 86.88 264 PRO A CA 1
ATOM 1948 C C . PRO A 1 264 ? -19.028 -6.100 -4.008 1.00 86.88 264 PRO A C 1
ATOM 1950 O O . PRO A 1 264 ? -19.110 -5.714 -5.172 1.00 86.88 264 PRO A O 1
ATOM 1953 N N . ASP A 1 265 ? -19.357 -5.299 -2.990 1.00 88.38 265 ASP A N 1
ATOM 1954 C CA . ASP A 1 265 ? -19.701 -3.882 -3.166 1.00 88.38 265 ASP A CA 1
ATOM 1955 C C . ASP A 1 265 ? -18.474 -2.998 -3.466 1.00 88.38 265 ASP A C 1
ATOM 1957 O O . ASP A 1 265 ? -18.630 -1.823 -3.811 1.00 88.38 265 ASP A O 1
ATOM 1961 N N . GLY A 1 266 ? -17.263 -3.564 -3.365 1.00 87.56 266 GLY A N 1
ATOM 1962 C CA . GLY A 1 266 ? -16.002 -2.895 -3.687 1.00 87.56 266 GLY A CA 1
ATOM 1963 C C . GLY A 1 266 ? -15.638 -1.786 -2.701 1.00 87.56 266 GLY A C 1
ATOM 1964 O O . GLY A 1 266 ? -14.895 -0.874 -3.050 1.00 87.56 266 GLY A O 1
ATOM 1965 N N . ALA A 1 267 ? -16.209 -1.808 -1.491 1.00 91.94 267 ALA A N 1
ATOM 1966 C CA . ALA A 1 267 ? -15.954 -0.782 -0.483 1.00 91.94 267 ALA A CA 1
ATOM 1967 C C . ALA A 1 267 ? -14.636 -0.994 0.279 1.00 91.94 267 ALA A C 1
ATOM 1969 O O . ALA A 1 267 ? -14.085 -0.035 0.813 1.00 91.94 267 ALA A O 1
ATOM 1970 N N . LEU A 1 268 ? -14.157 -2.240 0.356 1.00 94.25 268 LEU A N 1
ATOM 1971 C CA . LEU A 1 268 ? -13.035 -2.635 1.217 1.00 94.25 268 LEU A CA 1
ATOM 1972 C C . LEU A 1 268 ? -11.692 -2.747 0.488 1.00 94.25 268 LEU A C 1
ATOM 1974 O O . LEU A 1 268 ? -10.664 -2.835 1.146 1.00 94.25 268 LEU A O 1
ATOM 1978 N N . CYS A 1 269 ? -11.707 -2.790 -0.842 1.00 90.81 269 CYS A N 1
ATOM 1979 C CA . CYS A 1 269 ? -10.525 -2.768 -1.695 1.00 90.81 269 CYS A CA 1
ATOM 1980 C C . CYS A 1 269 ? -10.966 -2.529 -3.147 1.00 90.81 269 CYS A C 1
ATOM 1982 O O . CYS A 1 269 ? -12.125 -2.784 -3.501 1.00 90.81 269 CYS A O 1
ATOM 1984 N N . LYS A 1 270 ? -10.042 -2.082 -4.000 1.00 88.88 270 LYS A N 1
ATOM 1985 C CA . LYS A 1 270 ? -10.266 -1.992 -5.445 1.00 88.88 270 LYS A CA 1
ATOM 1986 C C . LYS A 1 270 ? -10.311 -3.390 -6.048 1.00 88.88 270 LYS A C 1
ATOM 1988 O O . LYS A 1 270 ? -9.570 -4.285 -5.648 1.00 88.88 270 LYS A O 1
ATOM 1993 N N . ARG A 1 271 ? -11.161 -3.588 -7.054 1.00 85.56 271 ARG A N 1
ATOM 1994 C CA . ARG A 1 271 ? -11.134 -4.835 -7.818 1.00 85.56 271 ARG A CA 1
ATOM 1995 C C . ARG A 1 271 ? -9.877 -4.903 -8.679 1.00 85.56 271 ARG A C 1
ATOM 1997 O O . ARG A 1 271 ? -9.670 -4.073 -9.566 1.00 85.56 271 ARG A O 1
ATOM 2004 N N . LEU A 1 272 ? -9.108 -5.962 -8.475 1.00 84.19 272 LEU A N 1
ATOM 2005 C CA . LEU A 1 272 ? -8.019 -6.353 -9.352 1.00 84.19 272 LEU A CA 1
ATOM 2006 C C . LEU A 1 272 ? -8.568 -6.788 -10.722 1.00 84.19 272 LEU A C 1
ATOM 2008 O O . LEU A 1 272 ? -9.467 -7.625 -10.802 1.00 84.19 272 LEU A O 1
ATOM 2012 N N . LEU A 1 273 ? -8.044 -6.214 -11.807 1.00 80.38 273 LEU A N 1
ATOM 2013 C CA . LEU A 1 273 ? -8.419 -6.576 -13.180 1.00 80.38 273 LEU A CA 1
ATOM 2014 C C . LEU A 1 273 ? -7.380 -7.497 -13.819 1.00 80.38 273 LEU A C 1
ATOM 2016 O O . LEU A 1 273 ? -7.736 -8.407 -14.567 1.00 80.38 273 LEU A O 1
ATOM 2020 N N . TYR A 1 274 ? -6.102 -7.250 -13.538 1.00 74.00 274 TYR A N 1
ATOM 2021 C CA . TYR A 1 274 ? -4.990 -8.024 -14.069 1.00 74.00 274 TYR A CA 1
ATOM 2022 C C . TYR A 1 274 ? -3.759 -7.872 -13.172 1.00 74.00 274 TYR A C 1
ATOM 2024 O O . TYR A 1 274 ? -3.282 -6.762 -12.977 1.00 74.00 274 TYR A O 1
ATOM 2032 N N . ALA A 1 275 ? -3.205 -8.963 -12.649 1.00 64.94 275 ALA A N 1
ATOM 2033 C CA . ALA A 1 275 ? -1.910 -8.908 -11.970 1.00 64.94 275 ALA A CA 1
ATOM 2034 C C . ALA A 1 275 ? -0.791 -8.887 -13.013 1.00 64.94 275 ALA A C 1
ATOM 2036 O O . ALA A 1 275 ? -0.790 -9.741 -13.902 1.00 64.94 275 ALA A O 1
ATOM 2037 N N . LEU A 1 276 ? 0.161 -7.952 -12.908 1.00 60.38 276 LEU A N 1
ATOM 2038 C CA . LEU A 1 276 ? 1.312 -7.974 -13.797 1.00 60.38 276 LEU A CA 1
ATOM 2039 C C . LEU A 1 276 ? 2.196 -9.167 -13.415 1.00 60.38 276 LEU A C 1
ATOM 2041 O O . LEU A 1 276 ? 2.576 -9.346 -12.251 1.00 60.38 276 LEU A O 1
ATOM 2045 N N . PRO A 1 277 ? 2.527 -10.013 -14.386 1.00 51.50 277 PRO A N 1
ATOM 2046 C CA . PRO A 1 277 ? 3.311 -11.195 -14.120 1.00 51.50 277 PRO A CA 1
ATOM 2047 C C . PRO A 1 277 ? 4.699 -10.874 -13.593 1.00 51.50 277 PRO A C 1
ATOM 2049 O O . PRO A 1 277 ? 5.303 -9.842 -13.890 1.00 51.50 277 PRO A O 1
ATOM 2052 N N . GLY A 1 278 ? 5.204 -11.798 -12.779 1.00 50.56 278 GLY A N 1
ATOM 2053 C CA . GLY A 1 278 ? 6.446 -11.573 -12.070 1.00 50.56 278 GLY A CA 1
ATOM 2054 C C . GLY A 1 278 ? 6.368 -10.474 -11.035 1.00 50.56 278 GLY A C 1
ATOM 2055 O O . GLY A 1 278 ? 7.428 -9.945 -10.775 1.00 50.56 278 GLY A O 1
ATOM 2056 N N . GLY A 1 279 ? 5.172 -10.137 -10.528 1.00 51.41 279 GLY A N 1
ATOM 2057 C CA . GLY A 1 279 ? 4.905 -9.235 -9.402 1.00 51.41 279 GLY A CA 1
ATOM 2058 C C . GLY A 1 279 ? 5.365 -7.790 -9.584 1.00 51.41 279 GLY A C 1
ATOM 2059 O O . GLY A 1 279 ? 5.597 -7.107 -8.596 1.00 51.41 279 GLY A O 1
ATOM 2060 N N . HIS A 1 280 ? 5.485 -7.314 -10.821 1.00 56.91 280 HIS A N 1
ATOM 2061 C CA . HIS A 1 280 ? 5.884 -5.936 -11.136 1.00 56.91 280 HIS A CA 1
ATOM 2062 C C . HIS A 1 280 ? 4.717 -4.926 -11.040 1.00 56.91 280 HIS A C 1
ATOM 2064 O O . HIS A 1 280 ? 4.737 -3.896 -11.707 1.00 56.91 280 HIS A O 1
ATOM 2070 N N . GLY A 1 281 ? 3.687 -5.236 -10.244 1.00 63.62 281 GLY A N 1
ATOM 2071 C CA . GLY A 1 281 ? 2.479 -4.427 -10.052 1.00 63.62 281 GLY A CA 1
ATOM 2072 C C . GLY A 1 281 ? 1.209 -5.090 -10.589 1.00 63.62 281 GLY A C 1
ATOM 2073 O O . GLY A 1 281 ? 1.164 -6.299 -10.829 1.00 63.62 281 GLY A O 1
ATOM 2074 N N . HIS A 1 282 ? 0.161 -4.296 -10.791 1.00 68.25 282 HIS A N 1
ATOM 2075 C CA . HIS A 1 282 ? -1.124 -4.764 -11.304 1.00 68.25 282 HIS A CA 1
ATOM 2076 C C . HIS A 1 282 ? -1.939 -3.654 -11.974 1.00 68.25 282 HIS A C 1
ATOM 2078 O O . HIS A 1 282 ? -1.679 -2.468 -11.810 1.00 68.25 282 HIS A O 1
ATOM 2084 N N . VAL A 1 283 ? -2.945 -4.067 -12.744 1.00 79.12 283 VAL A N 1
ATOM 2085 C CA . VAL A 1 283 ? -4.034 -3.237 -13.254 1.00 79.12 283 VAL A CA 1
ATOM 2086 C C . VAL A 1 283 ? -5.264 -3.518 -12.406 1.00 79.12 283 VAL A C 1
ATOM 2088 O O . VAL A 1 283 ? -5.725 -4.653 -12.288 1.00 79.12 283 VAL A O 1
ATOM 2091 N N . GLU A 1 284 ? -5.830 -2.467 -11.848 1.00 84.38 284 GLU A N 1
ATOM 2092 C CA . GLU A 1 284 ? -7.028 -2.491 -11.019 1.00 84.38 284 GLU A CA 1
ATOM 2093 C C . GLU A 1 284 ? -8.082 -1.550 -11.594 1.00 84.38 284 GLU A C 1
ATOM 2095 O O . GLU A 1 284 ? -7.828 -0.771 -12.516 1.00 84.38 284 GLU A O 1
ATOM 2100 N N . GLU A 1 285 ? -9.303 -1.653 -11.086 1.00 86.69 285 GLU A N 1
ATOM 2101 C CA . GLU A 1 285 ? -10.385 -0.807 -11.554 1.00 86.69 285 GLU A CA 1
ATOM 2102 C C . GLU A 1 285 ? -10.119 0.679 -11.290 1.00 86.69 285 GLU A C 1
ATOM 2104 O O . GLU A 1 285 ? -9.577 1.081 -10.259 1.00 86.69 285 GLU A O 1
ATOM 2109 N N . TRP A 1 286 ? -10.543 1.517 -12.232 1.00 86.94 286 TRP A N 1
ATOM 2110 C CA . TRP A 1 286 ? -10.599 2.954 -12.013 1.00 86.94 286 TRP A CA 1
ATOM 2111 C C . TRP A 1 286 ? -11.826 3.299 -11.167 1.00 86.94 286 TRP A C 1
ATOM 2113 O O . TRP A 1 286 ? -12.927 2.813 -11.438 1.00 86.94 286 TRP A O 1
ATOM 2123 N N . ILE A 1 287 ? -11.644 4.157 -10.165 1.00 84.94 287 ILE A N 1
ATOM 2124 C CA . ILE A 1 287 ? -12.726 4.655 -9.317 1.00 84.94 287 ILE A CA 1
ATOM 2125 C C . ILE A 1 287 ? -12.661 6.177 -9.323 1.00 84.94 287 ILE A C 1
ATOM 2127 O O . ILE A 1 287 ? -11.675 6.756 -8.874 1.00 84.94 287 ILE A O 1
ATOM 2131 N N . ASP A 1 288 ? -13.729 6.821 -9.793 1.00 87.81 288 ASP A N 1
ATOM 2132 C CA . ASP A 1 288 ? -13.863 8.270 -9.678 1.00 87.81 288 ASP A CA 1
ATOM 2133 C C . ASP A 1 288 ? -14.045 8.653 -8.206 1.00 87.81 288 ASP A C 1
ATOM 2135 O O . ASP A 1 288 ? -14.998 8.228 -7.550 1.00 87.81 288 ASP A O 1
ATOM 2139 N N . GLY A 1 289 ? -13.141 9.479 -7.690 1.00 87.75 289 GLY A N 1
ATOM 2140 C CA . GLY A 1 289 ? -13.149 9.934 -6.307 1.00 87.75 289 GLY A CA 1
ATOM 2141 C C . GLY A 1 289 ? -11.966 10.845 -6.007 1.00 87.75 289 GLY A C 1
ATOM 2142 O O . GLY A 1 289 ? -11.157 11.142 -6.883 1.00 87.75 289 GLY A O 1
ATOM 2143 N N . HIS A 1 290 ? -11.886 11.308 -4.767 1.00 89.25 290 HIS A N 1
ATOM 2144 C CA . HIS A 1 290 ? -10.729 12.039 -4.253 1.00 89.25 290 HIS A CA 1
ATOM 2145 C C . HIS A 1 290 ? -10.355 11.485 -2.877 1.00 89.25 290 HIS A C 1
ATOM 2147 O O . HIS A 1 290 ? -11.264 11.136 -2.119 1.00 89.25 290 HIS A O 1
ATOM 2153 N N . PRO A 1 291 ? -9.058 11.366 -2.551 1.00 93.25 291 PRO A N 1
ATOM 2154 C CA . PRO A 1 291 ? -8.644 10.975 -1.213 1.00 93.25 291 PRO A CA 1
ATOM 2155 C C . PRO A 1 291 ? -9.145 11.992 -0.185 1.00 93.25 291 PRO A C 1
ATOM 2157 O O . PRO A 1 291 ? -9.361 13.173 -0.498 1.00 93.25 291 PRO A O 1
ATOM 2160 N N . LEU A 1 292 ? -9.343 11.534 1.047 1.00 93.25 292 LEU A N 1
ATOM 2161 C CA . LEU A 1 292 ? -9.568 12.438 2.165 1.00 93.25 292 LEU A CA 1
ATOM 2162 C C . LEU A 1 292 ? -8.292 13.223 2.477 1.00 93.25 292 LEU A C 1
ATOM 2164 O O . LEU A 1 292 ? -7.183 12.835 2.123 1.00 93.25 292 LEU A O 1
ATOM 2168 N N . ARG A 1 293 ? -8.457 14.322 3.209 1.00 92.38 293 ARG A N 1
ATOM 2169 C CA . ARG A 1 293 ? -7.359 14.996 3.910 1.00 92.38 293 ARG A CA 1
ATOM 2170 C C . ARG A 1 293 ? -7.214 14.419 5.309 1.00 92.38 293 ARG A C 1
ATOM 2172 O O . ARG A 1 293 ? -8.218 14.095 5.948 1.00 92.38 293 ARG A O 1
ATOM 2179 N N . PHE A 1 294 ? -5.998 14.403 5.846 1.00 92.44 294 PHE A N 1
ATOM 2180 C CA . PHE A 1 294 ? -5.743 13.936 7.216 1.00 92.44 294 PHE A CA 1
ATOM 2181 C C . PHE A 1 294 ? -6.596 14.664 8.266 1.00 92.44 294 PHE A C 1
ATOM 2183 O O . PHE A 1 294 ? -7.142 14.040 9.175 1.00 92.44 294 PHE A O 1
ATOM 2190 N N . SER A 1 295 ? -6.821 15.969 8.086 1.00 91.12 295 SER A N 1
ATOM 2191 C CA . SER A 1 295 ? -7.677 16.776 8.967 1.00 91.12 295 SER A CA 1
ATOM 2192 C C . SER A 1 295 ? -9.159 16.371 8.960 1.00 91.12 295 SER A C 1
ATOM 2194 O O . SER A 1 295 ? -9.890 16.738 9.881 1.00 91.12 295 SER A O 1
ATOM 2196 N N . GLN A 1 296 ? -9.622 15.611 7.959 1.00 93.69 296 GLN A N 1
ATOM 2197 C CA . GLN A 1 296 ? -11.018 15.188 7.822 1.00 93.69 296 GLN A CA 1
ATOM 2198 C C . GLN A 1 296 ? -11.332 13.862 8.524 1.00 93.69 296 GLN A C 1
ATOM 2200 O O . GLN A 1 296 ? -12.495 13.643 8.856 1.00 93.69 296 GLN A O 1
ATOM 2205 N N . MET A 1 297 ? -10.345 12.993 8.772 1.00 94.94 297 MET A N 1
ATOM 2206 C CA . MET A 1 297 ? -10.580 11.594 9.175 1.00 94.94 297 MET A CA 1
ATOM 2207 C C . MET A 1 297 ? -11.463 11.455 10.426 1.00 94.94 297 MET A C 1
ATOM 2209 O O . MET A 1 297 ? -12.383 10.640 10.452 1.00 94.94 297 MET A O 1
ATOM 2213 N N . MET A 1 298 ? -11.259 12.308 11.434 1.00 95.06 298 MET A N 1
ATOM 2214 C CA . MET A 1 298 ? -12.041 12.280 12.681 1.00 95.06 298 MET A CA 1
ATOM 2215 C C . MET A 1 298 ? -13.244 13.230 12.708 1.00 95.06 298 MET A C 1
ATOM 2217 O O . MET A 1 298 ? -13.980 13.269 13.700 1.00 95.06 298 MET A O 1
ATOM 2221 N N . GLN A 1 299 ? -13.491 13.957 11.616 1.00 93.38 299 GLN A N 1
ATOM 2222 C CA . GLN A 1 299 ? -14.658 14.822 11.469 1.00 93.38 299 GLN A CA 1
ATOM 2223 C C . GLN A 1 299 ? -15.888 14.013 11.045 1.00 93.38 299 GLN A C 1
ATOM 2225 O O . GLN A 1 299 ? -15.792 12.991 10.366 1.00 93.38 299 GLN A O 1
ATOM 2230 N N . ALA A 1 300 ? -17.079 14.485 11.414 1.00 89.81 300 ALA A N 1
ATOM 2231 C CA . ALA A 1 300 ? -18.315 13.934 10.872 1.00 89.81 300 ALA A CA 1
ATOM 2232 C C . ALA A 1 300 ? -18.481 14.348 9.390 1.00 89.81 300 ALA A C 1
ATOM 2234 O O . ALA A 1 300 ? -18.220 15.505 9.059 1.00 89.81 300 ALA A O 1
ATOM 2235 N N . PRO A 1 301 ? -18.953 13.452 8.502 1.00 92.25 301 PRO A N 1
ATOM 2236 C CA . PRO A 1 301 ? -19.405 12.084 8.781 1.00 92.25 301 PRO A CA 1
ATOM 2237 C C . PRO A 1 301 ? -18.291 11.017 8.733 1.00 92.25 301 PRO A C 1
ATOM 2239 O O . PRO A 1 301 ? -18.554 9.863 9.071 1.00 92.25 301 PRO A O 1
ATOM 2242 N N . TYR A 1 302 ? -17.071 11.376 8.326 1.00 95.50 302 TYR A N 1
ATOM 2243 C CA . TYR A 1 302 ? -15.981 10.444 8.012 1.00 95.50 302 TYR A CA 1
ATOM 2244 C C . TYR A 1 302 ? -15.604 9.516 9.162 1.00 95.50 302 TYR A C 1
ATOM 2246 O O . TYR A 1 302 ? -15.477 8.320 8.925 1.00 95.50 302 TYR A O 1
ATOM 2254 N N . ARG A 1 303 ? -15.554 10.011 10.406 1.00 96.25 303 ARG A N 1
ATOM 2255 C CA . ARG A 1 303 ? -15.254 9.184 11.589 1.00 96.25 303 ARG A CA 1
ATOM 2256 C C . ARG A 1 303 ? -16.082 7.898 11.640 1.00 96.25 303 ARG A C 1
ATOM 2258 O O . ARG A 1 303 ? -15.545 6.814 11.840 1.00 96.25 303 ARG A O 1
ATOM 2265 N N . GLY A 1 304 ? -17.398 8.019 11.451 1.00 96.31 304 GLY A N 1
ATOM 2266 C CA . GLY A 1 304 ? -18.309 6.875 11.483 1.00 96.31 304 GLY A CA 1
ATOM 2267 C C . GLY A 1 304 ? -18.200 5.987 10.243 1.00 96.31 304 GLY A C 1
ATOM 2268 O O . GLY A 1 304 ? -18.344 4.772 10.350 1.00 96.31 304 GLY A O 1
ATOM 2269 N N . LEU A 1 305 ? -17.921 6.577 9.077 1.00 96.25 305 LEU A N 1
ATOM 2270 C CA . LEU A 1 305 ? -17.747 5.837 7.824 1.00 96.25 305 LEU A CA 1
ATOM 2271 C C . LEU A 1 305 ? -16.467 4.993 7.837 1.00 96.25 305 LEU A C 1
ATOM 2273 O O . LEU A 1 305 ? -16.514 3.825 7.463 1.00 96.25 305 LEU A O 1
ATOM 2277 N N . ILE A 1 306 ? -15.355 5.554 8.316 1.00 98.12 306 ILE A N 1
ATOM 2278 C CA . ILE A 1 306 ? -14.069 4.856 8.442 1.00 98.12 306 ILE A CA 1
ATOM 2279 C C . ILE A 1 306 ? -14.189 3.722 9.460 1.00 98.12 306 ILE A C 1
ATOM 2281 O O . ILE A 1 306 ? -13.836 2.586 9.153 1.00 98.12 306 ILE A O 1
ATOM 2285 N N . ALA A 1 307 ? -14.784 3.993 10.627 1.00 98.31 307 ALA A N 1
ATOM 2286 C CA . ALA A 1 307 ? -15.057 2.966 11.630 1.00 98.31 307 ALA A CA 1
ATOM 2287 C C . ALA A 1 307 ? -15.867 1.796 11.060 1.00 98.31 307 ALA A C 1
ATOM 2289 O O . ALA A 1 307 ? -15.537 0.635 11.295 1.00 98.31 307 ALA A O 1
ATOM 2290 N N . ALA A 1 308 ? -16.905 2.095 10.274 1.00 97.25 308 ALA A N 1
ATOM 2291 C CA . ALA A 1 308 ? -17.714 1.072 9.631 1.00 97.25 308 ALA A CA 1
ATOM 2292 C C . ALA A 1 308 ? -16.931 0.282 8.567 1.00 97.25 308 ALA A C 1
ATOM 2294 O O . ALA A 1 308 ? -17.098 -0.933 8.482 1.00 97.25 308 ALA A O 1
ATOM 2295 N N . LEU A 1 309 ? -16.068 0.933 7.776 1.00 97.50 309 LEU A N 1
ATOM 2296 C CA . LEU A 1 309 ? -15.200 0.259 6.802 1.00 97.50 309 LEU A CA 1
ATOM 2297 C C . LEU A 1 309 ? -14.230 -0.710 7.486 1.00 97.50 309 LEU A C 1
ATOM 2299 O O . LEU A 1 309 ? -14.183 -1.878 7.105 1.00 97.50 309 LEU A O 1
ATOM 2303 N N . MET A 1 310 ? -13.530 -0.266 8.533 1.00 98.31 310 MET A N 1
ATOM 2304 C CA . MET A 1 310 ? -12.617 -1.124 9.298 1.00 98.31 310 MET A CA 1
ATOM 2305 C C . MET A 1 310 ? -13.371 -2.266 9.994 1.00 98.31 310 MET A C 1
ATOM 2307 O O . MET A 1 310 ? -12.955 -3.418 9.917 1.00 98.31 310 MET A O 1
ATOM 2311 N N . GLY A 1 311 ? -14.536 -1.989 10.593 1.00 97.69 311 GLY A N 1
ATOM 2312 C CA . GLY A 1 311 ? -15.380 -3.017 11.216 1.00 97.69 311 GLY A CA 1
ATOM 2313 C C . GLY A 1 311 ? -15.832 -4.095 10.231 1.00 97.69 311 GLY A C 1
ATOM 2314 O O . GLY A 1 311 ? -15.783 -5.286 10.549 1.00 97.69 311 GLY A O 1
ATOM 2315 N N . ARG A 1 312 ? -16.204 -3.688 9.010 1.00 97.44 312 ARG A N 1
ATOM 2316 C CA . ARG A 1 312 ? -16.537 -4.599 7.905 1.00 97.44 312 ARG A CA 1
ATOM 2317 C C . ARG A 1 312 ? -15.332 -5.398 7.418 1.00 97.44 312 ARG A C 1
ATOM 2319 O O . ARG A 1 312 ? -15.478 -6.598 7.197 1.00 97.44 312 ARG A O 1
ATOM 2326 N N . LEU A 1 313 ? -14.169 -4.763 7.254 1.00 96.56 313 LEU A N 1
ATOM 2327 C CA . LEU A 1 313 ? -12.928 -5.445 6.871 1.00 96.56 313 LEU A CA 1
ATOM 2328 C C . LEU 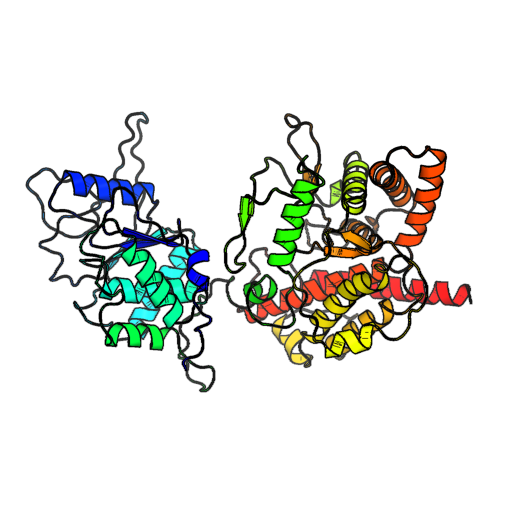A 1 313 ? -12.590 -6.542 7.878 1.00 96.56 313 LEU A C 1
ATOM 2330 O O . LEU A 1 313 ? -12.410 -7.698 7.507 1.00 96.56 313 LEU A O 1
ATOM 2334 N N . HIS A 1 314 ? -12.632 -6.205 9.163 1.00 95.62 314 HIS A N 1
ATOM 2335 C CA . HIS A 1 314 ? -12.306 -7.132 10.238 1.00 95.62 314 HIS A CA 1
ATOM 2336 C C . HIS A 1 314 ? -13.361 -8.236 10.423 1.00 95.62 314 HIS A C 1
ATOM 2338 O O . HIS A 1 314 ? -13.066 -9.280 11.001 1.00 95.62 314 HIS A O 1
ATOM 2344 N N . ALA A 1 315 ? -14.591 -8.031 9.939 1.00 93.75 315 ALA A N 1
ATOM 2345 C CA . ALA A 1 315 ? -15.647 -9.047 9.928 1.00 93.75 315 ALA A CA 1
ATOM 2346 C C . ALA A 1 315 ? -15.576 -9.995 8.720 1.00 93.75 315 ALA A C 1
ATOM 2348 O O . ALA A 1 315 ? -16.308 -10.988 8.683 1.00 93.75 315 ALA A O 1
ATOM 2349 N N . CYS A 1 316 ? -14.735 -9.704 7.721 1.00 91.38 316 CYS A N 1
ATOM 2350 C CA . CYS A 1 316 ? -14.594 -10.575 6.562 1.00 91.38 316 CYS A CA 1
ATOM 2351 C C . CYS A 1 316 ? -14.052 -11.949 6.991 1.00 91.38 316 CYS A C 1
ATOM 2353 O O . CYS A 1 316 ? -13.137 -12.020 7.817 1.00 91.38 316 CYS A O 1
ATOM 2355 N N . PRO A 1 317 ? -14.574 -13.054 6.424 1.00 88.12 317 PRO A N 1
ATOM 2356 C CA . PRO A 1 317 ? -13.995 -14.373 6.637 1.00 88.12 317 PRO A CA 1
ATOM 2357 C C . PRO A 1 317 ? -12.507 -14.358 6.290 1.00 88.12 317 PRO A C 1
ATOM 2359 O O . PRO A 1 317 ? -12.117 -13.750 5.294 1.00 88.12 317 PRO A O 1
ATOM 2362 N N . LEU A 1 318 ? -11.685 -15.045 7.082 1.00 83.69 318 LEU A N 1
ATOM 2363 C CA . LEU A 1 318 ? -10.269 -15.199 6.760 1.00 83.69 318 LEU A CA 1
ATOM 2364 C C . LEU A 1 318 ? -10.101 -15.949 5.431 1.00 83.69 318 LEU A C 1
ATOM 2366 O O . LEU A 1 318 ? -10.947 -16.764 5.047 1.00 83.69 318 LEU A O 1
ATOM 2370 N N . LEU A 1 319 ? -8.994 -15.675 4.742 1.00 70.56 319 LEU A N 1
ATOM 2371 C CA . LEU A 1 319 ? -8.572 -16.430 3.563 1.00 70.56 319 LEU A CA 1
ATOM 2372 C C . LEU A 1 319 ? -8.545 -17.936 3.901 1.00 70.56 319 LEU A C 1
ATOM 2374 O O . LEU A 1 319 ? -7.975 -18.303 4.933 1.00 70.56 319 LEU A O 1
ATOM 2378 N N . PRO A 1 320 ? -9.139 -18.819 3.074 1.00 56.59 320 PRO A N 1
ATOM 2379 C CA . PRO A 1 320 ? -9.031 -20.258 3.274 1.00 56.59 320 PRO A CA 1
ATOM 2380 C C . PRO A 1 320 ? -7.556 -20.663 3.335 1.00 56.59 320 PRO A C 1
ATOM 2382 O O . PRO A 1 320 ? -6.787 -20.363 2.422 1.00 56.59 320 PRO A O 1
ATOM 2385 N N . ALA A 1 321 ? -7.151 -21.330 4.414 1.00 55.50 321 ALA A N 1
ATOM 2386 C CA . ALA A 1 321 ? -5.823 -21.912 4.489 1.00 55.50 321 ALA A CA 1
ATOM 2387 C C . ALA A 1 321 ? -5.756 -23.081 3.502 1.00 55.50 321 ALA A C 1
ATOM 2389 O O . ALA A 1 321 ? -6.427 -24.077 3.740 1.00 55.50 321 ALA A O 1
ATOM 2390 N N . ASP A 1 322 ? -5.014 -22.930 2.400 1.00 38.66 322 ASP A N 1
ATOM 2391 C CA . ASP A 1 322 ? -4.194 -23.988 1.794 1.00 38.66 322 ASP A CA 1
ATOM 2392 C C . ASP A 1 322 ? -3.343 -23.463 0.614 1.00 38.66 322 ASP A C 1
ATOM 2394 O O . ASP A 1 322 ? -3.797 -22.667 -0.206 1.00 38.66 322 ASP A O 1
ATOM 2398 N N . ALA A 1 323 ? -2.115 -23.998 0.544 1.00 34.66 323 ALA A N 1
ATOM 2399 C CA . ALA A 1 323 ? -1.051 -23.851 -0.463 1.00 34.66 323 ALA A CA 1
ATOM 2400 C C . ALA A 1 323 ? -0.122 -22.609 -0.373 1.00 34.66 323 ALA A C 1
ATOM 2402 O O . ALA A 1 323 ? -0.438 -21.502 -0.814 1.00 34.66 323 ALA A O 1
ATOM 2403 N N . ASP A 1 324 ? 1.096 -22.879 0.115 1.00 35.59 324 ASP A N 1
ATOM 2404 C CA . ASP A 1 324 ? 2.347 -22.127 -0.094 1.00 35.59 324 ASP A CA 1
ATOM 2405 C C . ASP A 1 324 ? 2.742 -21.032 0.904 1.00 35.59 324 ASP A C 1
ATOM 2407 O O . ASP A 1 324 ? 3.175 -19.947 0.525 1.00 35.59 324 ASP A O 1
ATOM 2411 N N . VAL A 1 325 ? 2.776 -21.372 2.195 1.00 39.62 325 VAL A N 1
ATOM 2412 C CA . VAL A 1 325 ? 3.907 -20.893 3.005 1.00 39.62 325 VAL A CA 1
ATOM 2413 C C . VAL A 1 325 ? 4.880 -22.055 3.149 1.00 39.62 325 VAL A C 1
ATOM 2415 O O . VAL A 1 325 ? 4.697 -22.943 3.984 1.00 39.62 325 VAL A O 1
ATOM 2418 N N . ALA A 1 326 ? 5.917 -22.068 2.313 1.00 30.45 326 ALA A N 1
ATOM 2419 C CA . ALA A 1 326 ? 7.132 -22.814 2.601 1.00 30.45 326 ALA A CA 1
ATOM 2420 C C . ALA A 1 326 ? 7.816 -22.152 3.809 1.00 30.45 326 ALA A C 1
ATOM 2422 O O . ALA A 1 326 ? 8.775 -21.403 3.670 1.00 30.45 326 ALA A O 1
ATOM 2423 N N . VAL A 1 327 ? 7.267 -22.379 5.002 1.00 38.25 327 VAL A N 1
ATOM 2424 C CA . VAL A 1 327 ? 8.023 -22.237 6.243 1.00 38.25 327 VAL A CA 1
ATOM 2425 C C . VAL A 1 327 ? 8.967 -23.433 6.270 1.00 38.25 327 VAL A C 1
ATOM 2427 O O . VAL A 1 327 ? 8.496 -24.569 6.133 1.00 38.25 327 VAL A O 1
ATOM 2430 N N . ASP A 1 328 ? 10.271 -23.175 6.383 1.00 32.97 328 ASP A N 1
ATOM 2431 C CA . ASP A 1 328 ? 11.295 -24.204 6.570 1.00 32.97 328 ASP A CA 1
ATOM 2432 C C . ASP A 1 328 ? 10.816 -25.217 7.628 1.00 32.97 328 ASP A C 1
ATOM 2434 O O . ASP A 1 328 ? 10.278 -24.850 8.678 1.00 32.97 328 ASP A O 1
ATOM 2438 N N . ASP A 1 329 ? 10.976 -26.510 7.349 1.00 35.22 329 ASP A N 1
ATOM 2439 C CA . ASP A 1 329 ? 10.593 -27.578 8.273 1.00 35.22 329 ASP A CA 1
ATOM 2440 C C . ASP A 1 329 ? 11.342 -27.465 9.620 1.00 35.22 329 ASP A C 1
ATOM 2442 O O . ASP A 1 329 ? 10.856 -27.961 10.640 1.00 35.22 329 ASP A O 1
ATOM 2446 N N . ALA A 1 330 ? 12.476 -26.750 9.661 1.00 36.84 330 ALA A N 1
ATOM 2447 C CA . ALA A 1 330 ? 13.171 -26.394 10.897 1.00 36.84 330 ALA A CA 1
ATOM 2448 C C . ALA A 1 330 ? 12.394 -25.393 11.783 1.00 36.84 330 ALA A C 1
ATOM 2450 O O . ALA A 1 330 ? 12.445 -25.502 13.011 1.00 36.84 330 ALA A O 1
ATOM 2451 N N . ASP A 1 331 ? 11.631 -24.471 11.189 1.00 37.81 331 ASP A N 1
ATOM 2452 C CA . ASP A 1 331 ? 10.816 -23.480 11.908 1.00 37.81 331 ASP A CA 1
ATOM 2453 C C . ASP A 1 331 ? 9.456 -24.057 12.330 1.00 37.81 331 ASP A C 1
ATOM 2455 O O . ASP A 1 331 ? 8.961 -23.756 13.421 1.00 37.81 331 ASP A O 1
ATOM 2459 N N . LYS A 1 332 ? 8.903 -25.005 11.555 1.00 36.53 332 LYS A N 1
ATOM 2460 C CA . LYS A 1 332 ? 7.724 -25.795 11.968 1.00 36.53 332 LYS A CA 1
ATOM 2461 C C . LYS A 1 332 ? 7.960 -26.544 13.280 1.00 36.53 332 LYS A C 1
ATOM 2463 O O . LYS A 1 332 ? 7.052 -26.650 14.099 1.00 36.53 332 LYS A O 1
ATOM 2468 N N . ALA A 1 333 ? 9.175 -27.043 13.506 1.00 33.66 333 ALA A N 1
ATOM 2469 C CA . ALA A 1 333 ? 9.512 -27.784 14.720 1.00 33.66 333 ALA A CA 1
ATOM 2470 C C . ALA A 1 333 ? 9.632 -26.895 15.975 1.00 33.66 333 ALA A C 1
ATOM 2472 O O . ALA A 1 333 ? 9.480 -27.406 17.083 1.00 33.66 333 ALA A O 1
ATOM 2473 N N . ARG A 1 334 ? 9.879 -25.584 15.822 1.00 36.62 334 ARG A N 1
ATOM 2474 C CA . ARG A 1 334 ? 9.936 -24.618 16.936 1.00 36.62 334 ARG A CA 1
ATOM 2475 C C . ARG A 1 334 ? 8.580 -23.998 17.277 1.00 36.62 334 ARG A C 1
ATOM 2477 O O . ARG A 1 334 ? 8.351 -23.688 18.439 1.00 36.62 334 ARG A O 1
ATOM 2484 N N . LEU A 1 335 ? 7.697 -23.840 16.290 1.00 35.16 335 LEU A N 1
ATOM 2485 C CA . LEU A 1 335 ? 6.371 -23.223 16.452 1.00 35.16 335 LEU A CA 1
ATOM 2486 C C . LEU A 1 335 ? 5.311 -24.172 17.047 1.00 35.16 335 LEU A C 1
ATOM 2488 O O . LEU A 1 335 ? 4.290 -23.704 17.540 1.00 35.16 335 LEU A O 1
ATOM 2492 N N . TRP A 1 336 ? 5.539 -25.493 17.015 1.00 31.73 336 TRP A N 1
ATOM 2493 C CA . TRP A 1 336 ? 4.558 -26.504 17.451 1.00 31.73 336 TRP A CA 1
ATOM 2494 C C . TRP A 1 336 ? 4.806 -27.144 18.820 1.00 31.73 336 TRP A C 1
ATOM 2496 O O . TRP A 1 336 ? 4.001 -27.973 19.256 1.00 31.73 336 TRP A O 1
ATOM 2506 N N . THR A 1 337 ? 5.886 -26.807 19.519 1.00 27.97 337 THR A N 1
ATOM 2507 C CA . THR A 1 337 ? 6.095 -27.338 20.870 1.00 27.97 337 THR A CA 1
ATOM 2508 C C . THR A 1 337 ? 5.309 -26.525 21.892 1.00 27.97 337 THR A C 1
ATOM 2510 O O . THR A 1 337 ? 5.704 -25.415 22.223 1.00 27.97 337 THR A O 1
ATOM 2513 N N . GLU A 1 338 ? 4.250 -27.167 22.397 1.00 33.88 338 GLU A N 1
ATOM 2514 C CA . GLU A 1 338 ? 3.404 -26.828 23.557 1.00 33.88 338 GLU A CA 1
ATOM 2515 C C . GLU A 1 338 ? 2.120 -26.035 23.296 1.00 33.88 338 GLU A C 1
ATOM 2517 O O . GLU A 1 338 ? 1.996 -24.920 23.773 1.00 33.88 338 GLU A O 1
ATOM 2522 N N . MET A 1 339 ? 1.099 -26.659 22.687 1.00 31.58 339 MET A N 1
ATOM 2523 C CA . MET A 1 339 ? -0.313 -26.382 23.027 1.00 31.58 339 MET A CA 1
ATOM 2524 C C . MET A 1 339 ? -1.191 -27.628 22.775 1.00 31.58 339 MET A C 1
ATOM 2526 O O . MET A 1 339 ? -1.825 -27.763 21.729 1.00 31.58 339 MET A O 1
ATOM 2530 N N . GLU A 1 340 ? -1.232 -28.566 23.729 1.00 32.03 340 GLU A N 1
ATOM 2531 C CA . GLU A 1 340 ? -2.318 -29.556 23.805 1.00 32.03 340 GLU A CA 1
ATOM 2532 C C . GLU A 1 340 ? -3.536 -28.909 24.486 1.00 32.03 340 GLU A C 1
ATOM 2534 O O . GLU A 1 340 ? -3.478 -28.548 25.660 1.00 32.03 340 GLU A O 1
ATOM 2539 N N . GLY A 1 341 ? -4.647 -28.774 23.758 1.00 32.03 341 GLY A N 1
ATOM 2540 C CA . GLY A 1 341 ? -5.935 -28.341 24.306 1.00 32.03 341 GLY A CA 1
ATOM 2541 C C . GLY A 1 341 ? -6.818 -27.666 23.258 1.00 32.03 341 GLY A C 1
ATOM 2542 O O . GLY A 1 341 ? -6.448 -26.642 22.694 1.00 32.03 341 GLY A O 1
ATOM 2543 N N . ASP A 1 342 ? -7.977 -28.255 22.976 1.00 36.81 342 ASP A N 1
ATOM 2544 C CA . ASP A 1 342 ? -8.918 -27.821 21.939 1.00 36.81 342 ASP A CA 1
ATOM 2545 C C . ASP A 1 342 ? -9.445 -26.381 22.149 1.00 36.81 342 ASP A C 1
ATOM 2547 O O . ASP A 1 342 ? -10.250 -26.110 23.038 1.00 36.81 342 ASP A O 1
ATOM 2551 N N . GLY A 1 343 ? -9.019 -25.473 21.265 1.00 31.50 343 GLY A N 1
ATOM 2552 C CA . GLY A 1 343 ? -9.491 -24.095 21.063 1.00 31.50 343 GLY A CA 1
ATOM 2553 C C . GLY A 1 343 ? -9.037 -23.602 19.675 1.00 31.50 343 GLY A C 1
ATOM 2554 O O . GLY A 1 343 ? -8.132 -24.214 19.102 1.00 31.50 343 GLY A O 1
ATOM 2555 N N . PRO A 1 344 ? -9.675 -22.586 19.056 1.00 35.12 344 PRO A N 1
ATOM 2556 C CA . PRO A 1 344 ? -9.477 -22.270 17.639 1.00 35.12 344 PRO A CA 1
ATOM 2557 C C . PRO A 1 344 ? -8.008 -21.922 17.354 1.00 35.12 344 PRO A C 1
ATOM 2559 O O . PRO A 1 344 ? -7.491 -20.907 17.806 1.00 35.12 344 PRO A O 1
ATOM 2562 N N . ARG A 1 345 ? -7.363 -22.807 16.587 1.00 35.38 345 ARG A N 1
ATOM 2563 C CA . ARG A 1 345 ? -5.919 -22.953 16.322 1.00 35.38 345 ARG A CA 1
ATOM 2564 C C . ARG A 1 345 ? -5.221 -21.785 15.588 1.00 35.38 345 ARG A C 1
ATOM 2566 O O . ARG A 1 345 ? -4.177 -22.003 14.988 1.00 35.38 345 ARG A O 1
ATOM 2573 N N . TRP A 1 346 ? -5.763 -20.568 15.610 1.00 41.44 346 TRP A N 1
ATOM 2574 C CA . TRP A 1 346 ? -5.349 -19.483 14.701 1.00 41.44 346 TRP A CA 1
ATOM 2575 C C . TRP A 1 346 ? -4.746 -18.247 15.397 1.00 41.44 346 TRP A C 1
ATOM 2577 O O . TRP A 1 346 ? -4.066 -17.452 14.762 1.00 41.44 346 TRP A O 1
ATOM 2587 N N . THR A 1 347 ? -4.910 -18.078 16.713 1.00 47.31 347 THR A N 1
ATOM 2588 C CA . THR A 1 347 ? -4.596 -16.792 17.372 1.00 47.31 347 THR A CA 1
ATOM 2589 C C . THR A 1 347 ? -3.106 -16.479 17.540 1.00 47.31 347 THR A C 1
ATOM 2591 O O . THR A 1 347 ? -2.745 -15.307 17.536 1.00 47.31 347 THR A O 1
ATOM 2594 N N . GLU A 1 348 ? -2.233 -17.480 17.686 1.00 43.66 348 GLU A N 1
ATOM 2595 C CA . GLU A 1 348 ? -0.797 -17.247 17.943 1.00 43.66 348 GLU A CA 1
ATOM 2596 C C . GLU A 1 348 ? 0.053 -17.215 16.662 1.00 43.66 348 GLU A C 1
ATOM 2598 O O . GLU A 1 348 ? 0.985 -16.420 16.554 1.00 43.66 348 GLU A O 1
ATOM 2603 N N . MET A 1 349 ? -0.308 -18.003 15.645 1.00 43.44 349 MET A N 1
ATOM 2604 C CA . MET A 1 349 ? 0.438 -18.072 14.380 1.00 43.44 349 MET A CA 1
ATOM 2605 C C . MET A 1 349 ? 0.266 -16.806 13.520 1.00 43.44 349 MET A C 1
ATOM 2607 O O . MET A 1 349 ? 1.186 -16.411 12.808 1.00 43.44 349 MET A O 1
ATOM 2611 N N . ASP A 1 350 ? -0.885 -16.137 13.617 1.00 49.41 350 ASP A N 1
ATOM 2612 C CA . ASP A 1 350 ? -1.171 -14.910 12.864 1.00 49.41 350 ASP A CA 1
ATOM 2613 C C . ASP A 1 350 ? -0.547 -13.667 13.521 1.00 49.41 350 ASP A C 1
ATOM 2615 O O . ASP A 1 350 ? -0.025 -12.794 12.829 1.00 49.41 350 ASP A O 1
ATOM 2619 N N . LYS A 1 351 ? -0.490 -13.618 14.863 1.00 53.41 351 LYS A N 1
ATOM 2620 C CA . LYS A 1 351 ? 0.327 -12.629 15.589 1.00 53.41 351 LYS A CA 1
ATOM 2621 C C . LYS A 1 351 ? 1.800 -12.755 15.210 1.00 53.41 351 LYS A C 1
ATOM 2623 O O . LYS A 1 351 ? 2.459 -11.743 14.981 1.00 53.41 351 LYS A O 1
ATOM 2628 N N . ALA A 1 352 ? 2.294 -13.991 15.090 1.00 61.16 352 ALA A N 1
ATOM 2629 C CA . ALA A 1 352 ? 3.676 -14.254 14.717 1.00 61.16 352 ALA A CA 1
ATOM 2630 C C . ALA A 1 352 ? 4.058 -13.598 13.383 1.00 61.16 352 ALA A C 1
ATOM 2632 O O . ALA A 1 352 ? 5.187 -13.149 13.264 1.00 61.16 352 ALA A O 1
ATOM 2633 N N . ARG A 1 353 ? 3.139 -13.433 12.419 1.00 72.81 353 ARG A N 1
ATOM 2634 C CA . ARG A 1 353 ? 3.459 -12.776 11.138 1.00 72.81 353 ARG A CA 1
ATOM 2635 C C . ARG A 1 353 ? 3.820 -11.303 11.287 1.00 72.81 353 ARG A C 1
ATOM 2637 O O . ARG A 1 353 ? 4.825 -10.888 10.721 1.00 72.81 353 ARG A O 1
ATOM 2644 N N . LEU A 1 354 ? 3.042 -10.532 12.052 1.00 84.75 354 LEU A N 1
ATOM 2645 C CA . LEU A 1 354 ? 3.339 -9.115 12.304 1.00 84.75 354 LEU A CA 1
ATOM 2646 C C . LEU A 1 354 ? 4.688 -8.962 13.024 1.00 84.75 354 LEU A C 1
ATOM 2648 O O . LEU A 1 354 ? 5.495 -8.108 12.662 1.00 84.75 354 LEU A O 1
ATOM 2652 N N . TRP A 1 355 ? 4.955 -9.824 14.011 1.00 86.62 355 TRP A N 1
ATOM 2653 C CA . TRP A 1 355 ? 6.225 -9.824 14.738 1.00 86.62 355 TRP A CA 1
ATOM 2654 C C . TRP A 1 355 ? 7.396 -10.212 13.834 1.00 86.62 355 TRP A C 1
ATOM 2656 O O . TRP A 1 355 ? 8.367 -9.468 13.751 1.00 86.62 355 TRP A O 1
ATOM 2666 N N . THR A 1 356 ? 7.284 -11.324 13.105 1.00 83.31 356 THR A N 1
ATOM 2667 C CA . THR A 1 356 ? 8.312 -11.815 12.179 1.00 83.31 356 THR A CA 1
ATOM 2668 C C . THR A 1 356 ? 8.603 -10.811 11.065 1.00 83.31 356 THR A C 1
ATOM 2670 O O . THR A 1 356 ? 9.762 -10.644 10.699 1.00 83.31 356 THR A O 1
ATOM 2673 N N . GLU A 1 357 ? 7.590 -10.109 10.549 1.00 84.88 357 GLU A N 1
ATOM 2674 C CA . GLU A 1 357 ? 7.762 -9.031 9.567 1.00 84.88 357 GLU A CA 1
ATOM 2675 C C . GLU A 1 357 ? 8.625 -7.895 10.138 1.00 84.88 357 GLU A C 1
ATOM 2677 O O . GLU A 1 357 ? 9.656 -7.550 9.557 1.00 84.88 357 GLU A O 1
ATOM 2682 N N . MET A 1 358 ? 8.273 -7.375 11.318 1.00 89.50 358 MET A N 1
ATOM 2683 C CA . MET A 1 358 ? 9.057 -6.322 11.971 1.00 89.50 358 MET A CA 1
ATOM 2684 C C . MET A 1 358 ? 10.470 -6.784 12.347 1.00 89.50 358 MET A C 1
ATOM 2686 O O . MET A 1 358 ? 11.429 -6.028 12.185 1.00 89.50 358 MET A O 1
ATOM 2690 N N . GLU A 1 359 ? 10.636 -8.021 12.818 1.00 87.44 359 GLU A N 1
ATOM 2691 C CA . GLU A 1 359 ? 11.953 -8.598 13.096 1.00 87.44 359 GLU A CA 1
ATOM 2692 C C . GLU A 1 359 ? 12.789 -8.727 11.818 1.00 87.44 359 GLU A C 1
ATOM 2694 O O . GLU A 1 359 ? 13.979 -8.410 11.836 1.00 87.44 359 GLU A O 1
ATOM 2699 N N . ALA A 1 360 ? 12.191 -9.138 10.697 1.00 82.75 360 ALA A N 1
ATOM 2700 C CA . ALA A 1 360 ? 12.873 -9.228 9.410 1.00 82.75 360 ALA A CA 1
ATOM 2701 C C . ALA A 1 360 ? 13.343 -7.849 8.924 1.00 82.75 360 ALA A C 1
ATOM 2703 O O . ALA A 1 360 ? 14.507 -7.701 8.538 1.00 82.75 360 ALA A O 1
ATOM 2704 N N . TRP A 1 361 ? 12.487 -6.824 9.012 1.00 86.06 361 TRP A N 1
ATOM 2705 C CA . TRP A 1 361 ? 12.854 -5.446 8.671 1.00 86.06 361 TRP A CA 1
ATOM 2706 C C . TRP A 1 361 ? 13.952 -4.913 9.593 1.00 86.06 361 TRP A C 1
ATOM 2708 O O . TRP A 1 361 ? 14.982 -4.436 9.118 1.00 86.06 361 TRP A O 1
ATOM 2718 N N . ALA A 1 362 ? 13.810 -5.089 10.909 1.00 85.56 362 ALA A N 1
ATOM 2719 C CA . ALA A 1 362 ? 14.832 -4.697 11.876 1.00 85.56 362 ALA A CA 1
ATOM 2720 C C . ALA A 1 362 ? 16.163 -5.418 11.614 1.00 85.56 362 ALA A C 1
ATOM 2722 O O . ALA A 1 362 ? 17.233 -4.812 11.693 1.00 85.56 362 ALA A O 1
ATOM 2723 N N . ALA A 1 363 ? 16.124 -6.708 11.269 1.00 82.62 363 ALA A N 1
ATOM 2724 C CA . ALA A 1 363 ? 17.307 -7.502 10.970 1.00 82.62 363 ALA A CA 1
ATOM 2725 C C . ALA A 1 363 ? 18.028 -7.051 9.693 1.00 82.62 363 ALA A C 1
ATOM 2727 O O . ALA A 1 363 ? 19.250 -7.221 9.642 1.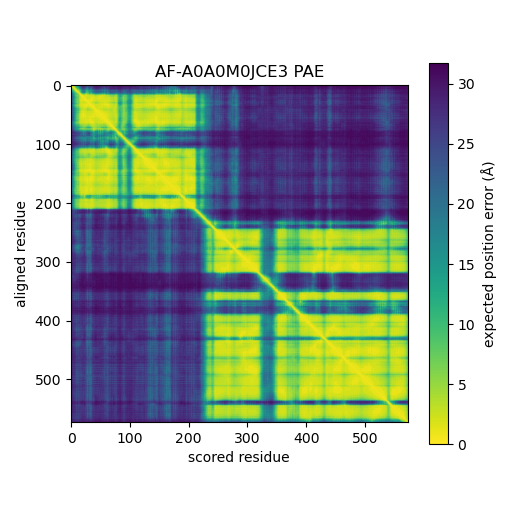00 82.62 363 ALA A O 1
ATOM 2728 N N . ALA A 1 364 ? 17.299 -6.497 8.720 1.00 79.12 364 ALA A N 1
ATOM 2729 C CA . ALA A 1 364 ? 17.821 -6.001 7.448 1.00 79.12 364 ALA A CA 1
ATOM 2730 C C . ALA A 1 364 ? 18.468 -4.609 7.538 1.00 79.12 364 ALA A C 1
ATOM 2732 O O . ALA A 1 364 ? 19.245 -4.246 6.653 1.00 79.12 364 ALA A O 1
ATOM 2733 N N . LEU A 1 365 ? 18.212 -3.849 8.609 1.00 79.62 365 LEU A N 1
ATOM 2734 C CA . LEU A 1 365 ? 18.871 -2.561 8.831 1.00 79.62 365 LEU A CA 1
ATOM 2735 C C . LEU A 1 365 ? 20.407 -2.722 8.938 1.00 79.62 365 LEU A C 1
ATOM 2737 O O . LEU A 1 365 ? 20.890 -3.709 9.506 1.00 79.62 365 LEU A O 1
ATOM 2741 N N . PRO A 1 366 ? 21.209 -1.752 8.453 1.00 72.31 366 PRO A N 1
ATOM 2742 C CA . PRO A 1 366 ? 22.664 -1.777 8.582 1.00 72.31 366 PRO A CA 1
ATOM 2743 C C . PRO A 1 366 ? 23.139 -1.929 10.036 1.00 72.31 366 PRO A C 1
ATOM 2745 O O . PRO A 1 366 ? 22.557 -1.385 10.973 1.00 72.31 366 PRO A O 1
ATOM 2748 N N . GLY A 1 367 ? 24.233 -2.672 10.230 1.00 61.41 367 GLY A N 1
ATOM 2749 C CA . GLY A 1 367 ? 24.832 -2.887 11.553 1.00 61.41 367 GLY A CA 1
ATOM 2750 C C . GLY A 1 367 ? 25.762 -1.763 12.039 1.00 61.41 367 GLY A C 1
ATOM 2751 O O . GLY A 1 367 ? 26.031 -1.698 13.240 1.00 61.41 367 GLY A O 1
ATOM 2752 N N . ASP A 1 368 ? 26.257 -0.910 11.131 1.00 58.66 368 ASP A N 1
ATOM 2753 C CA . ASP A 1 368 ? 27.217 0.172 11.406 1.00 58.66 368 ASP A CA 1
ATOM 2754 C C . ASP A 1 368 ? 26.558 1.563 11.307 1.00 58.66 368 ASP A C 1
ATOM 2756 O O . ASP A 1 368 ? 26.003 1.951 10.281 1.00 58.66 368 ASP A O 1
ATOM 2760 N N . TRP A 1 369 ? 26.653 2.317 12.401 1.00 54.94 369 TRP A N 1
ATOM 2761 C CA . TRP A 1 369 ? 25.977 3.587 12.689 1.00 54.94 369 TRP A CA 1
ATOM 2762 C C . TRP A 1 369 ? 26.441 4.740 11.822 1.00 54.94 369 TRP A C 1
ATOM 2764 O O . TRP A 1 369 ? 25.651 5.608 11.453 1.00 54.94 369 TRP A O 1
ATOM 2774 N N . THR A 1 370 ? 27.724 4.733 11.458 1.00 55.56 370 THR A N 1
ATOM 2775 C CA . THR A 1 370 ? 28.267 5.769 10.576 1.00 55.56 370 THR A CA 1
ATOM 2776 C C . THR A 1 370 ? 27.690 5.639 9.169 1.00 55.56 370 THR A C 1
ATOM 2778 O O . THR A 1 370 ? 27.675 6.619 8.440 1.00 55.56 370 THR A O 1
ATOM 2781 N N . GLU A 1 371 ? 27.184 4.466 8.782 1.00 57.66 371 GLU A N 1
ATOM 2782 C CA . GLU A 1 371 ? 26.595 4.247 7.462 1.00 57.66 371 GLU A CA 1
ATOM 2783 C C . GLU A 1 371 ? 25.192 4.851 7.359 1.00 57.66 371 GLU A C 1
ATOM 2785 O O . GLU A 1 371 ? 24.935 5.604 6.429 1.00 57.66 371 GLU A O 1
ATOM 2790 N N . ILE A 1 372 ? 24.312 4.619 8.343 1.00 57.94 372 ILE A N 1
ATOM 2791 C CA . ILE A 1 372 ? 22.953 5.199 8.352 1.00 57.94 372 ILE A CA 1
ATOM 2792 C C . ILE A 1 372 ? 23.023 6.727 8.480 1.00 57.94 372 ILE A C 1
ATOM 2794 O O . ILE A 1 372 ? 22.395 7.439 7.700 1.00 57.94 372 ILE A O 1
ATOM 2798 N N . GLY A 1 373 ? 23.844 7.237 9.407 1.00 55.03 373 GLY A N 1
ATOM 2799 C CA . GLY A 1 373 ? 24.032 8.679 9.595 1.00 55.03 373 GLY A CA 1
ATOM 2800 C C . GLY A 1 373 ? 24.696 9.382 8.403 1.00 55.03 373 GLY A C 1
ATOM 2801 O O . GLY A 1 373 ? 24.350 10.518 8.109 1.00 55.03 373 GLY A O 1
ATOM 2802 N N . ARG A 1 374 ? 25.610 8.716 7.675 1.00 58.84 374 ARG A N 1
ATOM 2803 C CA . ARG A 1 374 ? 26.222 9.264 6.445 1.00 58.84 374 ARG A CA 1
ATOM 2804 C C . ARG A 1 374 ? 25.280 9.194 5.243 1.00 58.84 374 ARG A C 1
ATOM 2806 O O . ARG A 1 374 ? 25.393 10.025 4.352 1.00 58.84 374 ARG A O 1
ATOM 2813 N N . ARG A 1 375 ? 24.400 8.189 5.185 1.00 54.50 375 ARG A N 1
ATOM 2814 C CA . ARG A 1 375 ? 23.504 7.952 4.042 1.00 54.50 375 ARG A CA 1
ATOM 2815 C C . ARG A 1 375 ? 22.234 8.784 4.068 1.00 54.50 375 ARG A C 1
ATOM 2817 O O . ARG A 1 375 ? 21.733 9.107 3.000 1.00 54.50 375 ARG A O 1
ATOM 2824 N N . LEU A 1 376 ? 21.708 9.084 5.253 1.00 58.38 376 LEU A N 1
ATOM 2825 C CA . LEU A 1 376 ? 20.445 9.810 5.390 1.00 58.38 376 LEU A CA 1
ATOM 2826 C C . LEU A 1 376 ? 20.629 11.309 5.675 1.00 58.38 376 LEU A C 1
ATOM 2828 O O . LEU A 1 376 ? 19.632 12.011 5.747 1.00 58.38 376 LEU A O 1
ATOM 2832 N N . ASP A 1 377 ? 21.877 11.776 5.839 1.00 50.38 377 ASP A N 1
ATOM 2833 C CA . ASP A 1 377 ? 22.300 13.184 6.030 1.00 50.38 377 ASP A CA 1
ATOM 2834 C C . ASP A 1 377 ? 21.395 14.025 6.959 1.00 50.38 377 ASP A C 1
ATOM 2836 O O . ASP A 1 377 ? 21.249 15.235 6.802 1.00 50.38 377 ASP A O 1
ATOM 2840 N N . GLY A 1 378 ? 20.758 13.369 7.932 1.00 52.84 378 GLY A N 1
ATOM 2841 C CA . GLY A 1 378 ? 19.722 13.959 8.765 1.00 52.84 378 GLY A CA 1
ATOM 2842 C C . GLY A 1 378 ? 20.118 14.007 10.230 1.00 52.84 378 GLY A C 1
ATOM 2843 O O . GLY A 1 378 ? 20.647 13.046 10.798 1.00 52.84 378 GLY A O 1
ATOM 2844 N N . ASP A 1 379 ? 19.839 15.149 10.849 1.00 51.72 379 ASP A N 1
ATOM 2845 C CA . ASP A 1 379 ? 19.920 15.329 12.290 1.00 51.72 379 ASP A CA 1
ATOM 2846 C C . ASP A 1 379 ? 18.733 14.597 12.936 1.00 51.72 379 ASP A C 1
ATOM 2848 O O . ASP A 1 379 ? 17.603 15.076 12.915 1.00 51.72 379 ASP A O 1
ATOM 2852 N N . TRP A 1 380 ? 18.981 13.427 13.532 1.00 55.34 380 TRP A N 1
ATOM 2853 C CA . TRP A 1 380 ? 17.994 12.706 14.355 1.00 55.34 380 TRP A CA 1
ATOM 2854 C C . TRP A 1 380 ? 17.616 13.469 15.646 1.00 55.34 380 TRP A C 1
ATOM 2856 O O . TRP A 1 380 ? 16.860 12.971 16.488 1.00 55.34 380 TRP A O 1
ATOM 2866 N N . GLY A 1 381 ? 18.146 14.682 15.816 1.00 49.03 381 GLY A N 1
ATOM 2867 C CA . GLY A 1 381 ? 17.917 15.556 16.945 1.00 49.03 381 GLY A CA 1
ATOM 2868 C C . GLY A 1 381 ? 18.626 15.074 18.215 1.00 49.03 381 GLY A C 1
ATOM 2869 O O . GLY A 1 381 ? 19.210 13.989 18.275 1.00 49.03 381 GLY A O 1
ATOM 2870 N N . PRO A 1 382 ? 18.547 15.856 19.304 1.00 42.62 382 PRO A N 1
ATOM 2871 C CA . PRO A 1 382 ? 19.232 15.566 20.568 1.00 42.62 382 PRO A CA 1
ATOM 2872 C C . PRO A 1 382 ? 18.683 14.342 21.328 1.00 42.62 382 PRO A C 1
ATOM 2874 O O . PRO A 1 382 ? 19.231 13.977 22.369 1.00 42.62 382 PRO A O 1
ATOM 2877 N N . HIS A 1 383 ? 17.606 13.716 20.842 1.00 48.19 383 HIS A N 1
ATOM 2878 C CA . HIS A 1 383 ? 16.884 12.629 21.517 1.00 48.19 383 HIS A CA 1
ATOM 2879 C C . HIS A 1 383 ? 17.229 11.229 20.998 1.00 48.19 383 HIS A C 1
ATOM 2881 O O . HIS A 1 383 ? 16.785 10.238 21.580 1.00 48.19 383 HIS A O 1
ATOM 2887 N N . VAL A 1 384 ? 18.057 11.126 19.957 1.00 49.97 384 VAL A N 1
ATOM 2888 C CA . VAL A 1 384 ? 18.633 9.854 19.517 1.00 49.97 384 VAL A CA 1
ATOM 2889 C C . VAL A 1 384 ? 20.136 9.907 19.767 1.00 49.97 384 VAL A C 1
ATOM 2891 O O . VAL A 1 384 ? 20.834 10.711 19.151 1.00 49.97 384 VAL A O 1
ATOM 2894 N N . PRO A 1 385 ? 20.673 9.092 20.694 1.00 46.62 385 PRO A N 1
ATOM 2895 C CA . PRO A 1 385 ? 22.108 9.045 20.915 1.00 46.62 385 PRO A CA 1
ATOM 2896 C C . PRO A 1 385 ? 22.811 8.702 19.591 1.00 46.62 385 PRO A C 1
ATOM 2898 O O . PRO A 1 385 ? 22.468 7.679 18.997 1.00 46.62 385 PRO A O 1
ATOM 2901 N N . PRO A 1 386 ? 23.843 9.453 19.159 1.00 46.56 386 PRO A N 1
ATOM 2902 C CA . PRO A 1 386 ? 24.646 9.123 17.970 1.00 46.56 386 PRO A CA 1
ATOM 2903 C C . PRO A 1 386 ? 25.304 7.729 18.020 1.00 46.56 386 PRO A C 1
ATOM 2905 O O . PRO A 1 386 ? 25.894 7.269 17.047 1.00 46.56 386 PRO A O 1
ATOM 2908 N N . SER A 1 387 ? 25.240 7.070 19.180 1.00 47.19 387 SER A N 1
ATOM 2909 C CA . SER A 1 387 ? 25.759 5.739 19.485 1.00 47.19 387 SER A CA 1
ATOM 2910 C C . SER A 1 387 ? 24.672 4.684 19.739 1.00 47.19 387 SER A C 1
ATOM 2912 O O . SER A 1 387 ? 25.014 3.554 20.098 1.00 47.19 387 SER A O 1
ATOM 2914 N N . LEU A 1 388 ? 23.379 5.020 19.611 1.00 49.88 388 LEU A N 1
ATOM 2915 C CA . LEU A 1 388 ? 22.294 4.064 19.829 1.00 49.88 388 LEU A CA 1
ATOM 2916 C C . LEU A 1 388 ? 22.316 3.027 18.709 1.00 49.88 388 LEU A C 1
ATOM 2918 O O . LEU A 1 388 ? 22.217 3.403 17.542 1.00 49.88 388 LEU A O 1
ATOM 2922 N N . PRO A 1 389 ? 22.406 1.725 19.025 1.00 58.38 389 PRO A N 1
ATOM 2923 C CA . PRO A 1 389 ? 22.484 0.733 17.991 1.00 58.38 389 PRO A CA 1
ATOM 2924 C C . PRO A 1 389 ? 21.100 0.430 17.396 1.00 58.38 389 PRO A C 1
ATOM 2926 O O . PRO A 1 389 ? 20.606 -0.657 17.647 1.00 58.38 389 PRO A O 1
ATOM 2929 N N . VAL A 1 390 ? 20.468 1.345 16.642 1.00 66.31 390 VAL A N 1
ATOM 2930 C CA . VAL A 1 390 ? 19.116 1.246 16.020 1.00 66.31 390 VAL A CA 1
ATOM 2931 C C . VAL A 1 390 ? 18.728 -0.171 15.560 1.00 66.31 390 VAL A C 1
ATOM 2933 O O . VAL A 1 390 ? 17.663 -0.611 15.956 1.00 66.31 390 VAL A O 1
ATOM 2936 N N . ARG A 1 391 ? 19.561 -0.964 14.860 1.00 75.75 391 ARG A N 1
ATOM 2937 C CA . ARG A 1 391 ? 19.240 -2.378 14.540 1.00 75.75 391 ARG A CA 1
ATOM 2938 C C . ARG A 1 391 ? 18.978 -3.197 15.803 1.00 75.75 391 ARG A C 1
ATOM 2940 O O . ARG A 1 391 ? 17.961 -3.863 15.920 1.00 75.75 391 ARG A O 1
ATOM 2947 N N . LYS A 1 392 ? 19.917 -3.174 16.750 1.00 75.88 392 LYS A N 1
ATOM 2948 C CA . LYS A 1 392 ? 19.814 -3.915 18.014 1.00 75.88 392 LYS A CA 1
ATOM 2949 C C . LYS A 1 392 ? 18.753 -3.310 18.934 1.00 75.88 392 LYS A C 1
ATOM 2951 O O . LYS A 1 392 ? 18.103 -4.053 19.654 1.00 75.88 392 LYS A O 1
ATOM 2956 N N . ALA A 1 393 ? 18.611 -1.988 18.929 1.00 79.25 393 ALA A N 1
ATOM 2957 C CA . ALA A 1 393 ? 17.647 -1.261 19.734 1.00 79.25 393 ALA A CA 1
ATOM 2958 C C . ALA A 1 393 ? 16.229 -1.551 19.241 1.00 79.25 393 ALA A C 1
ATOM 2960 O O . ALA A 1 393 ? 15.456 -2.107 20.002 1.00 79.25 393 ALA A O 1
ATOM 2961 N N . LEU A 1 394 ? 15.926 -1.308 17.963 1.00 85.50 394 LEU A N 1
ATOM 2962 C CA . LEU A 1 394 ? 14.627 -1.622 17.368 1.00 85.50 394 LEU A CA 1
ATOM 2963 C C . LEU A 1 394 ? 14.318 -3.117 17.433 1.00 85.50 394 LEU A C 1
ATOM 2965 O O . LEU A 1 394 ? 13.206 -3.465 17.796 1.00 85.50 394 LEU A O 1
ATOM 2969 N N . MET A 1 395 ? 15.291 -4.004 17.186 1.00 87.25 395 MET A N 1
ATOM 2970 C CA . MET A 1 395 ? 15.090 -5.444 17.397 1.00 87.25 395 MET A CA 1
ATOM 2971 C C . MET A 1 395 ? 14.701 -5.757 18.849 1.00 87.25 395 MET A C 1
ATOM 2973 O O . MET A 1 395 ? 13.755 -6.499 19.083 1.00 87.25 395 MET A O 1
ATOM 2977 N N . ALA A 1 396 ? 15.399 -5.181 19.833 1.00 87.88 396 ALA A N 1
ATOM 2978 C CA . ALA A 1 396 ? 15.062 -5.379 21.241 1.00 87.88 396 ALA A CA 1
ATOM 2979 C C . ALA A 1 396 ? 13.688 -4.793 21.599 1.00 87.88 396 ALA A C 1
ATOM 2981 O O . ALA A 1 396 ? 12.993 -5.362 22.435 1.00 87.88 396 ALA A O 1
ATOM 2982 N N . GLU A 1 397 ? 13.290 -3.686 20.969 1.00 92.81 397 GLU A N 1
ATOM 2983 C CA . GLU A 1 397 ? 11.972 -3.087 21.168 1.00 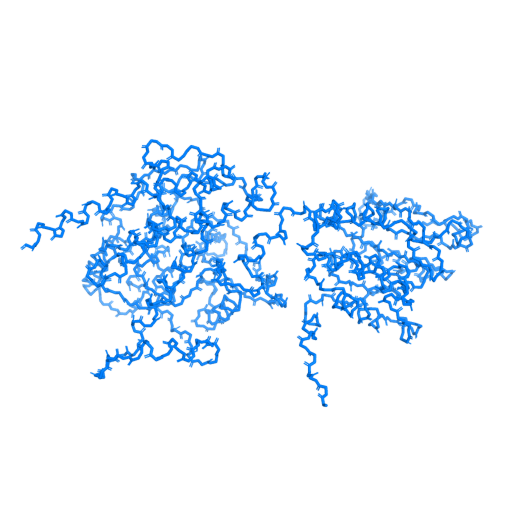92.81 397 GLU A CA 1
ATOM 2984 C C . GLU A 1 397 ? 10.849 -3.922 20.550 1.00 92.81 397 GLU A C 1
ATOM 2986 O O . GLU A 1 397 ? 9.841 -4.149 21.216 1.00 92.81 397 GLU A O 1
ATOM 2991 N N . VAL A 1 398 ? 11.045 -4.459 19.340 1.00 91.31 398 VAL A N 1
ATOM 2992 C CA . VAL A 1 398 ? 10.123 -5.419 18.707 1.00 91.31 398 VAL A CA 1
ATOM 2993 C C . VAL A 1 398 ? 9.958 -6.655 19.592 1.00 91.31 398 VAL A C 1
ATOM 2995 O O . VAL A 1 398 ? 8.836 -7.031 19.922 1.00 91.31 398 VAL A O 1
ATOM 2998 N N . GLN A 1 399 ? 11.070 -7.223 20.066 1.00 89.56 399 GLN A N 1
ATOM 2999 C CA . GLN A 1 399 ? 11.073 -8.369 20.981 1.00 89.56 399 GLN A CA 1
ATOM 3000 C C . GLN A 1 399 ? 10.455 -8.065 22.345 1.00 89.56 399 GLN A C 1
ATOM 3002 O O . GLN A 1 399 ? 10.057 -8.987 23.052 1.00 89.56 399 GLN A O 1
ATOM 3007 N N . TRP A 1 400 ? 10.439 -6.802 22.770 1.00 92.25 400 TRP A N 1
ATOM 3008 C CA . TRP A 1 400 ? 9.812 -6.399 24.021 1.00 92.25 400 TRP A CA 1
ATOM 3009 C C . TRP A 1 400 ? 8.299 -6.257 23.854 1.00 92.25 400 TRP A C 1
ATOM 3011 O O . TRP A 1 400 ? 7.563 -6.840 24.645 1.00 92.25 400 TRP A O 1
ATOM 3021 N N . VAL A 1 401 ? 7.818 -5.562 22.814 1.00 90.94 401 VAL A N 1
ATOM 3022 C CA . VAL A 1 401 ? 6.367 -5.420 22.579 1.00 90.94 401 VAL A CA 1
ATOM 3023 C C . VAL A 1 401 ? 5.686 -6.744 22.229 1.00 90.94 401 VAL A C 1
ATOM 3025 O O . VAL A 1 401 ? 4.493 -6.891 22.484 1.00 90.94 401 VAL A O 1
ATOM 3028 N N . SER A 1 402 ? 6.433 -7.720 21.702 1.00 87.69 402 SER A N 1
ATOM 3029 C CA . SER A 1 402 ? 5.927 -9.065 21.418 1.00 87.69 402 SER A CA 1
ATOM 3030 C C . SER A 1 402 ? 5.810 -9.960 22.661 1.00 87.69 402 SER A C 1
ATOM 3032 O O . SER A 1 402 ? 5.324 -11.085 22.549 1.00 87.69 402 SER A O 1
ATOM 3034 N N . GLN A 1 403 ? 6.271 -9.515 23.838 1.00 87.62 403 GLN A N 1
ATOM 3035 C CA . GLN A 1 403 ? 6.164 -10.298 25.072 1.00 87.62 403 GLN A CA 1
ATOM 3036 C C . GLN A 1 403 ? 4.719 -10.375 25.559 1.00 87.62 403 GLN A C 1
ATOM 3038 O O . GLN A 1 403 ? 3.947 -9.415 25.485 1.00 87.62 403 GLN A O 1
ATOM 3043 N N . GLU A 1 404 ? 4.372 -11.529 26.125 1.00 81.31 404 GLU A N 1
ATOM 3044 C CA . GLU A 1 404 ? 3.061 -11.747 26.719 1.00 81.31 404 GLU A CA 1
ATOM 3045 C C . GLU A 1 404 ? 2.758 -10.686 27.790 1.00 81.31 404 GLU A C 1
ATOM 3047 O O . GLU A 1 404 ? 3.575 -10.387 28.663 1.00 81.31 404 GLU A O 1
ATOM 3052 N N . GLY A 1 405 ? 1.562 -10.100 27.714 1.00 84.31 405 GLY A N 1
ATOM 3053 C CA . GLY A 1 405 ? 1.068 -9.127 28.686 1.00 84.31 405 GLY A CA 1
ATOM 3054 C C . GLY A 1 405 ? 1.424 -7.664 28.406 1.00 84.31 405 GLY A C 1
ATOM 3055 O O . GLY A 1 405 ? 0.810 -6.795 29.038 1.00 84.31 405 GLY A O 1
ATOM 3056 N N . VAL A 1 406 ? 2.330 -7.378 27.458 1.00 88.44 406 VAL A N 1
ATOM 3057 C CA . VAL A 1 406 ? 2.647 -5.998 27.035 1.00 88.44 406 VAL A CA 1
ATOM 3058 C C . VAL A 1 406 ? 1.491 -5.392 26.241 1.00 88.44 406 VAL A C 1
ATOM 3060 O O . VAL A 1 406 ? 1.036 -4.292 26.556 1.00 88.44 406 VAL A O 1
ATOM 3063 N N . VAL A 1 407 ? 0.965 -6.134 25.267 1.00 90.75 407 VAL A N 1
ATOM 3064 C CA . VAL A 1 407 ? -0.224 -5.752 24.493 1.00 90.75 407 VAL A CA 1
ATOM 3065 C C . VAL A 1 407 ? -1.457 -6.539 24.938 1.00 90.75 407 VAL A C 1
ATOM 3067 O O . VAL A 1 407 ? -1.344 -7.674 25.413 1.00 90.75 407 VAL A O 1
ATOM 3070 N N . ALA A 1 408 ? -2.652 -5.953 24.806 1.00 88.94 408 ALA A N 1
ATOM 3071 C CA . ALA A 1 408 ? -3.894 -6.694 25.044 1.00 88.94 408 ALA A CA 1
ATOM 3072 C C . ALA A 1 408 ? -4.073 -7.832 24.020 1.00 88.94 408 ALA A C 1
ATOM 3074 O O . ALA A 1 408 ? -3.768 -7.642 22.841 1.00 88.94 408 ALA A O 1
ATOM 3075 N N . PRO A 1 409 ? -4.630 -8.991 24.421 1.00 87.19 409 PRO A N 1
ATOM 3076 C CA . PRO A 1 409 ? -5.106 -9.986 23.468 1.00 87.19 409 PRO A CA 1
ATOM 3077 C C . PRO A 1 409 ? -6.145 -9.374 22.523 1.00 87.19 409 PRO A C 1
ATOM 3079 O O . PRO A 1 409 ? -7.017 -8.638 22.967 1.00 87.19 409 PRO A O 1
ATOM 3082 N N . THR A 1 410 ? -6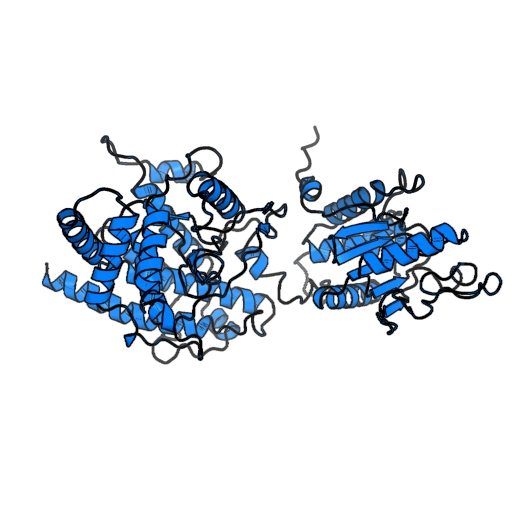.071 -9.713 21.240 1.00 88.25 410 THR A N 1
ATOM 3083 C CA . THR A 1 410 ? -7.013 -9.266 20.204 1.00 88.25 410 THR A CA 1
ATOM 3084 C C . THR A 1 410 ? -7.262 -10.400 19.215 1.00 88.25 410 THR A C 1
ATOM 3086 O O . THR A 1 410 ? -6.482 -11.359 19.146 1.00 88.25 410 THR A O 1
ATOM 3089 N N . LYS A 1 411 ? -8.350 -10.304 18.450 1.00 83.88 411 LYS A N 1
ATOM 3090 C CA . LYS A 1 411 ? -8.669 -11.258 17.383 1.00 83.88 411 LYS A CA 1
ATOM 3091 C C . LYS A 1 411 ? -7.782 -11.017 16.161 1.00 83.88 411 LYS A C 1
ATOM 3093 O O . LYS A 1 411 ? -7.537 -9.871 15.783 1.00 83.88 411 LYS A O 1
ATOM 3098 N N . SER A 1 412 ? -7.371 -12.109 15.521 1.00 84.44 412 SER A N 1
ATOM 3099 C CA . SER A 1 412 ? -6.772 -12.074 14.188 1.00 84.44 412 SER A CA 1
ATOM 3100 C C . SER A 1 412 ? -7.871 -11.952 13.136 1.00 84.44 412 SER A C 1
ATOM 3102 O O . SER A 1 412 ? -8.796 -12.767 13.105 1.00 84.44 412 SER A O 1
ATOM 3104 N N . THR A 1 413 ? -7.781 -10.929 12.296 1.00 89.12 413 THR A N 1
ATOM 3105 C CA . THR A 1 413 ? -8.722 -10.627 11.211 1.00 89.12 413 THR A CA 1
ATOM 3106 C C . THR A 1 413 ? -7.943 -10.289 9.946 1.00 89.12 413 THR A C 1
ATOM 3108 O O . THR A 1 413 ? -6.717 -10.208 9.974 1.00 89.12 413 THR A O 1
ATOM 3111 N N . ILE A 1 414 ? -8.631 -10.065 8.828 1.00 90.94 414 ILE A N 1
ATOM 3112 C CA . ILE A 1 414 ? -8.012 -9.306 7.737 1.00 90.94 414 ILE A CA 1
ATOM 3113 C C . ILE A 1 414 ? -7.805 -7.877 8.251 1.00 90.94 414 ILE A C 1
ATOM 3115 O O . ILE A 1 414 ? -8.746 -7.303 8.796 1.00 90.94 414 ILE A O 1
ATOM 3119 N N . ILE A 1 415 ? -6.592 -7.347 8.116 1.00 93.19 415 ILE A N 1
ATOM 3120 C CA . ILE A 1 415 ? -6.211 -5.980 8.490 1.00 93.19 415 ILE A CA 1
ATOM 3121 C C . ILE A 1 415 ? -5.579 -5.281 7.287 1.00 93.19 415 ILE A C 1
ATOM 3123 O O . ILE A 1 415 ? -4.923 -5.930 6.471 1.00 93.19 415 ILE A O 1
ATOM 3127 N N . HIS A 1 416 ? -5.768 -3.969 7.177 1.00 95.25 416 HIS A N 1
ATOM 3128 C CA . HIS A 1 416 ? -5.191 -3.159 6.104 1.00 95.25 416 HIS A CA 1
ATOM 3129 C C . HIS A 1 416 ? -3.727 -2.800 6.378 1.00 95.25 416 HIS A C 1
ATOM 3131 O O . HIS A 1 416 ? -2.924 -2.708 5.455 1.00 95.25 416 HIS A O 1
ATOM 3137 N N . LYS A 1 417 ? -3.387 -2.605 7.657 1.00 94.06 417 LYS A N 1
ATOM 3138 C CA . LYS A 1 417 ? -2.142 -2.040 8.200 1.00 94.06 417 LYS A CA 1
ATOM 3139 C C . LYS A 1 417 ? -1.929 -0.560 7.907 1.00 94.06 417 LYS A C 1
ATOM 3141 O O . LYS A 1 417 ? -1.322 0.102 8.735 1.00 94.06 417 LYS A O 1
ATOM 3146 N N . ASP A 1 418 ? -2.450 -0.047 6.798 1.00 95.19 418 ASP A N 1
ATOM 3147 C CA . ASP A 1 418 ? -2.163 1.315 6.332 1.00 95.19 418 ASP A CA 1
ATOM 3148 C C . ASP A 1 418 ? -3.425 2.165 6.078 1.00 95.19 418 ASP A C 1
ATOM 3150 O O . ASP A 1 418 ? -3.641 2.717 5.000 1.00 95.19 418 ASP A O 1
ATOM 3154 N N . VAL A 1 419 ? -4.346 2.209 7.048 1.00 97.06 419 VAL A N 1
ATOM 3155 C CA . VAL A 1 419 ? -5.538 3.068 6.939 1.00 97.06 419 VAL A CA 1
ATOM 3156 C C . VAL A 1 419 ? -5.171 4.508 7.295 1.00 97.06 419 VAL A C 1
ATOM 3158 O O . VAL A 1 419 ? -5.071 4.859 8.469 1.00 97.06 419 VAL A O 1
ATOM 3161 N N . HIS A 1 420 ? -5.042 5.361 6.282 1.00 95.12 420 HIS A N 1
ATOM 3162 C CA . HIS A 1 420 ? -4.889 6.810 6.428 1.00 95.12 420 HIS A CA 1
ATOM 3163 C C . HIS A 1 420 ? -5.633 7.559 5.314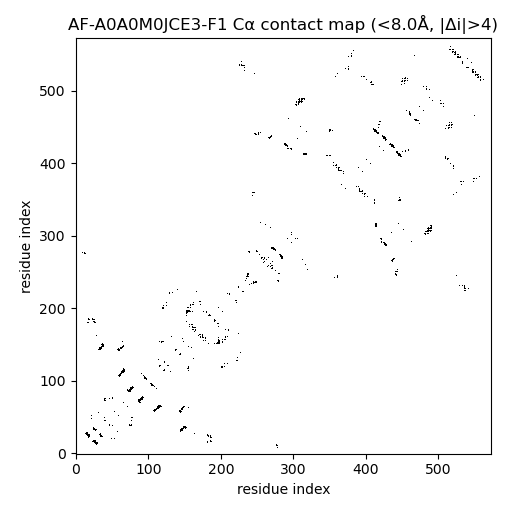 1.00 95.12 420 HIS A C 1
ATOM 3165 O O . HIS A 1 420 ? -6.304 6.962 4.473 1.00 95.12 420 HIS A O 1
ATOM 3171 N N . ALA A 1 421 ? -5.557 8.891 5.320 1.00 93.38 421 ALA A N 1
ATOM 3172 C CA . ALA A 1 421 ? -6.411 9.740 4.493 1.00 93.38 421 ALA A CA 1
ATOM 3173 C C . ALA A 1 421 ? -6.281 9.487 2.981 1.00 93.38 421 ALA A C 1
ATOM 3175 O O . ALA A 1 421 ? -7.287 9.533 2.271 1.00 93.38 421 ALA A O 1
ATOM 3176 N N . LEU A 1 422 ? -5.072 9.172 2.502 1.00 92.50 422 LEU A N 1
ATOM 3177 C CA . LEU A 1 422 ? -4.818 8.920 1.080 1.00 92.50 422 LEU A CA 1
ATOM 3178 C C . LEU A 1 422 ? -5.390 7.574 0.617 1.00 92.50 422 LEU A C 1
ATOM 3180 O O . LEU A 1 422 ? -5.859 7.475 -0.514 1.00 92.50 422 LEU A O 1
ATOM 3184 N N . ASN A 1 423 ? -5.481 6.600 1.527 1.00 96.00 423 ASN A N 1
ATOM 3185 C CA . ASN A 1 423 ? -6.072 5.282 1.277 1.00 96.00 423 ASN A CA 1
ATOM 3186 C C . ASN A 1 423 ? -7.595 5.248 1.517 1.00 96.00 423 ASN A C 1
ATOM 3188 O O . ASN A 1 423 ? -8.234 4.195 1.455 1.00 96.00 423 ASN A O 1
ATOM 3192 N N . LEU A 1 424 ? -8.205 6.415 1.761 1.00 96.00 424 LEU A N 1
ATOM 3193 C CA . LEU A 1 424 ? -9.640 6.600 1.960 1.00 96.00 424 LEU A CA 1
ATOM 3194 C C . LEU A 1 424 ? -10.220 7.458 0.831 1.00 96.00 424 LEU A C 1
ATOM 3196 O O . LEU A 1 424 ? -10.163 8.687 0.854 1.00 96.00 424 LEU A O 1
ATOM 3200 N N . LEU A 1 425 ? -10.820 6.805 -0.163 1.00 95.06 425 LEU A N 1
ATOM 3201 C CA . LEU A 1 425 ? -11.321 7.451 -1.372 1.00 95.06 425 LEU A CA 1
ATOM 3202 C C . LEU A 1 425 ? -12.792 7.862 -1.228 1.00 95.06 425 LEU A C 1
ATOM 3204 O O . LEU A 1 425 ? -13.693 7.020 -1.166 1.00 95.06 425 LEU A O 1
ATOM 3208 N N . GLN A 1 426 ? -13.050 9.169 -1.216 1.00 93.56 426 GLN A N 1
ATOM 3209 C CA . GLN A 1 426 ? -14.391 9.742 -1.187 1.00 93.56 426 GLN A CA 1
ATOM 3210 C C . GLN A 1 426 ? -15.006 9.752 -2.589 1.00 93.56 426 GLN A C 1
ATOM 3212 O O . GLN A 1 426 ? -14.521 10.430 -3.502 1.00 93.56 426 GLN A O 1
ATOM 3217 N N . LEU A 1 427 ? -16.127 9.046 -2.750 1.00 90.19 427 LEU A N 1
ATOM 3218 C CA . LEU A 1 427 ? -16.851 9.007 -4.017 1.00 90.19 427 LEU A CA 1
ATOM 3219 C C . LEU A 1 427 ? -17.659 10.298 -4.251 1.00 90.19 427 LEU A C 1
ATOM 3221 O O . LEU A 1 427 ? -18.120 10.930 -3.291 1.00 90.19 427 LEU A O 1
ATOM 3225 N N . PRO A 1 428 ? -17.907 10.681 -5.518 1.00 84.62 428 PRO A N 1
ATOM 3226 C CA . PRO A 1 428 ? -18.792 11.785 -5.860 1.00 84.62 428 PRO A CA 1
ATOM 3227 C C . PRO A 1 428 ? -20.188 11.619 -5.248 1.00 84.62 428 PRO A C 1
ATOM 3229 O O . PRO A 1 428 ? -20.716 10.511 -5.149 1.00 84.62 428 PRO A O 1
ATOM 3232 N N . ALA A 1 429 ? -20.853 12.731 -4.922 1.00 76.56 429 ALA A N 1
ATOM 3233 C CA . ALA A 1 429 ? -22.220 12.706 -4.387 1.00 76.56 429 ALA A CA 1
ATOM 3234 C C . ALA A 1 429 ? -23.213 11.977 -5.316 1.00 76.56 429 ALA A C 1
ATOM 3236 O O . ALA A 1 429 ? -24.117 11.291 -4.845 1.00 76.56 429 ALA A O 1
ATOM 3237 N N . ALA A 1 430 ? -23.011 12.069 -6.636 1.00 65.06 430 ALA A N 1
ATOM 3238 C CA . ALA A 1 430 ? -23.801 11.347 -7.637 1.00 65.06 430 ALA A CA 1
ATOM 3239 C C . ALA A 1 430 ? -23.656 9.813 -7.544 1.00 65.06 430 ALA A C 1
ATOM 3241 O O . ALA A 1 430 ? -24.565 9.093 -7.944 1.00 65.06 430 ALA A O 1
ATOM 3242 N N . ALA A 1 431 ? -22.546 9.325 -6.983 1.00 60.62 431 ALA A N 1
ATOM 3243 C CA . ALA A 1 431 ? -22.281 7.916 -6.699 1.00 60.62 431 ALA A CA 1
ATOM 3244 C C . ALA A 1 431 ? -22.676 7.516 -5.260 1.00 60.62 431 ALA A C 1
ATOM 3246 O O . ALA A 1 431 ? -22.277 6.462 -4.775 1.00 60.62 431 ALA A O 1
ATOM 3247 N N . GLY A 1 432 ? -23.451 8.356 -4.562 1.00 59.72 432 GLY A N 1
ATOM 3248 C CA . GLY A 1 432 ? -23.929 8.100 -3.201 1.00 59.72 432 GLY A CA 1
ATOM 3249 C C . GLY A 1 432 ? -23.048 8.674 -2.090 1.00 59.72 432 GLY A C 1
ATOM 3250 O O . GLY A 1 432 ? -23.421 8.563 -0.926 1.00 59.72 432 GLY A O 1
ATOM 3251 N N . GLY A 1 433 ? -21.916 9.313 -2.420 1.00 63.66 433 GLY A N 1
ATOM 3252 C CA . GLY A 1 433 ? -21.063 9.988 -1.436 1.00 63.66 433 GLY A CA 1
ATOM 3253 C C . GLY A 1 433 ? -20.449 9.057 -0.383 1.00 63.66 433 GLY A C 1
ATOM 3254 O O . GLY A 1 433 ? -20.123 9.515 0.709 1.00 63.66 433 GLY A O 1
ATOM 3255 N N . SER A 1 434 ? -20.306 7.764 -0.679 1.00 84.81 434 SER A N 1
ATOM 3256 C CA . SER A 1 434 ? -19.685 6.791 0.224 1.00 84.81 434 SER A CA 1
ATOM 3257 C C . SER A 1 434 ? -18.155 6.852 0.181 1.00 84.81 434 SER A C 1
ATOM 3259 O O . SER A 1 434 ? -17.570 7.391 -0.758 1.00 84.81 434 SER A O 1
ATOM 3261 N N . LEU A 1 435 ? -17.518 6.252 1.183 1.00 92.94 435 LEU A N 1
ATOM 3262 C CA . LEU A 1 435 ? -16.066 6.127 1.298 1.00 92.94 435 LEU A CA 1
ATOM 3263 C C . LEU A 1 435 ? -15.621 4.713 0.886 1.00 92.94 435 LEU A C 1
ATOM 3265 O O . LEU A 1 435 ? -16.364 3.755 1.119 1.00 92.94 435 LEU A O 1
ATOM 3269 N N . ARG A 1 436 ? -14.437 4.580 0.282 1.00 93.75 436 ARG A N 1
ATOM 3270 C CA . ARG A 1 436 ? -13.811 3.291 -0.058 1.00 93.75 436 ARG A CA 1
ATOM 3271 C C . ARG A 1 436 ? -12.395 3.195 0.501 1.00 93.75 436 ARG A C 1
ATOM 3273 O O . ARG A 1 436 ? -11.693 4.201 0.522 1.00 93.75 436 ARG A O 1
ATOM 3280 N N . LEU A 1 437 ? -11.992 1.990 0.894 1.00 95.44 437 LEU A N 1
ATOM 3281 C CA . LEU A 1 437 ? -10.593 1.642 1.144 1.00 95.44 437 LEU A CA 1
ATOM 3282 C C . LEU A 1 437 ? -9.908 1.254 -0.170 1.00 95.44 437 LEU A C 1
ATOM 3284 O O . LEU A 1 437 ? -10.505 0.569 -1.010 1.00 95.44 437 LEU A O 1
ATOM 3288 N N . ILE A 1 438 ? -8.669 1.701 -0.339 1.00 93.44 438 ILE A N 1
ATOM 3289 C CA . ILE A 1 438 ? -7.803 1.401 -1.483 1.00 93.44 438 ILE A CA 1
ATOM 3290 C C . ILE A 1 438 ? -6.390 1.080 -0.984 1.00 93.44 438 ILE A C 1
ATOM 3292 O O . ILE A 1 438 ? -6.090 1.348 0.170 1.00 93.44 438 ILE A O 1
ATOM 3296 N N . ASP A 1 439 ? -5.546 0.558 -1.874 1.00 89.69 439 ASP A N 1
ATOM 3297 C CA . ASP A 1 439 ? -4.126 0.286 -1.613 1.00 89.69 439 ASP A CA 1
ATOM 3298 C C . ASP A 1 439 ? -3.859 -0.765 -0.516 1.00 89.69 439 ASP A C 1
ATOM 3300 O O . ASP A 1 439 ? -3.385 -0.497 0.584 1.00 89.69 439 ASP A O 1
ATOM 3304 N N . ALA A 1 440 ? -4.200 -2.018 -0.825 1.00 88.12 440 ALA A N 1
ATOM 3305 C CA . ALA A 1 440 ? -4.098 -3.136 0.112 1.00 88.12 440 ALA A CA 1
ATOM 3306 C C . ALA A 1 440 ? -2.713 -3.820 0.101 1.00 88.12 440 ALA A C 1
ATOM 3308 O O . ALA A 1 440 ? -2.613 -5.010 0.413 1.00 88.12 440 ALA A O 1
ATOM 3309 N N . GLU A 1 441 ? -1.636 -3.114 -0.253 1.00 84.06 441 GLU A N 1
ATOM 3310 C CA . GLU A 1 441 ? -0.319 -3.733 -0.463 1.00 84.06 441 GLU A CA 1
ATOM 3311 C C . GLU A 1 441 ? 0.323 -4.293 0.822 1.00 84.06 441 GLU A C 1
ATOM 3313 O O . GLU A 1 441 ? 1.050 -5.301 0.801 1.00 84.06 441 GLU A O 1
ATOM 3318 N N . PHE A 1 442 ? -0.011 -3.694 1.968 1.00 88.06 442 PHE A N 1
ATOM 3319 C CA . PHE A 1 442 ? 0.399 -4.156 3.297 1.00 88.06 442 PHE A CA 1
ATOM 3320 C C . PHE A 1 442 ? -0.605 -5.103 3.956 1.00 88.06 442 PHE A C 1
ATOM 3322 O O . PHE A 1 442 ? -0.270 -5.744 4.960 1.00 88.06 442 PHE A O 1
ATOM 3329 N N . ALA A 1 443 ? -1.806 -5.227 3.390 1.00 89.19 443 ALA A N 1
ATOM 3330 C CA . ALA A 1 443 ? -2.881 -5.982 4.001 1.00 89.19 443 ALA A CA 1
ATOM 3331 C C . ALA A 1 443 ? -2.515 -7.468 4.157 1.00 89.19 443 ALA A C 1
ATOM 3333 O O . ALA A 1 443 ? -1.869 -8.097 3.307 1.00 89.19 443 ALA A O 1
ATOM 3334 N N . ASP A 1 444 ? -2.917 -8.032 5.292 1.00 85.94 444 ASP A N 1
ATOM 3335 C CA . ASP A 1 444 ? -2.625 -9.411 5.686 1.00 85.94 444 ASP A CA 1
ATOM 3336 C C . ASP A 1 444 ? -3.666 -9.887 6.710 1.00 85.94 444 ASP A C 1
ATOM 3338 O O . ASP A 1 444 ? -4.552 -9.139 7.130 1.00 85.94 444 ASP A O 1
ATOM 3342 N N . VAL A 1 445 ? -3.546 -11.138 7.143 1.00 85.38 445 VAL A N 1
ATOM 3343 C CA . VAL A 1 445 ? -4.185 -11.613 8.367 1.00 85.38 445 VAL A CA 1
ATOM 3344 C C . VAL A 1 445 ? -3.324 -11.196 9.557 1.00 85.38 445 VAL A C 1
ATOM 3346 O O . VAL A 1 445 ? -2.135 -11.507 9.611 1.00 85.38 445 VAL A O 1
ATOM 3349 N N . GLY A 1 446 ? -3.918 -10.494 10.518 1.00 87.69 446 GLY A N 1
ATOM 3350 C CA . GLY A 1 446 ? -3.196 -9.989 11.676 1.00 87.69 446 GLY A CA 1
ATOM 3351 C C . GLY A 1 446 ? -4.095 -9.412 12.770 1.00 87.69 446 GLY A C 1
ATOM 3352 O O . GLY A 1 446 ? -5.318 -9.529 12.704 1.00 87.69 446 GLY A O 1
ATOM 3353 N N . PRO A 1 447 ? -3.497 -8.824 13.818 1.00 90.94 447 PRO A N 1
ATOM 3354 C CA . PRO A 1 447 ? -4.218 -8.382 15.008 1.00 90.94 447 PRO A CA 1
ATOM 3355 C C . PRO A 1 447 ? -5.103 -7.157 14.727 1.00 90.94 447 PRO A C 1
ATOM 3357 O O . PRO A 1 447 ? -4.590 -6.092 14.394 1.00 90.94 447 PRO A O 1
ATOM 3360 N N . SER A 1 448 ? -6.421 -7.260 14.918 1.00 92.88 448 SER A N 1
ATOM 3361 C CA . SER A 1 448 ? -7.358 -6.168 14.586 1.00 92.88 448 SER A CA 1
ATOM 3362 C C . SER A 1 448 ? -7.098 -4.862 15.356 1.00 92.88 448 SER A C 1
ATOM 3364 O O . SER A 1 448 ? -7.283 -3.767 14.824 1.00 92.88 448 SER A O 1
ATOM 3366 N N . ALA A 1 449 ? -6.613 -4.966 16.597 1.00 96.25 449 ALA A N 1
ATOM 3367 C CA . ALA A 1 449 ? -6.262 -3.814 17.420 1.00 96.25 449 ALA A CA 1
ATOM 3368 C C . ALA A 1 449 ? -5.067 -3.012 16.880 1.00 96.25 449 ALA A C 1
ATOM 3370 O O . ALA A 1 449 ? -5.023 -1.800 17.081 1.00 96.25 449 ALA A O 1
ATOM 3371 N N . PHE A 1 450 ? -4.126 -3.657 16.178 1.00 96.75 450 PHE A N 1
ATOM 3372 C CA . PHE A 1 450 ? -3.015 -2.961 15.522 1.00 96.75 450 PHE A CA 1
ATOM 3373 C C . PHE A 1 450 ? -3.530 -2.003 14.449 1.00 96.75 450 PHE A C 1
ATOM 3375 O O . PHE A 1 450 ? -3.111 -0.851 14.420 1.00 96.75 450 PHE A O 1
ATOM 3382 N N . ASP A 1 451 ? -4.463 -2.459 13.611 1.00 97.31 451 ASP A N 1
ATOM 3383 C CA . ASP A 1 451 ? -4.972 -1.675 12.480 1.00 97.31 451 ASP A CA 1
ATOM 3384 C C . ASP A 1 451 ? -5.684 -0.402 12.966 1.00 97.31 451 ASP A C 1
ATOM 3386 O O . ASP A 1 451 ? -5.439 0.700 12.477 1.00 97.31 451 ASP A O 1
ATOM 3390 N N . VAL A 1 452 ? -6.509 -0.537 14.014 1.00 98.38 452 VAL A N 1
ATOM 3391 C CA . VAL A 1 452 ? -7.217 0.595 14.633 1.00 98.38 452 VAL A CA 1
ATOM 3392 C C . VAL A 1 452 ? -6.259 1.534 15.367 1.00 98.38 452 VAL A C 1
ATOM 3394 O O . VAL A 1 452 ? -6.378 2.753 15.235 1.00 98.38 452 VAL A O 1
ATOM 3397 N N . ALA A 1 453 ? -5.297 0.994 16.123 1.00 97.75 453 ALA A N 1
ATOM 3398 C CA . ALA A 1 453 ? -4.297 1.813 16.802 1.00 97.75 453 ALA A CA 1
ATOM 3399 C C . ALA A 1 453 ? -3.436 2.594 15.800 1.00 97.75 453 ALA A C 1
ATOM 3401 O O . ALA A 1 453 ? -3.180 3.776 16.024 1.00 97.75 453 ALA A O 1
ATOM 3402 N N . ASN A 1 454 ? -3.049 1.971 14.681 1.00 97.94 454 ASN A N 1
ATOM 3403 C CA . ASN A 1 454 ? -2.303 2.649 13.630 1.00 97.94 454 ASN A CA 1
ATOM 3404 C C . ASN A 1 454 ? -3.114 3.803 13.026 1.00 97.94 454 ASN A C 1
ATOM 3406 O O . ASN A 1 454 ? -2.638 4.934 13.016 1.00 97.94 454 ASN A O 1
ATOM 3410 N N . PHE A 1 455 ? -4.373 3.558 12.647 1.00 98.31 455 PHE A N 1
ATOM 3411 C CA . PHE A 1 455 ? -5.273 4.604 12.146 1.00 98.31 455 PHE A CA 1
ATOM 3412 C C . PHE A 1 455 ? -5.399 5.800 13.111 1.00 98.31 455 PHE A C 1
ATOM 3414 O O . PHE A 1 455 ? -5.364 6.960 12.693 1.00 98.31 455 PHE A O 1
ATOM 3421 N N . PHE A 1 456 ? -5.528 5.547 14.418 1.00 98.31 456 PHE A N 1
ATOM 3422 C CA . PHE A 1 456 ? -5.609 6.626 15.406 1.00 98.31 456 PHE A CA 1
ATOM 3423 C C . PHE A 1 456 ? -4.330 7.462 15.477 1.00 98.31 456 PHE A C 1
ATOM 3425 O O . PHE A 1 456 ? -4.424 8.682 15.608 1.00 98.31 456 PHE A O 1
ATOM 3432 N N . LEU A 1 457 ? -3.157 6.839 15.352 1.00 97.31 457 LEU A N 1
ATOM 3433 C CA . LEU A 1 457 ? -1.888 7.564 15.300 1.00 97.31 457 LEU A CA 1
ATOM 3434 C C . LEU A 1 457 ? -1.738 8.360 13.997 1.00 97.31 457 LEU A C 1
ATOM 3436 O O . LEU A 1 457 ? -1.247 9.485 14.035 1.00 97.31 457 LEU A O 1
ATOM 3440 N N . GLU A 1 458 ? -2.214 7.840 12.862 1.00 96.00 458 GLU A N 1
ATOM 3441 C CA . GLU A 1 458 ? -2.221 8.567 11.581 1.00 96.00 458 GLU A CA 1
ATOM 3442 C C . GLU A 1 458 ? -3.066 9.848 11.623 1.00 96.00 458 GLU A C 1
ATOM 3444 O O . GLU A 1 458 ? -2.786 10.813 10.915 1.00 96.00 458 GLU A O 1
ATOM 3449 N N . CYS A 1 459 ? -4.061 9.935 12.511 1.00 96.62 459 CYS A N 1
ATOM 3450 C CA . CYS A 1 459 ? -4.841 11.164 12.699 1.00 96.62 459 CYS A CA 1
ATOM 3451 C C . CYS A 1 459 ? -4.003 12.364 13.170 1.00 96.62 459 CYS A C 1
ATOM 3453 O O . CYS A 1 459 ? -4.406 13.510 12.925 1.00 96.62 459 CYS A O 1
ATOM 3455 N N . ALA A 1 460 ? -2.851 12.108 13.800 1.00 96.06 460 ALA A N 1
ATOM 3456 C CA . ALA A 1 460 ? -1.912 13.125 14.263 1.00 96.06 460 ALA A CA 1
ATOM 3457 C C . ALA A 1 460 ? -1.007 13.686 13.151 1.00 96.06 460 ALA A C 1
ATOM 3459 O O . ALA A 1 460 ? -0.341 14.697 13.366 1.00 96.06 460 ALA A O 1
ATOM 3460 N N . PHE A 1 461 ? -0.973 13.071 11.965 1.00 92.94 461 PHE A N 1
ATOM 3461 C CA . PHE A 1 461 ? -0.104 13.529 10.884 1.00 92.94 461 PHE A CA 1
ATOM 3462 C C . PHE A 1 461 ? -0.635 14.817 10.225 1.00 92.94 461 PHE A C 1
ATOM 3464 O O . PHE A 1 461 ? -1.836 14.965 9.937 1.00 92.94 461 PHE A O 1
ATOM 3471 N N . VAL A 1 462 ? 0.263 15.778 10.008 1.00 88.94 462 VAL A N 1
ATOM 3472 C CA . VAL A 1 462 ? 0.011 17.050 9.320 1.00 88.94 462 VAL A CA 1
ATOM 3473 C C . VAL A 1 462 ? 0.652 16.969 7.938 1.00 88.94 462 VAL A C 1
ATOM 3475 O O . VAL A 1 462 ? 1.855 17.132 7.777 1.00 88.94 462 VAL A O 1
ATOM 3478 N N . GLU A 1 463 ? -0.170 16.692 6.930 1.00 83.19 463 GLU A N 1
ATOM 3479 C CA . GLU A 1 463 ? 0.281 16.483 5.551 1.00 83.19 463 GLU A CA 1
ATOM 3480 C C . GLU A 1 463 ? 0.938 17.734 4.952 1.00 83.19 463 GLU A C 1
ATOM 3482 O O . GLU A 1 463 ? 1.882 17.623 4.178 1.00 83.19 463 GLU A O 1
ATOM 3487 N N . GLU A 1 464 ? 0.466 18.928 5.324 1.00 82.44 464 GLU A N 1
ATOM 3488 C CA . GLU A 1 464 ? 0.917 20.190 4.734 1.00 82.44 464 GLU A CA 1
ATOM 3489 C C . GLU A 1 464 ? 2.399 20.505 4.983 1.00 82.44 464 GLU A C 1
ATOM 3491 O O . GLU A 1 464 ? 3.013 21.203 4.174 1.00 82.44 464 GLU A O 1
ATOM 3496 N N . ASP A 1 465 ? 2.962 20.031 6.095 1.00 82.25 465 ASP A N 1
ATOM 3497 C CA . ASP A 1 465 ? 4.355 20.276 6.478 1.00 82.25 465 ASP A CA 1
ATOM 3498 C C . ASP A 1 465 ? 5.115 19.013 6.921 1.00 82.25 465 ASP A C 1
ATOM 3500 O O . ASP A 1 465 ? 6.269 19.110 7.341 1.00 82.25 465 ASP A O 1
ATOM 3504 N N . GLY A 1 466 ? 4.491 17.836 6.813 1.00 81.25 466 GLY A N 1
ATOM 3505 C CA . GLY A 1 466 ? 5.079 16.548 7.182 1.00 81.25 466 GLY A CA 1
ATOM 3506 C C . GLY A 1 466 ? 5.313 16.367 8.685 1.00 81.25 466 GLY A C 1
ATOM 3507 O O . GLY A 1 466 ? 6.083 15.490 9.081 1.00 81.25 466 GLY A O 1
ATOM 3508 N N . SER A 1 467 ? 4.698 17.200 9.532 1.00 87.00 467 SER A N 1
ATOM 3509 C CA . SER A 1 467 ? 4.905 17.183 10.981 1.00 87.00 467 SER A CA 1
ATOM 3510 C C . SER A 1 467 ? 3.869 16.342 11.738 1.00 87.00 467 SER A C 1
ATOM 3512 O O . SER A 1 467 ? 2.897 15.823 11.183 1.00 87.00 467 SER A O 1
ATOM 3514 N N . TRP A 1 468 ? 4.091 16.196 13.048 1.00 91.12 468 TRP A N 1
ATOM 3515 C CA . TRP A 1 468 ? 3.181 15.509 13.961 1.00 91.12 468 TRP A CA 1
ATOM 3516 C C . TRP A 1 468 ? 2.524 16.496 14.918 1.00 91.12 468 TRP A C 1
ATOM 3518 O O . TRP A 1 468 ? 3.202 17.141 15.720 1.00 91.12 468 TRP A O 1
ATOM 3528 N N . ASP A 1 469 ? 1.197 16.531 14.895 1.00 94.44 469 ASP A N 1
ATOM 3529 C CA . ASP A 1 469 ? 0.368 17.199 15.888 1.00 94.44 469 ASP A CA 1
ATOM 3530 C C . ASP A 1 469 ? -0.386 16.145 16.707 1.00 94.44 469 ASP A C 1
ATOM 3532 O O . ASP A 1 469 ? -1.500 15.724 16.385 1.00 94.44 469 ASP A O 1
ATOM 3536 N N . TRP A 1 470 ? 0.250 15.703 17.793 1.00 94.44 470 TRP A N 1
ATOM 3537 C CA . TRP A 1 470 ? -0.300 14.689 18.692 1.00 94.44 470 TRP A CA 1
ATOM 3538 C C . TRP A 1 470 ? -1.562 15.151 19.442 1.00 94.44 470 TRP A C 1
ATOM 3540 O O . TRP A 1 470 ? -2.227 14.317 20.051 1.00 94.44 470 TRP A O 1
ATOM 3550 N N . GLU A 1 471 ? -1.936 16.439 19.394 1.00 93.44 471 GLU A N 1
ATOM 3551 C CA . GLU A 1 471 ? -3.225 16.908 19.928 1.00 93.44 471 GLU A CA 1
ATOM 3552 C C . GLU A 1 471 ? -4.409 16.500 19.035 1.00 93.44 471 GLU A C 1
ATOM 3554 O O . GLU A 1 471 ? -5.552 16.486 19.494 1.00 93.44 471 GLU A O 1
ATOM 3559 N N . ARG A 1 472 ? -4.150 16.121 17.774 1.00 93.56 472 ARG A N 1
ATOM 3560 C CA . ARG A 1 472 ? -5.161 15.602 16.836 1.00 93.56 472 ARG A CA 1
ATOM 3561 C C . ARG A 1 472 ? -5.441 14.108 16.992 1.00 93.56 472 ARG A C 1
ATOM 3563 O O . ARG A 1 472 ? -6.342 13.593 16.324 1.00 93.56 472 ARG A O 1
ATOM 3570 N N . GLU A 1 473 ? -4.697 13.406 17.847 1.00 94.38 473 GLU A N 1
ATOM 3571 C CA . GLU A 1 473 ? -4.992 12.013 18.176 1.00 94.38 473 GLU A CA 1
ATOM 3572 C C . GLU A 1 473 ? -6.421 11.908 18.757 1.00 94.38 473 GLU A C 1
ATOM 3574 O O . GLU A 1 473 ? -6.814 12.732 19.589 1.00 94.38 473 GLU A O 1
ATOM 3579 N N . PRO A 1 474 ? -7.224 10.906 18.357 1.00 96.38 474 PRO A N 1
ATOM 3580 C CA . PRO A 1 474 ? -8.580 10.728 18.860 1.00 96.38 474 PRO A CA 1
ATOM 3581 C C . PRO A 1 474 ? -8.660 10.735 20.384 1.00 96.38 474 PRO A C 1
ATOM 3583 O O . PRO A 1 474 ? -8.014 9.920 21.058 1.00 96.38 474 PRO A O 1
ATOM 3586 N N . THR A 1 475 ? -9.526 11.594 20.927 1.00 96.00 475 THR A N 1
ATOM 3587 C CA . THR A 1 475 ? -9.828 11.599 22.360 1.00 96.00 475 THR A CA 1
ATOM 3588 C C . THR A 1 475 ? -10.525 10.303 22.767 1.00 96.00 475 THR A C 1
ATOM 3590 O O . THR A 1 475 ? -11.088 9.586 21.940 1.00 96.00 475 THR A O 1
ATOM 3593 N N . GLU A 1 476 ? -10.574 10.006 24.063 1.00 95.31 476 GLU A N 1
ATOM 3594 C CA . GLU A 1 476 ? -11.306 8.838 24.571 1.00 95.31 476 GLU A CA 1
ATOM 3595 C C . GLU A 1 476 ? -12.792 8.850 24.155 1.00 95.31 476 GLU A C 1
ATOM 3597 O O . GLU A 1 476 ? -13.371 7.808 23.856 1.00 95.31 476 GLU A O 1
ATOM 3602 N N . SER A 1 477 ? -13.407 10.037 24.071 1.00 96.12 477 SER A N 1
ATOM 3603 C CA . SER A 1 477 ? -14.775 10.190 23.564 1.00 96.12 477 SER A CA 1
ATOM 3604 C C . SER A 1 477 ? -14.871 9.865 22.072 1.00 96.12 477 SER A C 1
ATOM 3606 O O . SER A 1 477 ? -15.803 9.177 21.657 1.00 96.12 477 SER A O 1
ATOM 3608 N N . ASP A 1 478 ? -13.910 10.324 21.266 1.00 97.50 478 ASP A N 1
ATOM 3609 C CA . ASP A 1 478 ? -13.875 10.020 19.833 1.00 97.50 478 ASP A CA 1
ATOM 3610 C C . ASP A 1 478 ? -13.660 8.526 19.581 1.00 97.50 478 ASP A C 1
ATOM 3612 O O . ASP A 1 478 ? -14.316 7.959 18.708 1.00 97.50 478 ASP A O 1
ATOM 3616 N N . ARG A 1 479 ?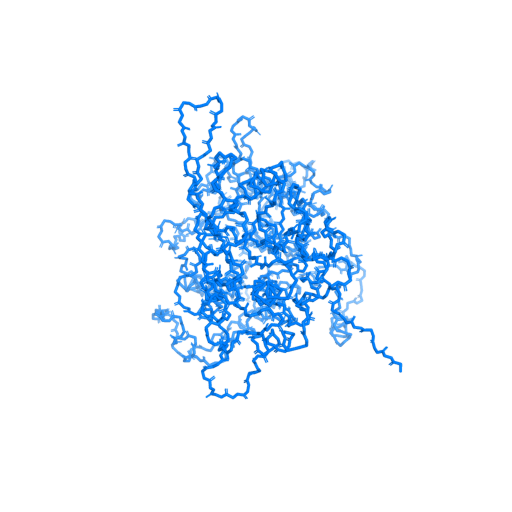 -12.798 7.870 20.370 1.00 98.12 479 ARG A N 1
ATOM 3617 C CA . ARG A 1 479 ? -12.559 6.419 20.291 1.00 98.12 479 ARG A CA 1
ATOM 3618 C C . ARG A 1 479 ? -13.808 5.616 20.630 1.00 98.12 479 ARG A C 1
ATOM 3620 O O . ARG A 1 479 ? -14.079 4.634 19.951 1.00 98.12 479 ARG A O 1
ATOM 3627 N N . ARG A 1 480 ? -14.604 6.046 21.617 1.00 98.06 480 ARG A N 1
ATOM 3628 C CA . ARG A 1 480 ? -15.907 5.425 21.924 1.00 98.06 480 ARG A CA 1
ATOM 3629 C C . ARG A 1 480 ? -16.907 5.581 20.785 1.00 98.06 480 ARG A C 1
ATOM 3631 O O . ARG A 1 480 ? -17.569 4.618 20.412 1.00 98.06 480 ARG A O 1
ATOM 3638 N N . ASP A 1 481 ? -17.013 6.780 20.213 1.00 97.94 481 ASP A N 1
ATOM 3639 C CA . ASP A 1 481 ? -17.873 7.018 19.047 1.00 97.94 481 ASP A CA 1
ATOM 3640 C C . ASP A 1 481 ? -17.457 6.160 17.850 1.00 97.94 481 ASP A C 1
ATOM 3642 O O . ASP A 1 481 ? -18.307 5.574 17.175 1.00 97.94 481 ASP A O 1
ATOM 3646 N N . PHE A 1 482 ? -16.148 6.068 17.611 1.00 98.62 482 PHE A N 1
ATOM 3647 C CA . PHE A 1 482 ? -15.565 5.211 16.589 1.00 98.62 482 PHE A CA 1
ATOM 3648 C C . PHE A 1 482 ? -15.888 3.737 16.864 1.00 98.62 482 PHE A C 1
ATOM 3650 O O . PHE A 1 482 ? -16.420 3.056 15.991 1.00 98.62 482 PHE A O 1
ATOM 3657 N N . ALA A 1 483 ? -15.669 3.261 18.093 1.00 98.56 483 ALA A N 1
ATOM 3658 C CA . ALA A 1 483 ? -15.949 1.888 18.504 1.00 98.56 483 ALA A CA 1
ATOM 3659 C C . ALA A 1 483 ? -17.419 1.505 18.300 1.00 98.56 483 ALA A C 1
ATOM 3661 O O . ALA A 1 483 ? -17.693 0.450 17.739 1.00 98.56 483 ALA A O 1
ATOM 3662 N N . ARG A 1 484 ? -18.374 2.386 18.623 1.00 98.56 484 ARG A N 1
ATOM 3663 C CA . ARG A 1 484 ? -19.803 2.126 18.373 1.00 98.56 484 ARG A CA 1
ATOM 3664 C C . ARG A 1 484 ? -20.119 1.901 16.899 1.00 98.56 484 ARG A C 1
ATOM 3666 O O . ARG A 1 484 ? -20.877 0.993 16.553 1.00 98.56 484 ARG A O 1
ATOM 3673 N N . ALA A 1 485 ? -19.572 2.742 16.021 1.00 98.06 485 ALA A N 1
ATOM 3674 C CA . ALA A 1 485 ? -19.767 2.606 14.580 1.00 98.06 485 ALA A CA 1
ATOM 3675 C C . ALA A 1 485 ? -19.070 1.348 14.032 1.00 98.06 485 ALA A C 1
ATOM 3677 O O . ALA A 1 485 ? -19.665 0.618 13.238 1.00 98.06 485 ALA A O 1
ATOM 3678 N N . TYR A 1 486 ? -17.863 1.059 14.521 1.00 98.50 486 TYR A N 1
ATOM 3679 C CA . TYR A 1 486 ? -17.111 -0.154 14.215 1.00 98.50 486 TYR A CA 1
ATOM 3680 C C . TYR A 1 486 ? -17.888 -1.412 14.616 1.00 98.50 486 TYR A C 1
ATOM 3682 O O . TYR A 1 486 ? -18.123 -2.279 13.780 1.00 98.50 486 TYR A O 1
ATOM 3690 N N . VAL A 1 487 ? -18.358 -1.499 15.864 1.00 98.31 487 VAL A N 1
ATOM 3691 C CA . VAL A 1 487 ? -19.066 -2.670 16.404 1.00 98.31 487 VAL A CA 1
ATOM 3692 C C . VAL A 1 487 ? -20.350 -2.937 15.631 1.00 98.31 487 VAL A C 1
ATOM 3694 O O . VAL A 1 487 ? -20.612 -4.079 15.267 1.00 98.31 487 VAL A O 1
ATOM 3697 N N . ARG A 1 488 ? -21.127 -1.896 15.310 1.00 97.81 488 ARG A N 1
ATOM 3698 C CA . ARG A 1 488 ? -22.350 -2.045 14.502 1.00 97.81 488 ARG A CA 1
ATOM 3699 C C . ARG A 1 488 ? -22.081 -2.639 13.121 1.00 97.81 488 ARG A C 1
ATOM 3701 O O . ARG A 1 488 ? -22.928 -3.355 12.592 1.00 97.81 488 ARG A O 1
ATOM 3708 N N . ALA A 1 489 ? -20.928 -2.325 12.541 1.00 96.25 489 ALA A N 1
ATOM 3709 C CA . ALA A 1 489 ? -20.510 -2.843 11.249 1.00 96.25 489 ALA A CA 1
ATOM 3710 C C . ALA A 1 489 ? -19.873 -4.242 11.350 1.00 96.25 489 ALA A C 1
ATOM 3712 O O . ALA A 1 489 ? -20.052 -5.061 10.452 1.00 96.25 489 ALA A O 1
ATOM 3713 N N . HIS A 1 490 ? -19.165 -4.513 12.448 1.00 95.50 490 HIS A N 1
ATOM 3714 C CA . HIS A 1 490 ? -18.453 -5.762 12.706 1.00 95.50 490 HIS A CA 1
ATOM 3715 C C . HIS A 1 490 ? -19.382 -6.897 13.169 1.00 95.50 490 HIS A C 1
ATOM 3717 O O . HIS A 1 490 ? -19.212 -8.049 12.777 1.00 95.50 490 HIS A O 1
ATOM 3723 N N . LEU A 1 491 ? -20.385 -6.570 13.987 1.00 93.56 491 LEU A N 1
ATOM 3724 C CA . LEU A 1 491 ? -21.345 -7.497 14.591 1.00 93.56 491 LEU A CA 1
ATOM 3725 C C . LEU A 1 491 ? -22.781 -7.057 14.257 1.00 93.56 491 LEU A C 1
ATOM 3727 O O . LEU A 1 491 ? -23.499 -6.539 15.118 1.00 93.56 491 LEU A O 1
ATOM 3731 N N . PRO A 1 492 ? -23.230 -7.228 13.002 1.00 90.31 492 PRO A N 1
ATOM 3732 C CA . PRO A 1 492 ? -24.566 -6.805 12.610 1.00 90.31 492 PRO A CA 1
ATOM 3733 C C . PRO A 1 492 ? -25.644 -7.590 13.374 1.00 90.31 492 PRO A C 1
ATOM 3735 O O . PRO A 1 492 ? -25.602 -8.816 13.458 1.00 90.31 492 PRO A O 1
ATOM 3738 N N . GLY A 1 493 ? -26.653 -6.878 13.881 1.00 92.44 493 GLY A N 1
ATOM 3739 C CA . GLY A 1 493 ? -27.841 -7.475 14.505 1.00 92.44 493 GLY A CA 1
ATOM 3740 C C . GLY A 1 493 ? -27.806 -7.609 16.030 1.00 92.44 493 GLY A C 1
ATOM 3741 O O . GLY A 1 493 ? -28.792 -8.084 16.594 1.00 92.44 493 GLY A O 1
ATOM 3742 N N . ILE A 1 494 ? -26.734 -7.172 16.697 1.00 94.62 494 ILE A N 1
ATOM 3743 C CA . ILE A 1 494 ? -26.704 -7.058 18.164 1.00 94.62 494 ILE A CA 1
ATOM 3744 C C . ILE A 1 494 ? -27.503 -5.832 18.645 1.00 94.62 494 ILE A C 1
ATOM 3746 O O . ILE A 1 494 ? -27.741 -4.887 17.888 1.00 94.62 494 ILE A O 1
ATOM 3750 N N . SER A 1 495 ? -27.943 -5.844 19.902 1.00 97.38 495 SER A N 1
ATOM 3751 C CA . SER A 1 495 ? -28.693 -4.743 20.522 1.00 97.38 495 SER A CA 1
ATOM 3752 C C . SER A 1 495 ? -27.810 -3.530 20.840 1.00 97.38 495 SER A C 1
ATOM 3754 O O . SER A 1 495 ? -26.608 -3.667 21.046 1.00 97.38 495 SER A O 1
ATOM 3756 N N . ASP A 1 496 ? -28.402 -2.335 20.966 1.00 97.12 496 ASP A N 1
ATOM 3757 C CA . ASP A 1 496 ? -27.649 -1.121 21.335 1.00 97.12 496 ASP A CA 1
ATOM 3758 C C . ASP A 1 496 ? -26.919 -1.259 22.685 1.00 97.12 496 ASP A C 1
ATOM 3760 O O . ASP A 1 496 ? -25.833 -0.717 22.855 1.00 97.12 496 ASP A O 1
ATOM 3764 N N . ALA A 1 497 ? -27.472 -2.020 23.637 1.00 97.12 497 ALA A N 1
ATOM 3765 C CA . ALA A 1 497 ? -26.806 -2.279 24.914 1.00 97.12 497 ALA A CA 1
ATOM 3766 C C . ALA A 1 497 ? -25.549 -3.152 24.748 1.00 97.12 497 ALA A C 1
ATOM 3768 O O . ALA A 1 497 ? -24.541 -2.898 25.403 1.00 97.12 497 ALA A O 1
ATOM 3769 N N . GLU A 1 498 ? -25.595 -4.154 23.864 1.00 96.81 498 GLU A N 1
ATOM 3770 C CA . GLU A 1 498 ? -24.425 -4.970 23.520 1.00 96.81 498 GLU A CA 1
ATOM 3771 C C . GLU A 1 498 ? -23.387 -4.141 22.757 1.00 96.81 498 GLU A C 1
ATOM 3773 O O . GLU A 1 498 ? -22.200 -4.263 23.043 1.00 96.81 498 GLU A O 1
ATOM 3778 N N . VAL A 1 499 ? -23.817 -3.232 21.869 1.00 97.19 499 VAL A N 1
ATOM 3779 C CA . VAL A 1 499 ? -22.905 -2.299 21.185 1.00 97.19 499 VAL A CA 1
ATOM 3780 C C . VAL A 1 499 ? -22.080 -1.499 22.189 1.00 97.19 499 VAL A C 1
ATOM 3782 O O . VAL A 1 499 ? -20.869 -1.410 22.013 1.00 97.19 499 VAL A O 1
ATOM 3785 N N . GLU A 1 500 ? -22.687 -0.933 23.237 1.00 97.62 500 GLU A N 1
ATOM 3786 C CA . GLU A 1 500 ? -21.935 -0.162 24.241 1.00 97.62 500 GLU A CA 1
ATOM 3787 C C . GLU A 1 500 ? -20.931 -1.030 25.011 1.00 97.62 500 GLU A C 1
ATOM 3789 O O . GLU A 1 500 ? -19.787 -0.621 25.199 1.00 97.62 500 GLU A O 1
ATOM 3794 N N . VAL A 1 501 ? -21.328 -2.240 25.425 1.00 96.94 501 VAL A N 1
ATOM 3795 C CA . VAL A 1 501 ? -20.444 -3.157 26.168 1.00 96.94 501 VAL A CA 1
ATOM 3796 C C . VAL A 1 501 ? -19.235 -3.562 25.324 1.00 96.94 501 VAL A C 1
ATOM 3798 O O . VAL A 1 501 ? -18.100 -3.455 25.789 1.00 96.94 501 VAL A O 1
ATOM 3801 N N . GLU A 1 502 ? -19.466 -3.978 24.079 1.00 95.31 502 GLU A N 1
ATOM 3802 C CA . GLU A 1 502 ? -18.397 -4.361 23.152 1.00 95.31 502 GLU A CA 1
ATOM 3803 C C . GLU A 1 502 ? -17.515 -3.157 22.782 1.00 95.31 502 GLU A C 1
ATOM 3805 O O . GLU A 1 502 ? -16.299 -3.290 22.660 1.00 95.31 502 GLU A O 1
ATOM 3810 N N . SER A 1 503 ? -18.100 -1.960 22.660 1.00 97.31 503 SER A N 1
ATOM 3811 C CA . SER A 1 503 ? -17.352 -0.735 22.351 1.00 97.31 503 SER A CA 1
ATOM 3812 C C . SER A 1 503 ? -16.377 -0.360 23.465 1.00 97.31 503 SER A C 1
ATOM 3814 O O . SER A 1 503 ? -15.221 -0.062 23.178 1.00 97.31 503 SER A O 1
ATOM 3816 N N . GLU A 1 504 ? -16.801 -0.398 24.733 1.00 97.44 504 GLU A N 1
ATOM 3817 C CA . GLU A 1 504 ? -15.900 -0.115 25.860 1.00 97.44 504 GLU A CA 1
ATOM 3818 C C . GLU A 1 504 ? -14.788 -1.167 25.975 1.00 97.44 504 GLU A C 1
ATOM 3820 O O . GLU A 1 504 ? -13.635 -0.820 26.244 1.00 97.44 504 GLU A O 1
ATOM 3825 N N . ALA A 1 505 ? -15.105 -2.442 25.721 1.00 95.06 505 ALA A N 1
ATOM 3826 C CA . ALA A 1 505 ? -14.109 -3.509 25.707 1.00 95.06 505 ALA A CA 1
ATOM 3827 C C . ALA A 1 505 ? -13.044 -3.278 24.621 1.00 95.06 505 ALA A C 1
ATOM 3829 O O . ALA A 1 505 ? -11.850 -3.358 24.913 1.00 95.06 505 ALA A O 1
ATOM 3830 N N . LEU A 1 506 ? -13.459 -2.916 23.402 1.00 96.25 506 LEU A N 1
ATOM 3831 C CA . LEU A 1 506 ? -12.546 -2.612 22.298 1.00 96.25 506 LEU A CA 1
ATOM 3832 C C . LEU A 1 506 ? -11.693 -1.368 22.560 1.00 96.25 506 LEU A C 1
ATOM 3834 O O . LEU A 1 506 ? -10.497 -1.388 22.290 1.00 96.25 506 LEU A O 1
ATOM 3838 N N . VAL A 1 507 ? -12.258 -0.299 23.132 1.00 97.56 507 VAL A N 1
ATOM 3839 C CA . VAL A 1 507 ? -11.476 0.902 23.480 1.00 97.56 507 VAL A CA 1
ATOM 3840 C C . VAL A 1 507 ? -10.362 0.562 24.474 1.00 97.56 507 VAL A C 1
ATOM 3842 O O . VAL A 1 507 ? -9.230 1.021 24.303 1.00 97.56 507 VAL A O 1
ATOM 3845 N N . ALA A 1 508 ? -10.650 -0.270 25.480 1.00 94.50 508 ALA A N 1
ATOM 3846 C CA . ALA A 1 508 ? -9.643 -0.745 26.426 1.00 94.50 508 ALA A CA 1
ATOM 3847 C C . ALA A 1 508 ? -8.605 -1.672 25.766 1.00 94.50 508 ALA A C 1
ATOM 3849 O O . ALA A 1 508 ? -7.416 -1.586 26.081 1.00 94.50 508 ALA A O 1
ATOM 3850 N N . GLU A 1 509 ? -9.040 -2.536 24.844 1.00 93.75 509 GLU A N 1
ATOM 3851 C CA . GLU A 1 509 ? -8.168 -3.413 24.060 1.00 93.75 509 GLU A CA 1
ATOM 3852 C C . GLU A 1 509 ? -7.170 -2.598 23.225 1.00 93.75 509 GLU A C 1
ATOM 3854 O O . GLU A 1 509 ? -5.962 -2.773 23.373 1.00 93.75 509 GLU A O 1
ATOM 3859 N N . TRP A 1 510 ? -7.653 -1.656 22.410 1.00 95.19 510 TRP A N 1
ATOM 3860 C CA . TRP A 1 510 ? -6.833 -0.834 21.513 1.00 95.19 510 TRP A CA 1
ATOM 3861 C C . TRP A 1 510 ? -5.840 0.061 22.262 1.00 95.19 510 TRP A C 1
ATOM 3863 O O . TRP A 1 510 ? -4.719 0.266 21.803 1.00 95.19 510 TRP A O 1
ATOM 3873 N N . ALA A 1 511 ? -6.223 0.581 23.431 1.00 91.94 511 ALA A N 1
ATOM 3874 C CA . ALA A 1 511 ? -5.368 1.463 24.226 1.00 91.94 511 ALA A CA 1
ATOM 3875 C C . ALA A 1 511 ? -4.198 0.733 24.911 1.00 91.94 511 ALA A C 1
ATOM 3877 O O . ALA A 1 511 ? -3.231 1.369 25.336 1.00 91.94 511 ALA A O 1
ATOM 3878 N N . ARG A 1 512 ? -4.252 -0.598 25.037 1.00 90.69 512 ARG A N 1
ATOM 3879 C CA . ARG A 1 512 ? -3.240 -1.361 25.771 1.00 90.69 512 ARG A CA 1
ATOM 3880 C C . ARG A 1 512 ? -2.112 -1.827 24.853 1.00 90.69 512 ARG A C 1
ATOM 3882 O O . ARG A 1 512 ? -2.110 -2.954 24.361 1.00 90.69 512 ARG A O 1
ATOM 3889 N N . GLY A 1 513 ? -1.133 -0.946 24.665 1.00 92.81 513 GLY A N 1
ATOM 3890 C CA . GLY A 1 513 ? 0.164 -1.256 24.056 1.00 92.81 513 GLY A CA 1
ATOM 3891 C C . GLY A 1 513 ? 0.178 -1.358 22.526 1.00 92.81 513 GLY A C 1
ATOM 3892 O O . GLY A 1 513 ? 1.259 -1.348 21.946 1.00 92.81 513 GLY A O 1
ATOM 3893 N N . TRP A 1 514 ? -0.975 -1.393 21.849 1.00 96.06 514 TRP A N 1
ATOM 3894 C CA . TRP A 1 514 ? -1.030 -1.492 20.382 1.00 96.06 514 TRP A CA 1
ATOM 3895 C C . TRP A 1 514 ? -0.499 -0.249 19.653 1.00 96.06 514 TRP A C 1
ATOM 3897 O O . TRP A 1 514 ? 0.076 -0.391 18.576 1.00 96.06 514 TRP A O 1
ATOM 3907 N N . GLY A 1 515 ? -0.580 0.943 20.259 1.00 96.50 515 GLY A N 1
ATOM 3908 C CA . GLY A 1 515 ? 0.068 2.155 19.728 1.00 96.50 515 GLY A CA 1
ATOM 3909 C C . GLY A 1 515 ? 1.595 2.026 19.632 1.00 96.50 515 GLY A C 1
ATOM 3910 O O . GLY A 1 515 ? 2.195 2.396 18.625 1.00 96.50 515 GLY A O 1
ATOM 3911 N N . LEU A 1 516 ? 2.228 1.371 20.614 1.00 97.00 516 LEU A N 1
ATOM 3912 C CA . LEU A 1 516 ? 3.672 1.102 20.599 1.00 97.00 516 LEU A CA 1
ATOM 3913 C C . LEU A 1 516 ? 4.071 0.191 19.434 1.00 97.00 516 LEU A C 1
ATOM 3915 O O . LEU A 1 516 ? 5.120 0.390 18.824 1.00 97.00 516 LEU A O 1
ATOM 3919 N N . VAL A 1 517 ? 3.225 -0.790 19.115 1.00 96.69 517 VAL A N 1
ATOM 3920 C CA . VAL A 1 517 ? 3.426 -1.687 17.972 1.00 96.69 517 VAL A CA 1
ATOM 3921 C C . VAL A 1 517 ? 3.305 -0.919 16.659 1.00 96.69 517 VAL A C 1
ATOM 3923 O O . VAL A 1 517 ? 4.183 -1.034 15.806 1.00 96.69 517 VAL A O 1
ATOM 3926 N N . ALA A 1 518 ? 2.257 -0.105 16.515 1.00 97.19 518 ALA A N 1
ATOM 3927 C CA . ALA A 1 518 ? 2.047 0.740 15.344 1.00 97.19 518 ALA A CA 1
ATOM 3928 C C . ALA A 1 518 ? 3.220 1.706 15.119 1.00 97.19 518 ALA A C 1
ATOM 3930 O O . ALA A 1 518 ? 3.743 1.785 14.008 1.00 97.19 518 ALA A O 1
ATOM 3931 N N . HIS A 1 519 ? 3.726 2.358 16.167 1.00 96.69 519 HIS A N 1
ATOM 3932 C CA . HIS A 1 519 ? 4.935 3.172 16.064 1.00 96.69 519 HIS A CA 1
ATOM 3933 C C . HIS A 1 519 ? 6.132 2.385 15.527 1.00 96.69 519 HIS A C 1
ATOM 3935 O O . HIS A 1 519 ? 6.753 2.827 14.564 1.00 96.69 519 HIS A O 1
ATOM 3941 N N . LEU A 1 520 ? 6.452 1.226 16.111 1.00 95.50 520 LEU A N 1
ATOM 3942 C CA . LEU A 1 520 ? 7.608 0.430 15.688 1.00 95.50 520 LEU A CA 1
ATOM 3943 C C . LEU A 1 520 ? 7.486 -0.055 14.243 1.00 95.50 520 LEU A C 1
ATOM 3945 O O . LEU A 1 520 ? 8.461 0.054 13.501 1.00 95.50 520 LEU A O 1
ATOM 3949 N N . TRP A 1 521 ? 6.308 -0.530 13.833 1.00 96.00 521 TRP A N 1
ATOM 3950 C CA . TRP A 1 521 ? 6.066 -0.977 12.459 1.00 96.00 521 TRP A CA 1
ATOM 3951 C C . TRP A 1 521 ? 6.350 0.147 11.456 1.00 96.00 521 TRP A C 1
ATOM 3953 O O . TRP A 1 521 ? 7.118 -0.032 10.514 1.00 96.00 521 TRP A O 1
ATOM 3963 N N . ASN A 1 522 ? 5.832 1.345 11.728 1.00 95.31 522 ASN A N 1
ATOM 3964 C CA . ASN A 1 522 ? 5.992 2.504 10.854 1.00 95.31 522 ASN A CA 1
ATOM 3965 C C . ASN A 1 522 ? 7.399 3.110 10.883 1.00 95.31 522 ASN A C 1
ATOM 3967 O O . ASN A 1 522 ? 7.883 3.592 9.864 1.00 95.31 522 ASN A O 1
ATOM 3971 N N . ILE A 1 523 ? 8.088 3.065 12.027 1.00 92.44 523 ILE A N 1
ATOM 3972 C CA . ILE A 1 523 ? 9.505 3.445 12.119 1.00 92.44 523 ILE A CA 1
ATOM 3973 C C . ILE A 1 523 ? 10.345 2.497 11.262 1.00 92.44 523 ILE A C 1
ATOM 3975 O O . ILE A 1 523 ? 11.194 2.946 10.497 1.00 92.44 523 ILE A O 1
ATOM 3979 N N . LEU A 1 524 ? 10.110 1.188 11.366 1.00 91.19 524 LEU A N 1
ATOM 3980 C CA . LEU A 1 524 ? 10.833 0.194 10.577 1.00 91.19 524 LEU A CA 1
ATOM 3981 C C . LEU A 1 524 ? 10.551 0.348 9.083 1.00 91.19 524 LEU A C 1
ATOM 3983 O O . LEU A 1 524 ? 11.505 0.339 8.306 1.00 91.19 524 LEU A O 1
ATOM 3987 N N . TRP A 1 525 ? 9.289 0.543 8.692 1.00 91.44 525 TRP A N 1
ATOM 3988 C CA . TRP A 1 525 ? 8.912 0.851 7.312 1.00 91.44 525 TRP A CA 1
ATOM 3989 C C . TRP A 1 525 ? 9.659 2.088 6.804 1.00 91.44 525 TRP A C 1
ATOM 3991 O O . TRP A 1 525 ? 10.416 1.992 5.839 1.00 91.44 525 TRP A O 1
ATOM 4001 N N . ALA A 1 526 ? 9.546 3.218 7.506 1.00 87.56 526 ALA A N 1
ATOM 4002 C CA . ALA A 1 526 ? 10.119 4.485 7.067 1.00 87.56 526 ALA A CA 1
ATOM 4003 C C . ALA A 1 526 ? 11.647 4.423 6.943 1.00 87.56 526 ALA A C 1
ATOM 4005 O O . ALA A 1 526 ? 12.207 4.883 5.952 1.00 87.56 526 ALA A O 1
ATOM 4006 N N . LEU A 1 527 ? 12.339 3.799 7.902 1.00 84.19 527 LEU A N 1
ATOM 4007 C CA . LEU A 1 527 ? 13.795 3.647 7.835 1.00 84.19 527 LEU A CA 1
ATOM 4008 C C . LEU A 1 527 ? 14.238 2.706 6.724 1.00 84.19 527 LEU A C 1
ATOM 4010 O O . LEU A 1 527 ? 15.243 2.970 6.064 1.00 84.19 527 LEU A O 1
ATOM 4014 N N . THR A 1 528 ? 13.503 1.616 6.517 1.00 83.75 528 THR A N 1
ATOM 4015 C CA . THR A 1 528 ? 13.804 0.673 5.442 1.00 83.75 528 THR A CA 1
ATOM 4016 C C . THR A 1 528 ? 13.627 1.354 4.083 1.00 83.75 528 THR A C 1
ATOM 4018 O O . THR A 1 528 ? 14.516 1.250 3.237 1.00 83.75 528 THR A O 1
ATOM 4021 N N . THR A 1 529 ? 12.551 2.123 3.902 1.00 80.44 529 THR A N 1
ATOM 4022 C CA . THR A 1 529 ? 12.298 2.913 2.690 1.00 80.44 529 THR A CA 1
ATOM 4023 C C . THR A 1 529 ? 13.361 3.992 2.487 1.00 80.44 529 THR A C 1
ATOM 4025 O O . THR A 1 529 ? 14.001 4.017 1.438 1.00 80.44 529 THR A O 1
ATOM 4028 N N . ALA A 1 530 ? 13.654 4.808 3.504 1.00 78.12 530 ALA A N 1
ATOM 4029 C CA . ALA A 1 530 ? 14.666 5.866 3.426 1.00 78.12 530 ALA A CA 1
ATOM 4030 C C . ALA A 1 530 ? 16.044 5.326 3.013 1.00 78.12 530 ALA A C 1
ATOM 4032 O O . ALA A 1 530 ? 16.741 5.896 2.171 1.00 78.12 530 ALA A O 1
ATOM 4033 N N . LEU A 1 531 ? 16.453 4.194 3.595 1.00 76.25 531 LEU A N 1
ATOM 4034 C CA . LEU A 1 531 ? 17.710 3.545 3.239 1.00 76.25 531 LEU A CA 1
ATOM 4035 C C . LEU A 1 531 ? 17.695 3.065 1.791 1.00 76.25 531 LEU A C 1
ATOM 4037 O O . LEU A 1 531 ? 18.679 3.263 1.079 1.00 76.25 531 LEU A O 1
ATOM 4041 N N . ALA A 1 532 ? 16.596 2.475 1.343 1.00 74.56 532 ALA A N 1
ATOM 4042 C CA . ALA A 1 532 ? 16.457 2.024 -0.031 1.00 74.56 532 ALA A CA 1
ATOM 4043 C C . ALA A 1 532 ? 16.569 3.151 -1.053 1.00 74.56 532 ALA A C 1
ATOM 4045 O O . ALA A 1 532 ? 17.226 2.985 -2.081 1.00 74.56 532 ALA A O 1
ATOM 4046 N N . GLU A 1 533 ? 15.948 4.293 -0.762 1.00 72.19 533 GLU A N 1
ATOM 4047 C CA . GLU A 1 533 ? 16.038 5.489 -1.596 1.00 72.19 533 GLU A CA 1
ATOM 4048 C C . GLU A 1 533 ? 17.463 6.041 -1.629 1.00 72.19 533 GLU A C 1
ATOM 4050 O O . GLU A 1 533 ? 17.979 6.386 -2.695 1.00 72.19 533 GLU A O 1
ATOM 4055 N N . ALA A 1 534 ? 18.147 6.049 -0.482 1.00 70.06 534 ALA A N 1
ATOM 4056 C CA . ALA A 1 534 ? 19.554 6.425 -0.417 1.00 70.06 534 ALA A CA 1
ATOM 4057 C C . ALA A 1 534 ? 20.442 5.479 -1.253 1.00 70.06 534 ALA A C 1
ATOM 4059 O O . ALA A 1 534 ? 21.298 5.950 -2.003 1.00 70.06 534 ALA A O 1
ATOM 4060 N N . ASP A 1 535 ? 20.216 4.159 -1.187 1.00 68.38 535 ASP A N 1
ATOM 4061 C CA . ASP A 1 535 ? 20.941 3.163 -1.999 1.00 68.38 535 ASP A CA 1
ATOM 4062 C C . ASP A 1 535 ? 20.658 3.302 -3.499 1.00 68.38 535 ASP A C 1
ATOM 4064 O O . ASP A 1 535 ? 21.522 3.005 -4.327 1.00 68.38 535 ASP A O 1
ATOM 4068 N N . ALA A 1 536 ? 19.469 3.783 -3.864 1.00 63.88 536 ALA A N 1
ATOM 4069 C CA . ALA A 1 536 ? 19.090 4.044 -5.248 1.00 63.88 536 ALA A CA 1
ATOM 4070 C C . ALA A 1 536 ? 19.762 5.298 -5.848 1.00 63.88 536 ALA A C 1
ATOM 4072 O O . ALA A 1 536 ? 19.524 5.612 -7.015 1.00 63.88 536 ALA A O 1
ATOM 4073 N N . GLY A 1 537 ? 20.636 5.985 -5.100 1.00 57.75 537 GLY A N 1
ATOM 4074 C CA . GLY A 1 537 ? 21.465 7.079 -5.611 1.00 57.75 537 GLY A CA 1
ATOM 4075 C C . GLY A 1 537 ? 21.096 8.473 -5.108 1.00 57.75 537 GLY A C 1
ATOM 4076 O O . GLY A 1 537 ? 21.588 9.434 -5.692 1.00 57.75 537 GLY A O 1
ATOM 4077 N N . GLY A 1 538 ? 20.293 8.576 -4.040 1.00 47.78 538 GLY A N 1
ATOM 4078 C CA . GLY A 1 538 ? 20.146 9.773 -3.204 1.00 47.78 538 GLY A CA 1
ATOM 4079 C C . GLY A 1 538 ? 19.686 11.033 -3.942 1.00 47.78 538 GLY A C 1
ATOM 4080 O O . GLY A 1 538 ? 20.490 11.784 -4.491 1.00 47.78 538 GLY A O 1
ATOM 4081 N N . GLY A 1 539 ? 18.388 11.316 -3.892 1.00 45.97 539 GLY A N 1
ATOM 4082 C CA . GLY A 1 539 ? 17.856 12.595 -4.350 1.00 45.97 539 GLY A CA 1
ATOM 4083 C C . GLY A 1 539 ? 16.355 12.548 -4.524 1.00 45.97 539 GLY A C 1
ATOM 4084 O O . GLY A 1 539 ? 15.923 12.427 -5.666 1.00 45.97 539 GLY A O 1
ATOM 4085 N N . GLY A 1 540 ? 15.634 12.651 -3.399 1.00 45.78 540 GLY A N 1
ATOM 4086 C CA . GLY A 1 540 ? 14.174 12.668 -3.315 1.00 45.78 540 GLY A CA 1
ATOM 4087 C C . GLY A 1 540 ? 13.551 11.413 -3.913 1.00 45.78 540 GLY A C 1
ATOM 4088 O O . GLY A 1 540 ? 13.617 11.195 -5.126 1.00 45.78 540 GLY A O 1
ATOM 4089 N N . GLY A 1 541 ? 12.915 10.585 -3.085 1.00 41.75 541 GLY A N 1
ATOM 4090 C CA . GLY A 1 541 ? 11.917 9.654 -3.597 1.00 41.75 541 GLY A CA 1
ATOM 4091 C C . GLY A 1 541 ? 10.948 10.352 -4.566 1.00 41.75 541 GLY A C 1
ATOM 4092 O O . GLY A 1 541 ? 10.870 11.585 -4.592 1.00 41.75 541 GLY A O 1
ATOM 4093 N N . PRO A 1 542 ? 10.201 9.600 -5.387 1.00 43.41 542 PRO A N 1
ATOM 4094 C CA . PRO A 1 542 ? 9.212 10.176 -6.303 1.00 43.41 542 PRO A CA 1
ATOM 4095 C C . PRO A 1 542 ? 8.223 11.158 -5.635 1.00 43.41 542 PRO A C 1
ATOM 4097 O O . PRO A 1 542 ? 7.679 12.005 -6.344 1.00 43.41 542 PRO A O 1
ATOM 4100 N N . ASP A 1 543 ? 8.074 11.103 -4.303 1.00 53.28 543 ASP A N 1
ATOM 4101 C CA . ASP A 1 543 ? 7.057 11.826 -3.536 1.00 53.28 543 ASP A CA 1
ATOM 4102 C C . ASP A 1 543 ? 7.587 12.956 -2.617 1.00 53.28 543 ASP A C 1
ATOM 4104 O O . ASP A 1 543 ? 6.805 13.520 -1.857 1.00 53.28 543 ASP A O 1
ATOM 4108 N N . ASP A 1 544 ? 8.884 13.313 -2.652 1.00 64.25 544 ASP A N 1
ATOM 4109 C CA . ASP A 1 544 ? 9.496 14.352 -1.779 1.00 64.25 544 ASP A CA 1
ATOM 4110 C C . ASP A 1 544 ? 9.236 14.155 -0.251 1.00 64.25 544 ASP A C 1
ATOM 4112 O O . ASP A 1 544 ? 9.385 15.083 0.547 1.00 64.25 544 ASP A O 1
ATOM 4116 N N . PHE A 1 545 ? 8.867 12.942 0.185 1.00 76.19 545 PHE A N 1
ATOM 4117 C CA . PHE A 1 545 ? 8.477 12.632 1.566 1.00 76.19 545 PHE A CA 1
ATOM 4118 C C . PHE A 1 545 ? 9.683 12.490 2.514 1.00 76.19 545 PHE A C 1
ATOM 4120 O O . PHE A 1 545 ? 10.629 11.748 2.243 1.00 76.19 545 PHE A O 1
ATOM 4127 N N . ASP A 1 546 ? 9.639 13.153 3.675 1.00 79.50 546 ASP A N 1
ATOM 4128 C CA . ASP A 1 546 ? 10.683 13.056 4.705 1.00 79.50 546 ASP A CA 1
ATOM 4129 C C . ASP A 1 546 ? 10.499 11.808 5.588 1.00 79.50 546 ASP A C 1
ATOM 4131 O O . ASP A 1 546 ? 10.057 11.878 6.739 1.00 79.50 546 ASP A O 1
ATOM 4135 N N . TYR A 1 547 ? 10.862 10.638 5.051 1.00 82.19 547 TYR A N 1
ATOM 4136 C CA . TYR A 1 547 ? 10.807 9.362 5.779 1.00 82.19 547 TYR A CA 1
ATOM 4137 C C . TYR A 1 547 ? 11.585 9.394 7.100 1.00 82.19 547 TYR A C 1
ATOM 4139 O O . TYR A 1 547 ? 11.188 8.760 8.082 1.00 82.19 547 TYR A O 1
ATOM 4147 N N . LEU A 1 548 ? 12.704 10.121 7.142 1.00 79.44 548 LEU A N 1
ATOM 4148 C CA . LEU A 1 548 ? 13.523 10.199 8.342 1.00 79.44 548 LEU A CA 1
ATOM 4149 C C . LEU A 1 548 ? 12.845 11.058 9.414 1.00 79.44 548 LEU A C 1
ATOM 4151 O O . LEU A 1 548 ? 12.723 10.609 10.556 1.00 79.44 548 LEU A O 1
ATOM 4155 N N . GLY A 1 549 ? 12.371 12.254 9.060 1.00 79.75 549 GLY A N 1
ATOM 4156 C CA . GLY A 1 549 ? 11.593 13.110 9.955 1.00 79.75 549 GLY A CA 1
ATOM 4157 C C . GLY A 1 549 ? 10.340 12.404 10.477 1.00 79.75 549 GLY A C 1
ATOM 4158 O O . GLY A 1 549 ? 10.068 12.427 11.683 1.00 79.75 549 GLY A O 1
ATOM 4159 N N . TYR A 1 550 ? 9.647 11.668 9.603 1.00 86.88 550 TYR A N 1
ATOM 4160 C CA . TYR A 1 550 ? 8.518 10.814 9.966 1.00 86.88 550 TYR A CA 1
ATOM 4161 C C . TYR A 1 550 ? 8.907 9.777 11.036 1.00 86.88 550 TYR A C 1
ATOM 4163 O O . TYR A 1 550 ? 8.273 9.709 12.096 1.00 86.88 550 TYR A O 1
ATOM 4171 N N . ALA A 1 551 ? 9.985 9.014 10.813 1.00 86.62 551 ALA A N 1
ATOM 4172 C CA . ALA A 1 551 ? 10.468 8.002 11.754 1.00 86.62 551 ALA A CA 1
ATOM 4173 C C . ALA A 1 551 ? 10.899 8.608 13.102 1.00 86.62 551 ALA A C 1
ATOM 4175 O O . ALA A 1 551 ? 10.588 8.056 14.161 1.00 86.62 551 ALA A O 1
ATOM 4176 N N . VAL A 1 552 ? 11.584 9.757 13.083 1.00 83.12 552 VAL A N 1
ATOM 4177 C CA . VAL A 1 552 ? 12.028 10.471 14.291 1.00 83.12 552 VAL A CA 1
ATOM 4178 C C . VAL A 1 552 ? 10.835 10.917 15.132 1.00 83.12 552 VAL A C 1
ATOM 4180 O O . VAL A 1 552 ? 10.823 10.680 16.342 1.00 83.12 552 VAL A O 1
ATOM 4183 N N . GLY A 1 553 ? 9.817 11.522 14.513 1.00 86.62 553 GLY A N 1
ATOM 4184 C CA . GLY A 1 553 ? 8.618 11.968 15.223 1.00 86.62 553 GLY A CA 1
ATOM 4185 C C . GLY A 1 553 ? 7.882 10.812 15.904 1.00 86.62 553 GLY A C 1
ATOM 4186 O O . GLY A 1 553 ? 7.548 10.891 17.090 1.00 86.62 553 GLY A O 1
ATOM 4187 N N . ARG A 1 554 ? 7.724 9.689 15.194 1.00 92.56 554 ARG A N 1
ATOM 4188 C CA . ARG A 1 554 ? 7.126 8.454 15.731 1.00 92.56 554 ARG A CA 1
ATOM 4189 C C . ARG A 1 554 ? 7.958 7.864 16.871 1.00 92.56 554 ARG A C 1
ATOM 4191 O O . ARG A 1 554 ? 7.395 7.446 17.878 1.00 92.56 554 ARG A O 1
ATOM 4198 N N . TRP A 1 555 ? 9.287 7.863 16.757 1.00 90.00 555 TRP A N 1
ATOM 4199 C CA . TRP A 1 555 ? 10.182 7.355 17.803 1.00 90.00 555 TRP A CA 1
ATOM 4200 C C . TRP A 1 555 ? 10.111 8.179 19.094 1.00 90.00 555 TRP A C 1
ATOM 4202 O O . TRP A 1 555 ? 10.069 7.622 20.191 1.00 90.00 555 TRP A O 1
ATOM 4212 N N . GLN A 1 556 ? 10.055 9.508 18.986 1.00 87.75 556 GLN A N 1
ATOM 4213 C CA . GLN A 1 556 ? 9.911 10.380 20.155 1.00 87.75 556 GLN A CA 1
ATOM 4214 C C . GLN A 1 556 ? 8.598 10.110 20.897 1.00 87.75 556 GLN A C 1
ATOM 4216 O O . GLN A 1 556 ? 8.598 9.994 22.126 1.00 87.75 556 GLN A O 1
ATOM 4221 N N . ARG A 1 557 ? 7.493 9.949 20.158 1.00 93.00 557 ARG A N 1
ATOM 4222 C CA . ARG A 1 557 ? 6.195 9.595 20.742 1.00 93.00 557 ARG A CA 1
ATOM 4223 C C . ARG A 1 557 ? 6.201 8.199 21.366 1.00 93.00 557 ARG A C 1
ATOM 4225 O O . ARG A 1 557 ? 5.769 8.052 22.507 1.00 93.00 557 ARG A O 1
ATOM 4232 N N . TYR A 1 558 ? 6.786 7.218 20.679 1.00 94.12 558 TYR A N 1
ATOM 4233 C CA . TYR A 1 558 ? 6.966 5.856 21.183 1.00 94.12 558 TYR A CA 1
ATOM 4234 C C . TYR A 1 558 ? 7.635 5.820 22.564 1.00 94.12 558 TYR A C 1
ATOM 4236 O O . TYR A 1 558 ? 7.153 5.133 23.464 1.00 94.12 558 TYR A O 1
ATOM 4244 N N . LEU A 1 559 ? 8.723 6.575 22.763 1.00 90.50 559 LEU A N 1
ATOM 4245 C CA . LEU A 1 559 ? 9.433 6.606 24.047 1.00 90.50 559 LEU A CA 1
ATOM 4246 C C . LEU A 1 559 ? 8.549 7.138 25.187 1.00 90.50 559 LEU A C 1
ATOM 4248 O O . LEU A 1 559 ? 8.517 6.540 26.264 1.00 90.50 559 LEU A O 1
ATOM 4252 N N . LEU A 1 560 ? 7.796 8.215 24.938 1.00 91.06 560 LEU A N 1
ATOM 4253 C CA . LEU A 1 560 ? 6.867 8.810 25.910 1.00 91.06 560 LEU A CA 1
ATOM 4254 C C . LEU A 1 560 ? 5.746 7.833 26.302 1.00 91.06 560 LEU A C 1
ATOM 4256 O O . LEU A 1 560 ? 5.428 7.658 27.483 1.00 91.06 560 LEU A O 1
ATOM 4260 N N . GLU A 1 561 ? 5.151 7.167 25.314 1.00 92.88 561 GLU A N 1
ATOM 4261 C CA . GLU A 1 561 ? 4.079 6.197 25.545 1.00 92.88 561 GLU A CA 1
ATOM 4262 C C . GLU A 1 561 ? 4.587 4.939 26.254 1.00 92.88 561 GLU A C 1
ATOM 4264 O O . GLU A 1 561 ? 3.931 4.427 27.165 1.00 92.88 561 GLU A O 1
ATOM 4269 N N . LYS A 1 562 ? 5.790 4.470 25.903 1.00 93.12 562 LYS A N 1
ATOM 4270 C CA . LYS A 1 562 ? 6.426 3.319 26.548 1.00 93.12 562 LYS A CA 1
ATOM 4271 C C . LYS A 1 562 ? 6.666 3.582 28.032 1.00 93.12 562 LYS A C 1
ATOM 4273 O O . LYS A 1 562 ? 6.357 2.726 28.862 1.00 93.12 562 LYS A O 1
ATOM 4278 N N . GLU A 1 563 ? 7.196 4.754 28.381 1.00 91.50 563 GLU A N 1
ATOM 4279 C CA . GLU A 1 563 ? 7.387 5.150 29.781 1.00 91.50 563 GLU A CA 1
ATOM 4280 C C . GLU A 1 563 ? 6.059 5.168 30.548 1.00 91.50 563 GLU A C 1
ATOM 4282 O O . GLU A 1 563 ? 5.980 4.638 31.659 1.00 91.50 563 GLU A O 1
ATOM 4287 N N . THR A 1 564 ? 5.000 5.690 29.924 1.00 90.31 564 THR A N 1
ATOM 4288 C CA . THR A 1 564 ? 3.647 5.740 30.500 1.00 90.31 564 THR A CA 1
ATOM 4289 C C . THR A 1 564 ? 3.071 4.338 30.744 1.00 90.31 564 THR A C 1
ATOM 4291 O O . THR A 1 564 ? 2.519 4.058 31.814 1.00 90.31 564 THR A O 1
ATOM 4294 N N . LEU A 1 565 ? 3.244 3.411 29.795 1.00 89.44 565 LEU A N 1
ATOM 4295 C CA . LEU A 1 565 ? 2.797 2.022 29.939 1.00 89.44 565 LEU A CA 1
ATOM 4296 C C . LEU A 1 565 ? 3.563 1.285 31.051 1.00 89.44 565 LEU A C 1
ATOM 4298 O O . LEU A 1 565 ? 2.968 0.574 31.864 1.00 89.44 565 LEU A O 1
ATOM 4302 N N . ILE A 1 566 ? 4.883 1.469 31.129 1.00 88.75 566 ILE A N 1
ATOM 4303 C CA . ILE A 1 566 ? 5.708 0.859 32.182 1.00 88.75 566 ILE A CA 1
ATOM 4304 C C . ILE A 1 566 ? 5.324 1.415 33.559 1.00 88.75 566 ILE A C 1
ATOM 4306 O O . ILE A 1 566 ? 5.245 0.650 34.522 1.00 88.75 566 ILE A O 1
ATOM 4310 N N . ALA A 1 567 ? 5.082 2.724 33.665 1.00 87.62 567 ALA A N 1
ATOM 4311 C CA . ALA A 1 567 ? 4.665 3.361 34.911 1.00 87.62 567 ALA A CA 1
ATOM 4312 C C . ALA A 1 567 ? 3.307 2.828 35.394 1.00 87.62 567 ALA A C 1
ATOM 4314 O O . ALA A 1 567 ? 3.213 2.352 36.524 1.00 87.62 567 ALA A O 1
ATOM 4315 N N . SER A 1 568 ? 2.296 2.804 34.522 1.00 82.06 568 SER A N 1
ATOM 4316 C CA . SER A 1 568 ? 0.961 2.284 34.859 1.00 82.06 568 SER A CA 1
ATOM 4317 C C . SER A 1 568 ? 0.973 0.798 35.238 1.00 82.06 568 SER A C 1
ATOM 4319 O O . SER A 1 568 ? 0.294 0.392 36.179 1.00 82.06 568 SER A O 1
ATOM 4321 N N . THR A 1 569 ? 1.805 -0.018 34.583 1.00 76.38 569 THR A N 1
ATOM 4322 C CA . THR A 1 569 ? 1.954 -1.444 34.928 1.00 76.38 569 THR A CA 1
ATOM 4323 C C . THR A 1 569 ? 2.586 -1.639 36.311 1.00 76.38 569 THR A C 1
ATOM 4325 O O . THR A 1 569 ? 2.220 -2.568 37.027 1.00 76.38 569 THR A O 1
ATOM 4328 N N . ARG A 1 570 ? 3.514 -0.760 36.718 1.00 74.56 570 ARG A N 1
ATOM 4329 C CA . ARG A 1 570 ? 4.132 -0.789 38.058 1.00 74.56 570 ARG A CA 1
ATOM 4330 C C . ARG A 1 570 ? 3.196 -0.326 39.169 1.00 74.56 570 ARG A C 1
ATOM 4332 O O . ARG A 1 570 ? 3.385 -0.750 40.296 1.00 74.56 570 ARG A O 1
ATOM 4339 N N . GLU A 1 571 ? 2.237 0.547 38.878 1.00 62.44 571 GLU A N 1
ATOM 4340 C CA . GLU A 1 571 ? 1.240 0.995 39.862 1.00 62.44 571 GLU A CA 1
ATOM 4341 C C . GLU A 1 571 ? 0.155 -0.062 40.133 1.00 62.44 571 GLU A C 1
ATOM 4343 O O . GLU A 1 571 ? -0.475 -0.041 41.189 1.00 62.44 571 GLU A O 1
ATOM 4348 N N . LEU A 1 572 ? -0.055 -0.991 39.194 1.00 57.22 572 LEU A N 1
ATOM 4349 C CA . LEU A 1 572 ? -1.021 -2.091 39.298 1.00 57.22 572 LEU A CA 1
ATOM 4350 C C . LEU A 1 572 ? -0.449 -3.370 39.944 1.00 57.22 572 LEU A C 1
ATOM 4352 O O . LEU A 1 572 ? -1.232 -4.255 40.300 1.00 57.22 572 LEU A O 1
ATOM 4356 N N . ALA A 1 573 ? 0.880 -3.478 40.065 1.00 49.59 573 ALA A N 1
ATOM 4357 C CA . ALA A 1 573 ? 1.612 -4.610 40.648 1.00 49.59 573 ALA A CA 1
ATOM 4358 C C . ALA A 1 573 ? 2.042 -4.318 42.092 1.00 49.59 573 ALA A C 1
ATOM 4360 O O . ALA A 1 573 ? 1.959 -5.252 42.926 1.00 49.59 573 ALA A O 1
#

Nearest PDB structures (foldseek):
  1yz4-assembly2_B  TM=7.807E-01  e=3.011E-04  Homo sapiens
  2g6z-assembly1_B  TM=7.281E-01  e=1.482E-04  Homo sapiens
  4jmk-assembly1_A  TM=7.617E-01  e=3.167E-04  Homo sapiens
  4ki9-assembly1_A  TM=7.854E-01  e=1.375E-03  Homo sapiens
  4jnb-assembly1_A  TM=6.986E-01  e=1.770E-03  Homo sapiens

Secondary structure (DSSP, 8-state):
-PPPPS-TTHHHH----EETTEEEEEEEETTTEEEES-S--SSHHHHHHHHHHHHHTTEEEEEE-S-TTTSTTSPPSSS---TT-----S-----B--TTSSS-B----EEEE----TT---S-HHHHHHHHHHHHHHHHTTPEEEEE-SSSSHHHHHHHHHHHHHHHT--HHHHHHHHHHHHHTSS-TTTTT--SS-SHHHHHHHHHHH---S-S-SS--------TTTTTHHHHHS-SS-S--S--HHHHHHHHHHHHHH-TTSSSSPPEEEEPGGGS-EEE-----EEPPGGGTTSTTHHHHHHHHHHHHHHSPPPP--S-----HHHHHHHSSS--S-S-TTHHHHHHHHHHHHHHHHHHS-S-HHHHHHHH-----TTS-TT--HHHHHHHHHHHHTSTTTS----EEEE-S--SGGGEEEPPGGGTS-EEE---TT-EEEEHHHHHHHHHHHTTEETTTTEE-GGGSPPHHHHHHHHHHHHHHHSTT--HHHHHHHHHHHHHHHHSSHHHHHHHHHHHHHHHHHHHHHHTTSS--TT---HHHHHHHHHHHHHHHHHHHHHHHHHH-

Organism: NCBI:txid1460289

pLDDT: mean 75.17, std 21.18, range [23.19, 98.62]

Sequence (573 aa):
MAAPHADTHWKDKAGAAAIPGFPTANWLIGGTLVHAGYPGASDPSLGLSIRDAVLEAGVSHIVCLQPYEELPSLPPYLGTLPPGELRHAQPLGVSTRNPDADATTHVPISWQHFPIPDYGVVADDEQLRGLLEESLARIAAGGVLLVHCMGGHGRSGIVCACLVGALLDLSADAAIELVQHAHDMRADVFARGHKSPETAEQHEQVVRLLGGSPRGGGKGHFCRASSRIAGGLNNLYGTGEGNAKLTNRERERRLMDHLAAVAPDGALCKRLLYALPGGHGHVEEWIDGHPLRFSQMMQAPYRGLIAALMGRLHACPLLPADADVAVDDADKARLWTEMEGDGPRWTEMDKARLWTEMEAWAAALPGDWTEIGRRLDGDWGPHVPPSLPVRKALMAEVQWVSQEGVVAPTKSTIIHKDVHALNLLQLPAAAGGSLRLIDAEFADVGPSAFDVANFFLECAFVEEDGSWDWEREPTESDRRDFARAYVRAHLPGISDAEVEVESEALVAEWARGWGLVAHLWNILWALTTALAEADAGGGGGPDDFDYLGYAVGRWQRYLLEKETLIASTRELA

Foldseek 3Di:
DDDDDPQPQCVQQFPQAAQPLAQFWTGRHQLFEIQGADLADPPVVSLVSSQVSCVVSQAQEEEEAADPVVWQPTAARADDDDPPDGGGPDHPFHFDDDPPDPDTDGRHRYYHYHYAPVVGDDPDLVVLLVVLQVSVVCSLVSHHYYYYYHSSAARSLLSQLLNCCLVVVDQLVSSQVSSLVSQCNGNDPVSPPAGRNHDPVSSVSSNLQNPDDPPDPDPDHRPSHLPLPPFQQCVQLDDDPDQAHVFDQVQLVLVLVLCCVQPVVQFQEFRFPAQNGRRPGGDTDDAPFAFADLLCCLPPPNLLQLLLNLLQQQLGDADDDDDDPPPPVVVVVVVPPDDDDDDPPPQPVQQVVLLSNLLSLLQPDDQDLCCLCVLLVDDLDPPDPSPPRSSVNLNVLSVVLSDPPQAFRADWGWAQLDDGRRQWTFHDVVVVRHIGGYDSRNIDTHGSLLRVLLHLQNSQADPVVRDGRCVSRDDLVSQLVSQLSSCCSNPPPDDPVVSNVRSVVSSVNSLRNSNLSSLSSLLSVLSSVSNSSSVSPDDADPVNHPSSNNNSNSVVVSVVSVVVNVVVVVVVD

Radius of gyration: 28.74 Å; Cα contacts (8 Å, |Δi|>4): 929; chains: 1; bounding box: 66×59×98 Å

Mean predicted aligned error: 17.66 Å

Solvent-accessible surface area (backbone atoms only — not comparable to full-atom values): 31761 Å² total; per-residue (Å²): 133,86,77,84,80,89,71,73,65,55,75,64,50,43,51,49,38,53,41,72,60,26,48,53,22,16,23,54,37,63,83,38,35,35,48,18,16,48,62,38,39,90,51,67,70,57,22,50,34,24,32,50,34,43,56,75,60,52,49,35,34,38,40,39,27,55,37,80,87,68,31,60,86,38,48,48,36,41,50,91,72,68,96,85,71,86,70,42,66,50,77,38,81,48,73,48,80,50,96,91,45,103,59,73,56,64,67,81,59,48,79,45,83,54,63,35,57,85,94,45,58,72,92,47,68,66,63,53,46,54,53,50,52,54,52,50,53,43,40,75,74,73,30,15,39,35,36,20,22,72,75,35,32,34,68,26,23,36,56,50,20,47,49,47,14,61,77,68,75,37,53,42,67,54,16,34,50,50,43,33,52,29,47,54,56,26,75,34,78,76,39,63,89,60,48,25,36,51,44,70,70,31,48,50,50,33,34,59,59,66,57,67,69,99,80,68,102,60,102,63,72,62,78,66,57,85,51,89,57,71,65,32,53,34,48,25,53,30,65,64,96,71,85,56,51,78,30,47,50,69,57,22,52,54,50,37,56,46,44,46,68,79,41,69,84,47,44,74,36,55,48,74,74,42,76,38,43,76,39,76,50,66,46,58,60,88,74,79,57,46,55,45,52,43,85,45,51,79,36,89,70,43,29,46,52,53,22,25,50,52,18,39,43,44,50,42,81,70,79,80,90,77,90,83,80,86,64,55,71,74,55,55,64,66,76,64,72,84,78,90,73,98,64,84,93,54,64,66,68,30,47,44,48,60,52,51,50,48,46,32,43,27,67,67,44,70,91,54,64,70,54,56,51,65,58,65,76,59,85,72,52,98,85,49,62,95,79,58,54,56,34,64,50,49,37,51,49,54,61,50,60,70,36,88,80,53,37,53,87,64,59,65,20,41,31,48,66,63,59,44,31,74,31,32,34,38,32,48,68,92,75,71,51,49,69,25,34,41,81,52,53,63,31,44,66,22,47,46,37,38,35,54,24,29,31,39,57,47,38,12,43,35,80,93,79,63,46,78,42,73,86,53,34,68,47,75,68,52,44,44,54,26,28,39,32,14,39,53,43,41,48,70,88,65,52,74,71,54,35,54,56,54,14,55,52,48,51,57,36,29,70,31,43,24,47,54,52,32,33,51,49,48,30,45,51,25,50,53,50,44,51,26,44,34,74,49,67,58,78,66,58,99,75,72,69,60,32,62,61,44,24,47,55,39,50,58,52,36,54,57,52,50,53,51,53,55,50,54,55,60,76,77,107

InterPro domains:
  IPR000387 Tyrosine-specific protein phosphatases domain [PS50056] (126-180)
  IPR011009 Protein kinase-like domain superfamily [SSF56112] (242-563)
  IPR016130 Protein-tyrosine phosphatase, active site [PS00383] (147-157)
  IPR029021 Protein-tyrosine phosphatase-like [G3DSA:3.90.190.10] (16-210)
  IPR029021 Protein-tyrosine phosphatase-like [SSF52799] (25-207)
  IPR057023 Swiss Army Knife protein, DSP-PTPase phosphatase domain [PF22784] (109-176)